Protein AF-A0A935AWA9-F1 (afdb_monomer_lite)

Secondary structure (DSSP, 8-state):
-PPP-PPPEEEES--HHHHHHHHHHHHHHHHHTT-SEEEEEEE-TTT-BEEEEEEEEE-TTS-EEE-SS-GGGS-B--GGGGHHHHHHHHHHTTS--TT-EEEE-SEEEETTEEEE-SS----EEEEHHHHHHTT-HHHHHHHHHHHHHHT-HHHHHHHHHHTTTTS------TT----B--SS--SSHHHHGGGT-S-BB-HHHHHHHHHHHHTTTEE---B-EEEEE-TT--EEPPP-PPPEESS-HHHHHHHHHHHHHHHHTSTTTT--BTTB--EEEEEEEEPPPTTSSS-BTTB--EEEEEEEEESSSS--EEEEEEEESPPTTTTSHHHHHHHHHHHHHHHHHHHHTPPPHHHHTT---------------PPPP-PPPP---------------------PPPPPP---------------------------------------------------------

Radius of gyration: 33.08 Å; chains: 1; bounding box: 77×75×137 Å

Foldseek 3Di:
DDPDFDFWDFDWLADPVLQVLLQVLQLVLCLVLVFQKKWKWKDFLQALGTHYTWIWGQDPVRHIDTDPDRQQQDKDQFFLLLLLLLLLLLVQVVNAFQQDKDFFAQWDDFDPDIDGFPDHDGTDIDGNLRCSLASGLRSSLVSLVSCCVVPRPVSSLVLCVLLQAQHDLQQPDPPGDRWDDDPDDDRCCSSAVSRRHPTMGGNSSSQQSQSCLLNLQKRDRHGTTPWIQTPVRDIDDDDGDDIDGSGGSVSSLRSLSSQLSNCVPGLQVLQDDPLARKRKHWGWDWGQDPVRDSADPVGTFTWTKMWTFINSVNTGMIMIMIGGRRDPPQRINNSSGRSSVNSSVVVVCVVVVDHGPCRVVPNCPDPPPDPPPDDDDDDDDDDDDDDDDDDDDDDDDDDDDDDDDDDDDDDDDDDDDDDDDDDDDDDDDDDDDDDDDDDDDDDDDDDDDDDDDDDDDDDDDDDDDDDDDD

Sequence (470 aa):
MSAARAGADVTLTLDRSLQFAAEEALIEQVGATQARGGTVILGRPRTGEILAMASASRTEEGEVVAGSLNQAVRQYEPGSIMKLATASMAFNEGLLTPASTLVVPGAITLYDKTIQDAHAHPTEVMTVKEIIANSSNVGTIKMAQMVEKERSRQTIIDYLHRFGFGSYTNLGLPFEQKGIVKEKWNGTDIASIPIGQSILTTPVQMWTAYNAIANGGLYVPPKLVLDMVDAEGRHHVPDAPRPHQVVKPSTAAQVTEALRSVVDEGTGKDVQIEGFNVAAKTGTAYKVLSNGTYKDANGRKYASSFVGFFPASAPEISIMVMIDEPKPPYHYGSAAAGPVFERLAKEAVRRFAIPSDHASSGETKPLRAEPATATPVTAPPVTVPTKVIKTDDGDGTPDDPAANPTDPPTPATTETTTPTTAKAASKGATGSGTKSTGTKSTGTKSTATTNTVSGATGGSTSVTGNRGDG

Structure (mmCIF, N/CA/C/O backbone):
data_AF-A0A935AWA9-F1
#
_entry.id   AF-A0A935AWA9-F1
#
loop_
_atom_site.group_PDB
_atom_site.id
_atom_site.type_symbol
_atom_site.label_atom_id
_atom_site.label_alt_id
_atom_site.label_comp_id
_atom_site.label_asym_id
_atom_site.label_entity_id
_atom_site.label_seq_id
_atom_site.pdbx_PDB_ins_code
_atom_site.Cartn_x
_atom_site.Cartn_y
_atom_site.Cartn_z
_atom_site.occupancy
_atom_site.B_iso_or_equiv
_atom_site.auth_seq_id
_atom_site.auth_comp_id
_atom_site.auth_asym_id
_atom_site.auth_atom_id
_atom_site.pdbx_PDB_model_num
ATOM 1 N N . MET A 1 1 ? 48.651 -14.419 -15.126 1.00 60.56 1 MET A N 1
ATOM 2 C CA . MET A 1 1 ? 47.425 -13.602 -15.244 1.00 60.56 1 MET A CA 1
ATOM 3 C C . MET A 1 1 ? 46.235 -14.544 -15.154 1.00 60.56 1 MET A C 1
ATOM 5 O O . MET A 1 1 ? 46.312 -15.605 -15.760 1.00 60.56 1 MET A O 1
ATOM 9 N N . SER A 1 2 ? 45.193 -14.226 -14.380 1.00 67.69 2 SER A N 1
ATOM 10 C CA . SER A 1 2 ? 43.940 -14.995 -14.460 1.00 67.69 2 SER A CA 1
ATOM 11 C C . SER A 1 2 ? 43.313 -14.752 -15.829 1.00 67.69 2 SER A C 1
ATOM 13 O O . SER A 1 2 ? 43.318 -13.613 -16.292 1.00 67.69 2 SER A O 1
ATOM 15 N N . ALA A 1 3 ? 42.773 -15.795 -16.461 1.00 81.69 3 ALA A N 1
ATOM 16 C CA . ALA A 1 3 ? 41.932 -15.621 -17.639 1.00 81.69 3 ALA A CA 1
ATOM 17 C C . ALA A 1 3 ? 40.750 -14.699 -17.296 1.00 81.69 3 ALA A C 1
ATOM 19 O O . ALA A 1 3 ? 40.242 -14.736 -16.166 1.00 81.69 3 ALA A O 1
ATOM 20 N N . ALA A 1 4 ? 40.343 -13.866 -18.257 1.00 83.62 4 ALA A N 1
ATOM 21 C CA . ALA A 1 4 ? 39.130 -13.073 -18.131 1.00 83.62 4 ALA A CA 1
ATOM 22 C C . ALA A 1 4 ? 37.939 -14.020 -17.932 1.00 83.62 4 ALA A C 1
ATOM 24 O O . ALA A 1 4 ? 37.808 -15.015 -18.644 1.00 83.62 4 ALA A O 1
ATOM 25 N N . ARG A 1 5 ? 37.098 -13.723 -16.942 1.00 83.81 5 ARG A N 1
ATOM 26 C CA . ARG A 1 5 ? 35.831 -14.423 -16.719 1.00 83.81 5 ARG A CA 1
ATOM 27 C C . ARG A 1 5 ? 34.717 -13.511 -17.202 1.00 83.81 5 ARG A C 1
ATOM 29 O O . ARG A 1 5 ? 34.659 -12.363 -16.763 1.00 83.81 5 ARG A O 1
ATOM 36 N N . ALA A 1 6 ? 33.886 -14.001 -18.117 1.00 89.00 6 ALA A N 1
ATOM 37 C CA . ALA A 1 6 ? 32.699 -13.269 -18.535 1.00 89.00 6 ALA A CA 1
ATOM 38 C C . ALA A 1 6 ? 31.745 -13.093 -17.341 1.00 89.00 6 ALA A C 1
ATOM 40 O O . ALA A 1 6 ? 31.727 -13.917 -16.422 1.00 89.00 6 ALA A O 1
ATOM 41 N N . GLY A 1 7 ? 30.992 -11.991 -17.338 1.00 91.19 7 GLY A N 1
ATOM 42 C CA . GLY A 1 7 ? 29.901 -11.797 -16.385 1.00 91.19 7 GLY A CA 1
ATOM 43 C C . GLY A 1 7 ? 28.754 -12.775 -16.647 1.00 91.19 7 GLY A C 1
ATOM 44 O O . GLY A 1 7 ? 28.703 -13.397 -17.705 1.00 91.19 7 GLY A O 1
ATOM 45 N N . ALA A 1 8 ? 27.849 -12.904 -15.679 1.00 93.25 8 ALA A N 1
ATOM 46 C CA . ALA A 1 8 ? 26.606 -13.644 -15.865 1.00 93.25 8 ALA A CA 1
ATOM 47 C C . ALA A 1 8 ? 25.540 -12.754 -16.522 1.00 93.25 8 ALA A C 1
ATOM 49 O O . ALA A 1 8 ? 25.450 -11.563 -16.208 1.00 93.25 8 ALA A O 1
ATOM 50 N N . ASP A 1 9 ? 24.709 -13.348 -17.373 1.00 95.31 9 ASP A N 1
ATOM 51 C CA . ASP A 1 9 ? 23.514 -12.708 -17.915 1.00 95.31 9 ASP A CA 1
ATOM 52 C C . ASP A 1 9 ? 22.393 -12.749 -16.876 1.00 95.31 9 ASP A C 1
ATOM 54 O O . ASP A 1 9 ? 22.170 -13.773 -16.233 1.00 95.31 9 ASP A O 1
ATOM 58 N N . VAL A 1 10 ? 21.665 -11.643 -16.711 1.00 95.69 10 VAL A N 1
ATOM 59 C CA . VAL A 1 10 ? 20.574 -11.530 -15.733 1.00 95.69 10 VAL A CA 1
ATOM 60 C C . VAL A 1 10 ? 19.252 -11.342 -16.463 1.00 95.69 10 VAL A C 1
ATOM 62 O O . VAL A 1 10 ? 19.039 -10.333 -17.135 1.00 95.69 10 VAL A O 1
ATOM 65 N N . THR A 1 11 ? 18.334 -12.289 -16.283 1.00 96.50 11 THR A N 1
ATOM 66 C CA . THR A 1 11 ? 16.961 -12.178 -16.783 1.00 96.50 11 THR A CA 1
ATOM 67 C C . THR A 1 11 ? 16.065 -11.636 -15.678 1.00 96.50 11 THR A C 1
ATOM 69 O O . THR A 1 11 ? 16.003 -12.194 -14.582 1.00 96.50 11 THR A O 1
ATOM 72 N N . LEU A 1 12 ? 15.349 -10.549 -15.959 1.00 97.44 12 LEU A N 1
ATOM 73 C CA . LEU A 1 12 ? 14.432 -9.916 -15.011 1.00 97.44 12 LEU A CA 1
ATOM 74 C C . LEU A 1 12 ? 12.997 -10.413 -15.197 1.00 97.44 12 LEU A C 1
ATOM 76 O O . LEU A 1 12 ? 12.616 -10.861 -16.273 1.00 97.44 12 LEU A O 1
ATOM 80 N N . THR A 1 13 ? 12.181 -10.263 -14.157 1.00 97.75 13 THR A N 1
ATOM 81 C CA . THR A 1 13 ? 10.724 -10.456 -14.214 1.00 97.75 13 THR A CA 1
ATOM 82 C C . THR A 1 13 ? 10.014 -9.340 -14.978 1.00 97.75 13 THR A C 1
ATOM 84 O O . THR A 1 13 ? 8.834 -9.480 -15.290 1.00 97.75 13 THR A O 1
ATOM 87 N N . LEU A 1 14 ? 10.711 -8.230 -15.253 1.00 98.38 14 LEU A N 1
ATOM 88 C CA . LEU A 1 14 ? 10.137 -7.054 -15.892 1.00 98.38 14 LEU A CA 1
ATOM 89 C C . LEU A 1 14 ? 9.607 -7.387 -17.285 1.00 98.38 14 LEU A C 1
ATOM 91 O O . LEU A 1 14 ? 10.323 -7.885 -18.155 1.00 98.38 14 LEU A O 1
ATOM 95 N N . ASP A 1 15 ? 8.355 -7.021 -17.513 1.00 98.31 15 ASP A N 1
ATOM 96 C CA . ASP A 1 15 ? 7.771 -6.998 -18.836 1.00 98.31 15 ASP A CA 1
ATOM 97 C C . ASP A 1 15 ? 8.070 -5.640 -19.473 1.00 98.31 15 ASP A C 1
ATOM 99 O O . ASP A 1 15 ? 7.601 -4.602 -19.009 1.00 98.31 15 ASP A O 1
ATOM 103 N N . ARG A 1 16 ? 8.855 -5.640 -20.553 1.00 97.25 16 ARG A N 1
ATOM 104 C CA . ARG A 1 16 ? 9.325 -4.403 -21.194 1.00 97.25 16 ARG A CA 1
ATOM 105 C C . ARG A 1 16 ? 8.185 -3.470 -21.619 1.00 97.25 16 ARG A C 1
ATOM 107 O O . ARG A 1 16 ? 8.340 -2.256 -21.525 1.00 97.25 16 ARG A O 1
ATOM 114 N N . SER A 1 17 ? 7.061 -4.011 -22.089 1.00 97.00 17 SER A N 1
ATOM 115 C CA . SER A 1 17 ? 5.920 -3.202 -22.531 1.00 97.00 17 SER A CA 1
ATOM 116 C C . SER A 1 17 ? 5.187 -2.576 -21.347 1.00 97.00 17 SER A C 1
ATOM 118 O O . SER A 1 17 ? 4.839 -1.400 -21.404 1.00 97.00 17 SER A O 1
ATOM 120 N N . LEU A 1 18 ? 4.992 -3.327 -20.259 1.00 98.25 18 LEU A N 1
ATOM 121 C CA . LEU A 1 18 ? 4.382 -2.786 -19.041 1.00 98.25 18 LEU A CA 1
ATOM 122 C C . LEU A 1 18 ? 5.301 -1.807 -18.316 1.00 98.25 18 LEU A C 1
ATOM 124 O O . LEU A 1 18 ? 4.809 -0.814 -17.791 1.00 98.25 18 LEU A O 1
ATOM 128 N N . GLN A 1 19 ? 6.612 -2.052 -18.311 1.00 98.25 19 GLN A N 1
ATOM 129 C CA . GLN A 1 19 ? 7.593 -1.119 -17.760 1.00 98.25 19 GLN A CA 1
ATOM 130 C C . GLN A 1 19 ? 7.518 0.232 -18.478 1.00 98.25 19 GLN A C 1
ATOM 132 O O . GLN A 1 19 ? 7.380 1.258 -17.819 1.00 98.25 19 GLN A O 1
ATOM 137 N N . PHE A 1 20 ? 7.526 0.224 -19.814 1.00 97.56 20 PHE A N 1
ATOM 138 C CA . PHE A 1 20 ? 7.397 1.442 -20.613 1.00 97.56 20 PHE A CA 1
ATOM 139 C C . PHE A 1 20 ? 6.074 2.171 -20.334 1.00 97.56 20 PHE A C 1
ATOM 141 O O . PHE A 1 20 ? 6.074 3.360 -20.024 1.00 97.56 20 PHE A O 1
ATOM 148 N N . ALA A 1 21 ? 4.949 1.446 -20.336 1.00 98.25 21 ALA A N 1
ATOM 149 C CA . ALA A 1 21 ? 3.648 2.033 -20.024 1.00 98.25 21 ALA A CA 1
ATOM 150 C C . ALA A 1 21 ? 3.587 2.620 -18.600 1.00 98.25 21 ALA A C 1
ATOM 152 O O . ALA A 1 21 ? 2.947 3.650 -18.387 1.00 98.25 21 ALA A O 1
ATOM 153 N N . ALA A 1 22 ? 4.244 1.981 -17.624 1.00 98.44 22 ALA A N 1
ATOM 154 C CA . ALA A 1 22 ? 4.327 2.460 -16.247 1.00 98.44 22 ALA A CA 1
ATOM 155 C C . ALA A 1 22 ? 5.149 3.746 -16.129 1.00 98.44 22 ALA A C 1
ATOM 157 O O . ALA A 1 22 ? 4.744 4.650 -15.401 1.00 98.44 22 ALA A O 1
ATOM 158 N N . GLU A 1 23 ? 6.268 3.843 -16.845 1.00 98.00 23 GLU A N 1
ATOM 159 C CA . GLU A 1 23 ? 7.092 5.051 -16.894 1.00 98.00 23 GLU A CA 1
ATOM 160 C C . GLU A 1 23 ? 6.334 6.219 -17.531 1.00 98.00 23 GLU A C 1
ATOM 162 O O . GLU A 1 23 ? 6.247 7.283 -16.917 1.00 98.00 23 GLU A O 1
ATOM 167 N N . GLU A 1 24 ? 5.714 6.010 -18.697 1.00 97.94 24 GLU A N 1
ATOM 168 C CA . GLU A 1 24 ? 4.923 7.042 -19.379 1.00 97.94 24 GLU A CA 1
ATOM 169 C C . GLU A 1 24 ? 3.759 7.536 -18.515 1.00 97.94 24 GLU A C 1
ATOM 171 O O . GLU A 1 24 ? 3.640 8.734 -18.248 1.00 97.94 24 GLU A O 1
ATOM 176 N N . ALA A 1 25 ? 2.928 6.613 -18.018 1.00 98.44 25 ALA A N 1
ATOM 177 C CA . ALA A 1 25 ? 1.764 6.956 -17.207 1.00 98.44 25 ALA A CA 1
ATOM 178 C C . ALA A 1 25 ? 2.157 7.731 -15.942 1.00 98.44 25 ALA A C 1
ATOM 180 O O . ALA A 1 25 ? 1.470 8.669 -15.535 1.00 98.44 25 ALA A O 1
ATOM 181 N N . LEU A 1 26 ? 3.268 7.345 -15.312 1.00 98.44 26 LEU A N 1
ATOM 182 C CA . LEU A 1 26 ? 3.741 7.986 -14.096 1.00 98.44 26 LEU A CA 1
ATOM 183 C C . LEU A 1 26 ? 4.324 9.379 -14.365 1.00 98.44 26 LEU A C 1
ATOM 185 O O . LEU A 1 26 ? 4.045 10.299 -13.596 1.00 98.44 26 LEU A O 1
ATOM 189 N N . ILE A 1 27 ? 5.104 9.554 -15.436 1.00 98.12 27 ILE A N 1
ATOM 190 C CA . ILE A 1 27 ? 5.653 10.859 -15.837 1.00 98.12 27 ILE A CA 1
ATOM 191 C C . ILE A 1 27 ? 4.518 11.836 -16.152 1.00 98.12 27 ILE A C 1
ATOM 193 O O . ILE A 1 27 ? 4.497 12.946 -15.612 1.00 98.12 27 ILE A O 1
ATOM 197 N N . GLU A 1 28 ? 3.542 11.412 -16.958 1.00 98.06 28 GLU A N 1
ATOM 198 C CA . GLU A 1 28 ? 2.364 12.219 -17.281 1.00 98.06 28 GLU A CA 1
ATOM 199 C C . GLU A 1 28 ? 1.615 12.643 -16.015 1.00 98.06 28 GLU A C 1
ATOM 201 O O . GLU A 1 28 ? 1.326 13.828 -15.832 1.00 98.06 28 GLU A O 1
ATOM 206 N N . GLN A 1 29 ? 1.360 11.700 -15.102 1.00 98.00 29 GLN A N 1
ATOM 207 C CA . GLN A 1 29 ? 0.604 11.993 -13.890 1.00 98.00 29 GLN A CA 1
ATOM 208 C C . GLN A 1 29 ? 1.367 12.914 -12.933 1.00 98.00 29 GLN A C 1
ATOM 210 O O . GLN A 1 29 ? 0.784 13.857 -12.402 1.00 98.00 29 GLN A O 1
ATOM 215 N N . VAL A 1 30 ? 2.676 12.712 -12.742 1.00 98.19 30 VAL A N 1
ATOM 216 C CA . VAL A 1 30 ? 3.509 13.622 -11.934 1.00 98.19 30 VAL A CA 1
ATOM 217 C C . VAL A 1 30 ? 3.523 15.033 -12.531 1.00 98.19 30 VAL A C 1
ATOM 219 O O . VAL A 1 30 ? 3.519 16.024 -11.787 1.00 98.19 30 VAL A O 1
ATOM 222 N N . GLY A 1 31 ? 3.498 15.132 -13.863 1.00 97.62 31 GLY A N 1
ATOM 223 C CA . GLY A 1 31 ? 3.268 16.365 -14.611 1.00 97.62 31 GLY A CA 1
ATOM 224 C C . GLY A 1 31 ? 1.932 17.014 -14.254 1.00 97.62 31 GLY A C 1
ATOM 225 O O . GLY A 1 31 ? 1.915 18.129 -13.725 1.00 97.62 31 GLY A O 1
ATOM 226 N N . ALA A 1 32 ? 0.837 16.290 -14.490 1.00 97.31 32 ALA A N 1
ATOM 227 C CA . ALA A 1 32 ? -0.541 16.753 -14.335 1.00 97.31 32 ALA A CA 1
ATOM 228 C C . ALA A 1 32 ? -0.887 17.179 -12.900 1.00 97.31 32 ALA A C 1
ATOM 230 O O . ALA A 1 32 ? -1.580 18.175 -12.695 1.00 97.31 32 ALA A O 1
ATOM 231 N N . THR A 1 33 ? -0.369 16.471 -11.894 1.00 97.62 33 THR A N 1
ATOM 232 C CA . THR A 1 33 ? -0.619 16.791 -10.480 1.00 97.62 33 THR A CA 1
ATOM 233 C C . THR A 1 33 ? 0.397 17.769 -9.891 1.00 97.62 33 THR A C 1
ATOM 235 O O . THR A 1 33 ? 0.368 18.028 -8.684 1.00 97.62 33 THR A O 1
ATOM 238 N N . GLN A 1 34 ? 1.347 18.257 -10.699 1.00 96.75 34 GLN A N 1
ATOM 239 C CA . GLN A 1 34 ? 2.477 19.083 -10.257 1.00 96.75 34 GLN A CA 1
ATOM 240 C C . GLN A 1 34 ? 3.233 18.481 -9.058 1.00 96.75 34 GLN A C 1
ATOM 242 O O . GLN A 1 34 ? 3.721 19.194 -8.177 1.00 96.75 34 GLN A O 1
ATOM 247 N N . ALA A 1 35 ? 3.293 17.149 -9.005 1.00 97.38 35 ALA A N 1
ATOM 248 C CA . ALA A 1 35 ? 3.890 16.419 -7.898 1.00 97.38 35 ALA A CA 1
ATOM 249 C C . ALA A 1 35 ? 5.415 16.548 -7.907 1.00 97.38 35 ALA A C 1
ATOM 251 O O . ALA A 1 35 ? 6.031 16.863 -8.931 1.00 97.38 35 ALA A O 1
ATOM 252 N N . ARG A 1 36 ? 6.027 16.272 -6.753 1.00 96.50 36 ARG A N 1
ATOM 253 C CA . ARG A 1 36 ? 7.483 16.157 -6.624 1.00 96.50 36 ARG A CA 1
ATOM 254 C C . ARG A 1 36 ? 8.006 14.900 -7.320 1.00 96.50 36 ARG A C 1
ATOM 256 O O . ARG A 1 36 ? 9.129 14.893 -7.814 1.00 96.50 36 ARG A O 1
ATOM 263 N N . GLY A 1 37 ? 7.208 13.842 -7.355 1.00 97.50 37 GLY A N 1
ATOM 264 C CA . GLY A 1 37 ? 7.563 12.586 -7.998 1.00 97.50 37 GLY A CA 1
ATOM 265 C C . GLY A 1 37 ? 6.501 11.523 -7.776 1.00 97.50 37 GLY A C 1
ATOM 266 O O . GLY A 1 37 ? 5.392 11.819 -7.331 1.00 97.50 37 GLY A O 1
ATOM 267 N N . GLY A 1 38 ? 6.850 10.277 -8.059 1.00 97.94 38 GLY A N 1
ATOM 268 C CA . GLY A 1 38 ? 5.986 9.138 -7.794 1.00 97.94 38 GLY A CA 1
ATOM 269 C C . GLY A 1 38 ? 6.664 7.808 -8.083 1.00 97.94 38 GLY A C 1
ATOM 270 O O . GLY A 1 38 ? 7.809 7.757 -8.536 1.00 97.94 38 GLY A O 1
ATOM 271 N N . THR A 1 39 ? 5.948 6.723 -7.810 1.00 98.69 39 THR A N 1
ATOM 272 C CA . THR A 1 39 ? 6.389 5.358 -8.090 1.00 98.69 39 THR A CA 1
ATOM 273 C C . THR A 1 39 ? 5.223 4.440 -8.417 1.00 98.69 39 THR A C 1
ATOM 275 O O . THR A 1 39 ? 4.106 4.636 -7.931 1.00 98.69 39 THR A O 1
ATOM 278 N N . VAL A 1 40 ? 5.518 3.425 -9.223 1.00 98.62 40 VAL A N 1
ATOM 279 C CA . VAL A 1 40 ? 4.617 2.334 -9.580 1.00 98.62 40 VAL A CA 1
ATOM 280 C C . VAL A 1 40 ? 5.320 1.014 -9.315 1.00 98.62 40 VAL A C 1
ATOM 282 O O . VAL A 1 40 ? 6.484 0.845 -9.679 1.00 98.62 40 VAL A O 1
ATOM 285 N N . ILE A 1 41 ? 4.584 0.066 -8.746 1.00 98.81 41 ILE A N 1
ATOM 286 C CA . ILE A 1 41 ? 4.920 -1.357 -8.754 1.00 98.81 41 ILE A CA 1
ATOM 287 C C . ILE A 1 41 ? 3.712 -2.095 -9.326 1.00 98.81 41 ILE A C 1
ATOM 289 O O . ILE A 1 41 ? 2.600 -1.930 -8.825 1.00 98.81 41 ILE A O 1
ATOM 293 N N . LEU A 1 42 ? 3.924 -2.901 -10.360 1.00 98.56 42 LEU A N 1
ATOM 294 C CA . LEU A 1 42 ? 2.912 -3.764 -10.964 1.00 98.56 42 LEU A CA 1
ATOM 295 C C . LEU A 1 42 ? 3.475 -5.176 -11.049 1.00 98.56 42 LEU A C 1
ATOM 297 O O . LEU A 1 42 ? 4.611 -5.360 -11.485 1.00 98.56 42 LEU A O 1
ATOM 301 N N . GLY A 1 43 ? 2.694 -6.181 -10.666 1.00 98.62 43 GLY A N 1
ATOM 302 C CA . GLY A 1 43 ? 3.166 -7.557 -10.739 1.00 98.62 43 GLY A CA 1
ATOM 303 C C . GLY A 1 43 ? 2.109 -8.611 -10.459 1.00 98.62 43 GLY A C 1
ATOM 304 O O . GLY A 1 43 ? 0.910 -8.338 -10.517 1.00 98.62 43 GLY A O 1
ATOM 305 N N . ARG A 1 44 ? 2.579 -9.824 -10.160 1.00 98.56 44 ARG A N 1
ATOM 306 C CA . ARG A 1 44 ? 1.745 -11.005 -9.922 1.00 98.56 44 ARG A CA 1
ATOM 307 C C . ARG A 1 44 ? 1.679 -11.349 -8.433 1.00 98.56 44 ARG A C 1
ATOM 309 O O . ARG A 1 44 ? 2.711 -11.684 -7.847 1.00 98.56 44 ARG A O 1
ATOM 316 N N . PRO A 1 45 ? 0.483 -11.374 -7.818 1.00 98.06 45 PRO A N 1
ATOM 317 C CA . PRO A 1 45 ? 0.349 -11.701 -6.401 1.00 98.06 45 PRO A CA 1
ATOM 318 C C . PRO A 1 45 ? 0.855 -13.092 -6.013 1.00 98.06 45 PRO A C 1
ATOM 320 O O . PRO A 1 45 ? 1.490 -13.248 -4.974 1.00 98.06 45 PRO A O 1
ATOM 323 N N . ARG A 1 46 ? 0.580 -14.108 -6.845 1.00 97.06 46 ARG A N 1
ATOM 324 C CA . ARG A 1 46 ? 0.863 -15.518 -6.522 1.00 97.06 46 ARG A CA 1
ATOM 325 C C . ARG A 1 46 ? 2.350 -15.858 -6.514 1.00 97.06 46 ARG A C 1
ATOM 327 O O . ARG A 1 46 ? 2.767 -16.734 -5.762 1.00 97.06 46 ARG A O 1
ATOM 334 N N . THR A 1 47 ? 3.130 -15.202 -7.368 1.00 96.81 47 THR A N 1
ATOM 335 C CA . THR A 1 47 ? 4.556 -15.499 -7.572 1.00 96.81 47 THR A CA 1
ATOM 336 C C . THR A 1 47 ? 5.474 -14.442 -6.966 1.00 96.81 47 THR A C 1
ATOM 338 O O . THR A 1 47 ? 6.668 -14.691 -6.829 1.00 96.81 47 THR A O 1
ATOM 341 N N . GLY A 1 48 ? 4.941 -13.265 -6.622 1.00 97.25 48 GLY A N 1
ATOM 342 C CA . GLY A 1 48 ? 5.733 -12.111 -6.200 1.00 97.25 48 GLY A CA 1
ATOM 343 C C . GLY A 1 48 ? 6.493 -11.439 -7.348 1.00 97.25 48 GLY A C 1
ATOM 344 O O . GLY A 1 48 ? 7.219 -10.479 -7.102 1.00 97.25 48 GLY A O 1
ATOM 345 N N . GLU A 1 49 ? 6.343 -11.905 -8.591 1.00 98.12 49 GLU A N 1
ATOM 346 C CA . GLU A 1 49 ? 7.046 -11.349 -9.750 1.00 98.12 49 GLU A CA 1
ATOM 347 C C . GLU A 1 49 ? 6.644 -9.901 -10.005 1.00 98.12 49 GLU A C 1
ATOM 349 O O . GLU A 1 49 ? 5.458 -9.576 -10.109 1.00 98.12 49 GLU A O 1
ATOM 354 N N . ILE A 1 50 ? 7.647 -9.043 -10.157 1.00 98.75 50 ILE A N 1
ATOM 355 C CA . ILE A 1 50 ? 7.468 -7.635 -10.484 1.00 98.75 50 ILE A CA 1
ATOM 356 C C . ILE A 1 50 ? 7.556 -7.478 -11.998 1.00 98.75 50 ILE A C 1
ATOM 358 O O . ILE A 1 50 ? 8.611 -7.684 -12.589 1.00 98.75 50 ILE A O 1
ATOM 362 N N . LEU A 1 51 ? 6.452 -7.103 -12.631 1.00 98.81 51 LEU A N 1
ATOM 363 C CA . LEU A 1 51 ? 6.373 -6.911 -14.079 1.00 98.81 51 LEU A CA 1
ATOM 364 C C . LEU A 1 51 ? 6.723 -5.477 -14.486 1.00 98.81 51 LEU A C 1
ATOM 366 O O . LEU A 1 51 ? 7.219 -5.269 -15.587 1.00 98.81 51 LEU A O 1
ATOM 370 N N . ALA A 1 52 ? 6.493 -4.501 -13.607 1.00 98.69 52 ALA A N 1
ATOM 371 C CA . ALA A 1 52 ? 6.998 -3.143 -13.761 1.00 98.69 52 ALA A CA 1
ATOM 372 C C . ALA A 1 52 ? 7.350 -2.529 -12.400 1.00 98.69 52 ALA A C 1
ATOM 374 O O . ALA A 1 52 ? 6.630 -2.709 -11.415 1.00 98.69 52 ALA A O 1
ATOM 375 N N . MET A 1 53 ? 8.445 -1.775 -12.360 1.00 98.50 53 MET A N 1
ATOM 376 C CA . MET A 1 53 ? 8.864 -0.963 -11.221 1.00 98.50 53 MET A CA 1
ATOM 377 C C . MET A 1 53 ? 9.411 0.361 -11.745 1.00 98.50 53 MET A C 1
ATOM 379 O O . MET A 1 53 ? 10.536 0.429 -12.236 1.00 98.50 53 MET A O 1
ATOM 383 N N . ALA A 1 54 ? 8.606 1.415 -11.653 1.00 98.06 54 ALA A N 1
ATOM 384 C CA . ALA A 1 54 ? 8.934 2.722 -12.207 1.00 98.06 54 ALA A CA 1
ATOM 385 C C . ALA A 1 54 ? 9.005 3.786 -11.109 1.00 98.06 54 ALA A C 1
ATOM 387 O O . ALA A 1 54 ? 8.343 3.704 -10.069 1.00 98.06 54 ALA A O 1
ATOM 388 N N . SER A 1 55 ? 9.830 4.801 -11.341 1.00 97.88 55 SER A N 1
ATOM 389 C CA . SER A 1 55 ? 9.920 6.003 -10.515 1.00 97.88 55 SER A CA 1
ATOM 390 C C . SER A 1 55 ? 9.985 7.218 -11.427 1.00 97.88 55 SER A C 1
ATOM 392 O O . SER A 1 55 ? 10.648 7.176 -12.459 1.00 97.88 55 SER A O 1
ATOM 394 N N . ALA A 1 56 ? 9.332 8.304 -11.032 1.00 97.69 56 ALA A N 1
ATOM 395 C CA . ALA A 1 56 ? 9.437 9.593 -11.702 1.00 97.69 56 ALA A CA 1
ATOM 396 C C . ALA A 1 56 ? 9.755 10.678 -10.676 1.00 97.69 56 ALA A C 1
ATOM 398 O O . ALA A 1 56 ? 9.329 10.601 -9.519 1.00 97.69 56 ALA A O 1
ATOM 399 N N . SER A 1 57 ? 10.496 11.694 -11.096 1.00 96.62 57 SER A N 1
ATOM 400 C CA . SER A 1 57 ? 10.857 12.832 -10.256 1.00 96.62 57 SER A CA 1
ATOM 401 C C . SER A 1 57 ? 10.789 14.127 -11.040 1.00 96.62 57 SER A C 1
ATOM 403 O O . SER A 1 57 ? 11.146 14.164 -12.216 1.00 96.62 57 SER A O 1
ATOM 405 N N . ARG A 1 58 ? 10.374 15.192 -10.357 1.00 95.81 58 ARG A N 1
ATOM 406 C CA . ARG A 1 58 ? 10.476 16.557 -10.853 1.00 95.81 58 ARG A CA 1
ATOM 407 C C . ARG A 1 58 ? 11.849 17.132 -10.506 1.00 95.81 58 ARG A C 1
ATOM 409 O O . ARG A 1 58 ? 12.231 17.094 -9.334 1.00 95.81 58 ARG A O 1
ATOM 416 N N . THR A 1 59 ? 12.574 17.634 -11.501 1.00 93.75 59 THR A N 1
ATOM 417 C CA . THR A 1 59 ? 13.869 18.305 -11.316 1.00 93.75 59 THR A CA 1
ATOM 418 C C . THR A 1 59 ? 13.687 19.703 -10.723 1.00 93.75 59 THR A C 1
ATOM 420 O O . THR A 1 59 ? 12.561 20.192 -10.580 1.00 93.75 59 THR A O 1
ATOM 423 N N . GLU A 1 60 ? 14.788 20.362 -10.362 1.00 90.00 60 GLU A N 1
ATOM 424 C CA . GLU A 1 60 ? 14.754 21.740 -9.854 1.00 90.00 60 GLU A CA 1
ATOM 425 C C . GLU A 1 60 ? 14.288 22.733 -10.931 1.00 90.00 60 GLU A C 1
ATOM 427 O O . GLU A 1 60 ? 13.574 23.687 -10.626 1.00 90.00 60 GLU A O 1
ATOM 432 N N . GLU A 1 61 ? 14.588 22.445 -12.199 1.00 92.06 61 GLU A N 1
ATOM 433 C CA . GLU A 1 61 ? 14.127 23.174 -13.388 1.00 92.06 61 GLU A CA 1
ATOM 434 C C . GLU A 1 61 ? 12.641 22.923 -13.695 1.00 92.06 61 GLU A C 1
ATOM 436 O O . GLU A 1 61 ? 12.048 23.583 -14.547 1.00 92.06 61 GLU A O 1
ATOM 441 N N . GLY A 1 62 ? 12.012 21.985 -12.981 1.00 92.19 62 GLY A N 1
ATOM 442 C CA . GLY A 1 62 ? 10.597 21.662 -13.103 1.00 92.19 62 GLY A CA 1
ATOM 443 C C . GLY A 1 62 ? 10.274 20.588 -14.142 1.00 92.19 62 GLY A C 1
ATOM 444 O O . GLY A 1 62 ? 9.094 20.253 -14.280 1.00 92.19 62 GLY A O 1
ATOM 445 N N . GLU A 1 63 ? 11.270 20.015 -14.819 1.00 94.38 63 GLU A N 1
ATOM 446 C CA . GLU A 1 63 ? 11.088 18.907 -15.763 1.00 94.38 63 GLU A CA 1
ATOM 447 C C . GLU A 1 63 ? 10.696 17.622 -15.031 1.00 94.38 63 GLU A C 1
ATOM 449 O O . GLU A 1 63 ? 11.131 17.382 -13.907 1.00 94.38 63 GLU A O 1
ATOM 454 N N . VAL A 1 64 ? 9.863 16.782 -15.650 1.00 95.50 64 VAL A N 1
ATOM 455 C CA . VAL A 1 64 ? 9.498 15.474 -15.090 1.00 95.50 64 VAL A CA 1
ATOM 456 C C . VAL A 1 64 ? 10.231 14.395 -15.863 1.00 95.50 64 VAL A C 1
ATOM 458 O O . VAL A 1 64 ? 10.029 14.241 -17.063 1.00 95.50 64 VAL A O 1
ATOM 461 N N . VAL A 1 65 ? 11.069 13.643 -15.158 1.00 93.56 65 VAL A N 1
ATOM 462 C CA . VAL A 1 65 ? 11.944 12.626 -15.743 1.00 93.56 65 VAL A CA 1
ATOM 463 C C . VAL A 1 65 ? 11.747 11.282 -15.056 1.00 93.56 65 VAL A C 1
ATOM 465 O O . VAL A 1 65 ? 11.278 11.215 -13.912 1.00 93.56 65 VAL A O 1
ATOM 468 N N . ALA A 1 66 ? 12.159 10.209 -15.731 1.00 90.31 66 ALA A N 1
ATOM 469 C CA . ALA A 1 66 ? 12.373 8.927 -15.074 1.00 90.31 66 ALA A CA 1
ATOM 470 C C . ALA A 1 66 ? 13.388 9.118 -13.933 1.00 90.31 66 ALA A C 1
ATOM 472 O O . ALA A 1 66 ? 14.492 9.631 -14.129 1.00 90.31 66 ALA A O 1
ATOM 473 N N . GLY A 1 67 ? 12.983 8.768 -12.716 1.00 80.56 67 GLY A N 1
ATOM 474 C CA . GLY A 1 67 ? 13.769 9.021 -11.516 1.00 80.56 67 GLY A CA 1
ATOM 475 C C . GLY A 1 67 ? 14.977 8.094 -11.441 1.00 80.56 67 GLY A C 1
ATOM 476 O O . GLY A 1 67 ? 14.831 6.876 -11.490 1.00 80.56 67 GLY A O 1
ATOM 477 N N . SER A 1 68 ? 16.167 8.660 -11.234 1.00 77.69 68 SER A N 1
ATOM 478 C CA . SER A 1 68 ? 17.408 7.892 -11.041 1.00 77.69 68 SER A CA 1
ATOM 479 C C . SER A 1 68 ? 17.434 7.102 -9.725 1.00 77.69 68 SER A C 1
ATOM 481 O O . SER A 1 68 ? 18.173 6.128 -9.587 1.00 77.69 68 SER A O 1
ATOM 483 N N . LEU A 1 69 ? 16.616 7.508 -8.749 1.00 86.19 69 LEU A N 1
ATOM 484 C CA . LEU A 1 69 ? 16.434 6.813 -7.480 1.00 86.19 69 LEU A CA 1
ATOM 485 C C . LEU A 1 69 ? 15.143 6.003 -7.496 1.00 86.19 69 LEU A C 1
ATOM 487 O O . LEU A 1 69 ? 14.056 6.552 -7.677 1.00 86.19 69 LEU A O 1
ATOM 491 N N . ASN A 1 70 ? 15.267 4.714 -7.193 1.00 92.62 70 ASN A N 1
ATOM 492 C CA . ASN A 1 70 ? 14.123 3.829 -7.067 1.00 92.62 70 ASN A CA 1
ATOM 493 C C . ASN A 1 70 ? 13.312 4.160 -5.799 1.00 92.62 70 ASN A C 1
ATOM 495 O O . ASN A 1 70 ? 13.693 3.819 -4.672 1.00 92.62 70 ASN A O 1
ATOM 499 N N . GLN A 1 71 ? 12.187 4.846 -5.995 1.00 95.56 71 GLN A N 1
ATOM 500 C CA . GLN A 1 71 ? 11.274 5.267 -4.934 1.00 95.56 71 GLN A CA 1
ATOM 501 C C . GLN A 1 71 ? 10.476 4.093 -4.349 1.00 95.56 71 GLN A C 1
ATOM 503 O O . GLN A 1 71 ? 10.038 4.176 -3.202 1.00 95.56 71 GLN A O 1
ATOM 508 N N . ALA A 1 72 ? 10.367 2.965 -5.063 1.00 97.50 72 ALA A N 1
ATOM 509 C CA . ALA A 1 72 ? 9.648 1.779 -4.593 1.00 97.50 72 ALA A CA 1
ATOM 510 C C . ALA A 1 72 ? 10.248 1.179 -3.309 1.00 97.50 72 ALA A C 1
ATOM 512 O O . ALA A 1 72 ? 9.547 0.507 -2.552 1.00 97.50 72 ALA A O 1
ATOM 513 N N . VAL A 1 73 ? 11.534 1.448 -3.051 1.00 97.19 73 VAL A N 1
ATOM 514 C CA . VAL A 1 73 ? 12.292 0.957 -1.889 1.00 97.19 73 VAL A CA 1
ATOM 515 C C . VAL A 1 73 ? 12.635 2.055 -0.871 1.00 97.19 73 VAL A C 1
ATOM 517 O O . VAL A 1 73 ? 13.412 1.813 0.055 1.00 97.19 73 VAL A O 1
ATOM 520 N N . ARG A 1 74 ? 12.091 3.272 -1.037 1.00 96.19 74 ARG A N 1
ATOM 521 C CA . ARG A 1 74 ? 12.226 4.363 -0.058 1.00 96.19 74 ARG A CA 1
ATOM 522 C C . ARG A 1 74 ? 11.154 4.260 1.017 1.00 96.19 74 ARG A C 1
ATOM 524 O O . ARG A 1 74 ? 10.011 3.908 0.737 1.00 96.19 74 ARG A O 1
ATOM 531 N N . GLN A 1 75 ? 11.523 4.596 2.246 1.00 96.06 75 GLN A N 1
ATOM 532 C CA . GLN A 1 75 ? 10.610 4.547 3.378 1.00 96.06 75 GLN A CA 1
ATOM 533 C C . GLN A 1 75 ? 9.704 5.784 3.448 1.00 96.06 75 GLN A C 1
ATOM 535 O O . GLN A 1 75 ? 10.148 6.911 3.225 1.00 96.06 75 GLN A O 1
ATOM 540 N N . TYR A 1 76 ? 8.447 5.572 3.819 1.00 97.25 76 TYR A N 1
ATOM 541 C CA . TYR A 1 76 ? 7.442 6.604 4.045 1.00 97.25 76 TYR A CA 1
ATOM 542 C C . TYR A 1 76 ? 6.388 6.102 5.041 1.00 97.25 76 TYR A C 1
ATOM 544 O O . TYR A 1 76 ? 6.315 4.905 5.338 1.00 97.25 76 TYR A O 1
ATOM 552 N N . GLU A 1 77 ? 5.567 7.014 5.559 1.00 98.06 77 GLU A N 1
ATOM 553 C CA . GLU A 1 77 ? 4.362 6.629 6.294 1.00 98.06 77 GLU A CA 1
ATOM 554 C C . GLU A 1 77 ? 3.251 6.245 5.304 1.00 98.06 77 GLU A C 1
ATOM 556 O O . GLU A 1 77 ? 2.885 7.072 4.467 1.00 98.06 77 GLU A O 1
ATOM 561 N N . PRO A 1 78 ? 2.696 5.022 5.368 1.00 97.88 78 PRO A N 1
ATOM 562 C CA . PRO A 1 78 ? 1.736 4.537 4.375 1.00 97.88 78 PRO A CA 1
ATOM 563 C C . PRO A 1 78 ? 0.335 5.147 4.508 1.00 97.88 78 PRO A C 1
ATOM 565 O O . PRO A 1 78 ? -0.440 5.141 3.551 1.00 97.88 78 PRO A O 1
ATOM 568 N N . GLY A 1 79 ? -0.031 5.664 5.682 1.00 97.88 79 GLY A N 1
ATOM 569 C CA . GLY A 1 79 ? -1.389 6.131 5.944 1.00 97.88 79 GLY A CA 1
ATOM 570 C C . GLY A 1 79 ? -2.439 5.036 5.710 1.00 97.88 79 GLY A C 1
ATOM 571 O O . GLY A 1 79 ? -2.228 3.858 6.003 1.00 97.88 79 GLY A O 1
ATOM 572 N N . SER A 1 80 ? -3.590 5.418 5.150 1.00 98.06 80 SER A N 1
ATOM 573 C CA . SER A 1 80 ? -4.794 4.569 5.111 1.00 98.06 80 SER A CA 1
ATOM 574 C C . SER A 1 80 ? -4.663 3.229 4.374 1.00 98.06 80 SER A C 1
ATOM 576 O O . SER A 1 80 ? -5.48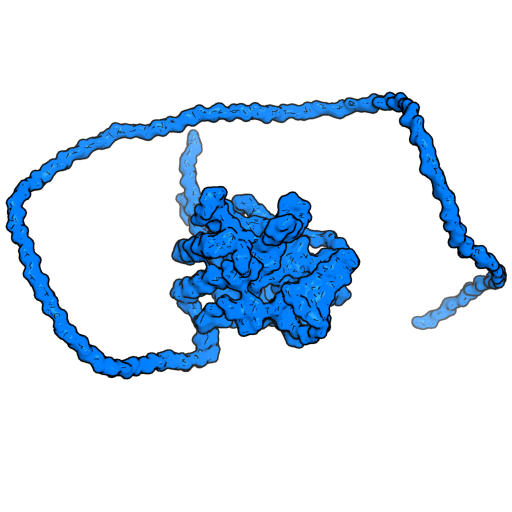7 2.348 4.613 1.00 98.06 80 SER A O 1
ATOM 578 N N . ILE A 1 81 ? -3.647 3.017 3.533 1.00 98.56 81 ILE A N 1
ATOM 579 C CA . ILE A 1 81 ? -3.435 1.693 2.924 1.00 98.56 81 ILE A CA 1
ATOM 580 C C . ILE A 1 81 ? -2.947 0.646 3.943 1.00 98.56 81 ILE A C 1
ATOM 582 O O . ILE A 1 81 ? -3.109 -0.547 3.697 1.00 98.56 81 ILE A O 1
ATOM 586 N N . MET A 1 82 ? -2.448 1.067 5.116 1.00 98.56 82 MET A N 1
ATOM 587 C CA . MET A 1 82 ? -2.123 0.196 6.260 1.00 98.56 82 MET A CA 1
ATOM 588 C C . MET A 1 82 ? -3.364 -0.446 6.898 1.00 98.56 82 MET A C 1
ATOM 590 O O . MET A 1 82 ? -3.267 -1.502 7.518 1.00 98.56 82 MET A O 1
ATOM 594 N N . LYS A 1 83 ? -4.553 0.146 6.723 1.00 98.62 83 LYS A N 1
ATOM 595 C CA . LYS A 1 83 ? -5.801 -0.338 7.344 1.00 98.62 83 LYS A CA 1
ATOM 596 C C . LYS A 1 83 ? -6.163 -1.762 6.925 1.00 98.62 83 LYS A C 1
ATOM 598 O O . LYS A 1 83 ? -6.813 -2.463 7.695 1.00 98.62 83 LYS A O 1
ATOM 603 N N . LEU A 1 84 ? -5.688 -2.200 5.754 1.00 98.25 84 LEU A N 1
ATOM 604 C CA . LEU A 1 84 ? -5.731 -3.596 5.321 1.00 98.25 84 LEU A CA 1
ATOM 605 C C . LEU A 1 84 ? -5.146 -4.526 6.384 1.00 98.25 84 LEU A C 1
ATOM 607 O O . LEU A 1 84 ? -5.805 -5.490 6.769 1.00 98.25 84 LEU A O 1
ATOM 611 N N . ALA A 1 85 ? -3.940 -4.234 6.877 1.00 98.62 85 ALA A N 1
ATOM 612 C CA . ALA A 1 85 ? -3.296 -5.051 7.893 1.00 98.62 85 ALA A CA 1
ATOM 613 C C . ALA A 1 85 ? -4.152 -5.069 9.165 1.00 98.62 85 ALA A C 1
ATOM 615 O O . ALA A 1 85 ? -4.475 -6.142 9.660 1.00 98.62 85 ALA A O 1
ATOM 616 N N . THR A 1 86 ? -4.608 -3.906 9.641 1.00 98.62 86 THR A N 1
ATOM 617 C CA . THR A 1 86 ? -5.443 -3.796 10.852 1.00 98.62 86 THR A CA 1
ATOM 618 C C . THR A 1 86 ? -6.739 -4.606 10.758 1.00 98.62 86 THR A C 1
ATOM 620 O O . THR A 1 86 ? -7.059 -5.358 11.679 1.00 98.62 86 THR A O 1
ATOM 623 N N . ALA A 1 87 ? -7.467 -4.509 9.642 1.00 98.56 87 ALA A N 1
ATOM 624 C CA . ALA A 1 87 ? -8.675 -5.305 9.420 1.00 98.56 87 ALA A CA 1
ATOM 625 C C . ALA A 1 87 ? -8.359 -6.805 9.358 1.00 98.56 87 ALA A C 1
ATOM 627 O O . ALA A 1 87 ? -9.026 -7.609 10.008 1.00 98.56 87 ALA A O 1
ATOM 628 N N . SER A 1 88 ? -7.290 -7.172 8.644 1.00 98.75 88 SER A N 1
ATOM 629 C CA . SER A 1 88 ? -6.831 -8.559 8.521 1.00 98.75 88 SER A CA 1
ATOM 630 C C . SER A 1 88 ? -6.552 -9.190 9.886 1.00 98.75 88 SER A C 1
ATOM 632 O O . SER A 1 88 ? -6.942 -10.330 10.119 1.00 98.75 88 SER A O 1
ATOM 634 N N . MET A 1 89 ? -5.927 -8.447 10.805 1.00 98.50 89 MET A N 1
ATOM 635 C CA . MET A 1 89 ? -5.677 -8.900 12.178 1.00 98.50 89 MET A CA 1
ATOM 636 C C . MET A 1 89 ? -6.985 -9.189 12.915 1.00 98.50 89 MET A C 1
ATOM 638 O O . MET A 1 89 ? -7.181 -10.293 13.418 1.00 98.50 89 MET A O 1
ATOM 642 N N . ALA A 1 90 ? -7.900 -8.216 12.948 1.00 98.69 90 ALA A N 1
ATOM 643 C CA . ALA A 1 90 ? -9.163 -8.345 13.673 1.00 98.69 90 ALA A CA 1
ATOM 644 C C . ALA A 1 90 ? -10.020 -9.509 13.148 1.00 98.69 90 ALA A C 1
ATOM 646 O O . ALA A 1 90 ? -10.626 -10.242 13.933 1.00 98.69 90 ALA A O 1
ATOM 647 N N . PHE A 1 91 ? -10.027 -9.712 11.830 1.00 98.75 91 PHE A N 1
ATOM 648 C CA . PHE A 1 91 ? -10.731 -10.818 11.187 1.00 98.75 91 PHE A CA 1
ATOM 649 C C . PHE A 1 91 ? -10.056 -12.166 11.452 1.00 98.75 91 PHE A C 1
ATOM 651 O O . PHE A 1 91 ? -10.733 -13.143 11.768 1.00 98.75 91 PHE A O 1
ATOM 658 N N . ASN A 1 92 ? -8.723 -12.245 11.369 1.00 98.81 92 ASN A N 1
ATOM 659 C CA . ASN A 1 92 ? -8.009 -13.513 11.549 1.00 98.81 92 ASN A CA 1
ATOM 660 C C . ASN A 1 92 ? -8.101 -14.043 12.984 1.00 98.81 92 ASN A C 1
ATOM 662 O O . ASN A 1 92 ? -8.183 -15.261 13.198 1.00 98.81 92 ASN A O 1
ATOM 666 N N . GLU A 1 93 ? -8.139 -13.115 13.942 1.00 98.62 93 GLU A N 1
ATOM 667 C CA . GLU A 1 93 ? -8.380 -13.380 15.359 1.00 98.62 93 GLU A CA 1
ATOM 668 C C . GLU A 1 93 ? -9.850 -13.698 15.673 1.00 98.62 93 GLU A C 1
ATOM 670 O O . GLU A 1 93 ? -10.156 -14.070 16.805 1.00 98.62 93 GLU A O 1
ATOM 675 N N . GLY A 1 94 ? -10.759 -13.594 14.696 1.00 98.25 94 GLY A N 1
ATOM 676 C CA . GLY A 1 94 ? -12.182 -13.896 14.859 1.00 98.25 94 GLY A CA 1
ATOM 677 C C . GLY A 1 94 ? -12.943 -12.871 15.701 1.00 98.25 94 GLY A C 1
ATOM 678 O O . GLY A 1 94 ? -13.995 -13.195 16.242 1.00 98.25 94 GLY A O 1
ATOM 679 N N . LEU A 1 95 ? -12.409 -11.655 15.846 1.00 98.56 95 LEU A N 1
ATOM 680 C CA . LEU A 1 95 ? -13.021 -10.597 16.654 1.00 98.56 95 LEU A CA 1
ATOM 681 C C . LEU A 1 95 ? -14.083 -9.820 15.878 1.00 98.56 95 LEU A C 1
ATOM 683 O O . LEU A 1 95 ? -15.020 -9.293 16.471 1.00 98.56 95 LEU A O 1
ATOM 687 N N . LEU A 1 96 ? -13.922 -9.727 14.557 1.00 98.25 96 LEU A N 1
ATOM 688 C CA . LEU A 1 96 ? -14.815 -8.996 13.668 1.00 98.25 96 LEU A CA 1
ATOM 689 C C . LEU A 1 96 ? -14.988 -9.732 12.344 1.00 98.25 96 LEU A C 1
ATOM 691 O O . LEU A 1 96 ? -14.174 -10.564 11.950 1.00 98.25 96 LEU A O 1
ATOM 695 N N . THR A 1 97 ? -16.035 -9.346 11.634 1.00 98.00 97 THR A N 1
ATOM 696 C CA . THR A 1 97 ? -16.295 -9.673 10.232 1.00 98.00 97 THR A CA 1
ATOM 697 C C . THR A 1 97 ? -16.590 -8.374 9.475 1.00 98.00 97 THR A C 1
ATOM 699 O O . THR A 1 97 ? -16.861 -7.360 10.126 1.00 98.00 97 THR A O 1
ATOM 702 N N . PRO A 1 98 ? -16.610 -8.369 8.130 1.00 97.62 98 PRO A N 1
ATOM 703 C CA . PRO A 1 98 ? -17.025 -7.191 7.366 1.00 97.62 98 PRO A CA 1
ATOM 704 C C . PRO A 1 98 ? -18.403 -6.640 7.776 1.00 97.62 98 PRO A C 1
ATOM 706 O O . PRO A 1 98 ? -18.597 -5.427 7.787 1.00 97.62 98 PRO A O 1
ATOM 709 N N . ALA A 1 99 ? -19.332 -7.515 8.181 1.00 97.81 99 ALA A N 1
ATOM 710 C CA . ALA A 1 99 ? -20.684 -7.151 8.607 1.00 97.81 99 ALA A CA 1
ATOM 711 C C . ALA A 1 99 ? -20.794 -6.730 10.087 1.00 97.81 99 ALA A C 1
ATOM 713 O O . ALA A 1 99 ? -21.828 -6.210 10.500 1.00 97.81 99 ALA A O 1
ATOM 714 N N . SER A 1 100 ? -19.758 -6.950 10.904 1.00 98.25 100 SER A N 1
ATOM 715 C CA . SER A 1 100 ? -19.762 -6.526 12.308 1.00 98.25 100 SER A CA 1
ATOM 716 C C . SER A 1 100 ? -19.893 -5.006 12.404 1.00 98.25 100 SER A C 1
ATOM 718 O O . SER A 1 100 ? -19.253 -4.287 11.645 1.00 98.25 100 SER A O 1
ATOM 720 N N . THR A 1 101 ? -20.683 -4.510 13.355 1.00 98.31 101 THR A N 1
ATOM 721 C CA . THR A 1 101 ? -20.921 -3.071 13.540 1.00 98.31 101 THR A CA 1
ATOM 722 C C . THR A 1 101 ? -20.146 -2.506 14.721 1.00 98.31 101 THR A C 1
ATOM 724 O O . THR A 1 101 ? -20.092 -3.128 15.782 1.00 98.31 101 THR A O 1
ATOM 727 N N . LEU A 1 102 ? -19.627 -1.290 14.574 1.00 98.44 102 LEU A N 1
ATOM 728 C CA . LEU A 1 102 ? -18.990 -0.512 15.630 1.00 98.44 102 LEU A CA 1
ATOM 729 C C . LEU A 1 102 ? -19.661 0.856 15.748 1.00 98.44 102 LEU A C 1
ATOM 731 O O . LEU A 1 102 ? -20.045 1.467 14.757 1.00 98.44 102 LEU A O 1
ATOM 735 N N . VAL A 1 103 ? -19.751 1.366 16.974 1.00 98.31 103 VAL A N 1
ATOM 736 C CA . VAL A 1 103 ? -20.130 2.761 17.224 1.00 98.31 103 VAL A CA 1
ATOM 737 C C . VAL A 1 103 ? -18.901 3.635 16.968 1.00 98.31 103 VAL A C 1
ATOM 739 O O . VAL A 1 103 ? -17.919 3.522 17.703 1.00 98.31 103 VAL A O 1
ATOM 742 N N . VAL A 1 104 ? -18.919 4.491 15.953 1.00 98.44 104 VAL A N 1
ATOM 743 C CA . VAL A 1 104 ? -17.775 5.285 15.486 1.00 98.44 104 VAL A CA 1
ATOM 744 C C . VAL A 1 104 ? -18.070 6.781 15.659 1.00 98.44 104 VAL A C 1
ATOM 746 O O . VAL A 1 104 ? -18.842 7.346 14.886 1.00 98.44 104 VAL A O 1
ATOM 749 N N . PRO A 1 105 ? -17.492 7.451 16.675 1.00 97.75 105 PRO A N 1
ATOM 750 C CA . PRO A 1 105 ? -17.521 8.910 16.743 1.00 97.75 105 PRO A CA 1
ATOM 751 C C . PRO A 1 105 ? -16.612 9.520 15.666 1.00 97.75 105 PRO A C 1
ATOM 753 O O . PRO A 1 105 ? -15.607 8.914 15.308 1.00 97.75 105 PRO A O 1
ATOM 756 N N . GLY A 1 106 ? -16.899 10.744 15.207 1.00 96.12 106 GLY A N 1
ATOM 757 C CA . GLY A 1 106 ? -16.045 11.448 14.231 1.00 96.12 106 GLY A CA 1
ATOM 758 C C . GLY A 1 106 ? -14.657 11.850 14.743 1.00 96.12 106 GLY A C 1
ATOM 759 O O . GLY A 1 106 ? -13.791 12.259 13.967 1.00 96.12 106 GLY A O 1
ATOM 760 N N . ALA A 1 107 ? -14.423 11.726 16.052 1.00 97.25 107 ALA A N 1
ATOM 761 C CA . ALA A 1 107 ? -13.129 11.939 16.680 1.00 97.25 107 ALA A CA 1
ATOM 762 C C . ALA A 1 107 ? -12.941 11.019 17.892 1.00 97.25 107 ALA A C 1
ATOM 764 O O . ALA A 1 107 ? -13.897 10.690 18.595 1.00 97.25 107 ALA A O 1
ATOM 765 N N . ILE A 1 108 ? -11.690 10.662 18.175 1.00 95.19 108 ILE A N 1
ATOM 766 C CA . ILE A 1 108 ? -11.283 9.964 19.394 1.00 95.19 108 ILE A CA 1
ATOM 767 C C . ILE A 1 108 ? -10.083 10.678 20.018 1.00 95.19 108 ILE A C 1
ATOM 769 O O . ILE A 1 108 ? -9.123 11.024 19.327 1.00 95.19 108 ILE A O 1
ATOM 773 N N . THR A 1 109 ? -10.135 10.902 21.330 1.00 93.88 109 THR A N 1
ATOM 774 C CA . THR A 1 109 ? -9.030 11.490 22.092 1.00 93.88 109 THR A CA 1
ATOM 775 C C . THR A 1 109 ? -8.377 10.413 22.945 1.00 93.88 109 THR A C 1
ATOM 777 O O . THR A 1 109 ? -9.033 9.792 23.778 1.00 93.88 109 THR A O 1
ATOM 780 N N . LEU A 1 110 ? -7.080 10.192 22.735 1.00 89.81 110 LEU A N 1
ATOM 781 C CA . LEU A 1 110 ? -6.243 9.342 23.573 1.00 89.81 110 LEU A CA 1
ATOM 782 C C . LEU A 1 110 ? -5.161 10.217 24.192 1.00 89.81 110 LEU A C 1
ATOM 784 O O . LEU A 1 110 ? -4.353 10.812 23.477 1.00 89.81 110 LEU A O 1
ATOM 788 N N . TYR A 1 111 ? -5.142 10.276 25.523 1.00 88.38 111 TYR A N 1
ATOM 789 C CA . TYR A 1 111 ? -4.253 11.160 26.276 1.00 88.38 111 TYR A CA 1
ATOM 790 C C . TYR A 1 111 ? -4.366 12.616 25.785 1.00 88.38 111 TYR A C 1
ATOM 792 O O . TYR A 1 111 ? -5.439 13.208 25.864 1.00 88.38 111 TYR A O 1
ATOM 800 N N . ASP A 1 112 ? -3.281 13.190 25.267 1.00 84.50 112 ASP A N 1
ATOM 801 C CA . ASP A 1 112 ? -3.187 14.565 24.773 1.00 84.50 112 ASP A CA 1
ATOM 802 C C . ASP A 1 112 ? -3.401 14.685 23.249 1.00 84.50 112 ASP A C 1
ATOM 804 O O . ASP A 1 112 ? -3.180 15.753 22.672 1.00 84.50 112 ASP A O 1
ATOM 808 N N . LYS A 1 113 ? -3.798 13.600 22.566 1.00 89.81 113 LYS A N 1
ATOM 809 C CA . LYS A 1 113 ? -3.944 13.558 21.105 1.00 89.81 113 LYS A CA 1
ATOM 810 C C . LYS A 1 113 ? -5.369 13.242 20.685 1.00 89.81 113 LYS A C 1
ATOM 812 O O . LYS A 1 113 ? -5.943 12.235 21.083 1.00 89.81 113 LYS A O 1
ATOM 817 N N . THR A 1 114 ? -5.912 14.097 19.824 1.00 94.19 114 THR A N 1
ATOM 818 C CA . THR A 1 114 ? -7.202 13.876 19.165 1.00 94.19 114 THR A CA 1
ATOM 819 C C . THR A 1 114 ? -6.965 13.478 17.720 1.00 94.19 114 THR A C 1
ATOM 821 O O . THR A 1 114 ? -6.272 14.184 16.987 1.00 94.19 114 THR A O 1
ATOM 824 N N . ILE A 1 115 ? -7.549 12.355 17.319 1.00 94.56 115 ILE A N 1
ATOM 825 C CA . ILE A 1 115 ? -7.552 11.870 15.941 1.00 94.56 115 ILE A CA 1
ATOM 826 C C . ILE A 1 115 ? -8.977 11.935 15.422 1.00 94.56 115 ILE A C 1
ATOM 828 O O . ILE A 1 115 ? -9.924 11.616 16.137 1.00 94.56 115 ILE A O 1
ATOM 832 N N . GLN A 1 116 ? -9.110 12.387 14.182 1.00 96.00 116 GLN A N 1
ATOM 833 C CA . GLN A 1 116 ? -10.384 12.630 13.526 1.00 96.00 116 GLN A CA 1
ATOM 834 C C . GLN A 1 116 ? -10.455 11.831 12.232 1.00 96.00 116 GLN A C 1
ATOM 836 O O . GLN A 1 116 ? -9.426 11.512 11.616 1.00 96.00 116 GLN A O 1
ATOM 841 N N . ASP A 1 117 ? -11.677 11.538 11.816 1.00 96.44 117 ASP A N 1
ATOM 842 C CA . ASP A 1 117 ? -11.931 11.084 10.458 1.00 96.44 117 ASP A CA 1
ATOM 843 C C . ASP A 1 117 ? -11.737 12.229 9.461 1.00 96.44 117 ASP A C 1
ATOM 845 O O . ASP A 1 117 ? -11.724 13.408 9.817 1.00 96.44 117 ASP A O 1
ATOM 849 N N . ALA A 1 118 ? -11.503 11.876 8.194 1.00 89.81 118 ALA A N 1
ATOM 850 C CA . ALA A 1 118 ? -11.197 12.859 7.152 1.00 89.81 118 ALA A CA 1
ATOM 851 C C . ALA A 1 118 ? -12.362 13.830 6.889 1.00 89.81 118 ALA A C 1
ATOM 853 O O . ALA A 1 118 ? -12.136 14.953 6.441 1.00 89.81 118 ALA A O 1
ATOM 854 N N . HIS A 1 119 ? -13.588 13.400 7.192 1.00 89.56 119 HIS A N 1
ATOM 855 C CA . HIS A 1 119 ? -14.796 14.211 7.145 1.00 89.56 119 HIS A CA 1
ATOM 856 C C . HIS A 1 119 ? -15.403 14.270 8.545 1.00 89.56 119 HIS A C 1
ATOM 858 O O . HIS A 1 119 ? -15.423 13.269 9.256 1.00 89.56 119 HIS A O 1
ATOM 864 N N . ALA A 1 120 ? -15.897 15.441 8.942 1.00 93.81 120 ALA A N 1
ATOM 865 C CA . ALA A 1 120 ? -16.590 15.585 10.213 1.00 93.81 120 ALA A CA 1
ATOM 866 C C . ALA A 1 120 ? -17.956 14.891 10.146 1.00 93.81 120 ALA A C 1
ATOM 868 O O . ALA A 1 120 ? -18.722 15.121 9.212 1.00 93.81 120 ALA A O 1
ATOM 869 N N . HIS A 1 121 ? -18.265 14.083 11.155 1.00 96.44 121 HIS A N 1
ATOM 870 C CA . HIS A 1 121 ? -19.543 13.389 11.277 1.00 96.44 121 HIS A CA 1
ATOM 871 C C . HIS A 1 121 ? -19.900 13.170 12.761 1.00 96.44 121 HIS A C 1
ATOM 873 O O . HIS A 1 121 ? -19.009 13.215 13.624 1.00 96.44 121 HIS A O 1
ATOM 879 N N . PRO A 1 122 ? -21.192 12.983 13.099 1.00 96.69 122 PRO A N 1
ATOM 880 C CA . PRO A 1 122 ? -21.611 12.638 14.455 1.00 96.69 122 PRO A CA 1
ATOM 881 C C . PRO A 1 122 ? -21.178 11.210 14.819 1.00 96.69 122 PRO A C 1
ATOM 883 O O . PRO A 1 122 ? -20.464 10.539 14.083 1.00 96.69 122 PRO A O 1
ATOM 886 N N . THR A 1 123 ? -21.593 10.719 15.984 1.00 98.12 123 THR A N 1
ATOM 887 C CA . THR A 1 123 ? -21.420 9.290 16.274 1.00 98.12 123 THR A CA 1
ATOM 888 C C . THR A 1 123 ? -22.368 8.467 15.415 1.00 98.12 123 THR A C 1
ATOM 890 O O . THR A 1 123 ? -23.576 8.679 15.464 1.00 98.12 123 THR A O 1
ATOM 893 N N . GLU A 1 124 ? -21.815 7.518 14.669 1.00 97.81 124 GLU A N 1
ATOM 894 C CA . GLU A 1 124 ? -22.555 6.643 13.762 1.00 97.81 124 GLU A CA 1
ATOM 895 C C . GLU A 1 124 ? -22.352 5.177 14.145 1.00 97.81 124 GLU A C 1
ATOM 897 O O . GLU A 1 124 ? -21.394 4.824 14.833 1.00 97.81 124 GLU A O 1
ATOM 902 N N . VAL A 1 125 ? -23.257 4.304 13.710 1.00 98.25 125 VAL A N 1
ATOM 903 C CA . VAL A 1 125 ? -23.048 2.855 13.761 1.00 98.25 125 VAL A CA 1
ATOM 904 C C . VAL A 1 125 ? -22.618 2.432 12.367 1.00 98.25 125 VAL A C 1
ATOM 906 O O . VAL A 1 125 ? -23.420 2.492 11.445 1.00 98.25 125 VAL A O 1
ATOM 909 N N . MET A 1 126 ? -21.359 2.030 12.225 1.00 98.19 126 MET A N 1
ATOM 910 C CA . MET A 1 126 ? -20.779 1.629 10.945 1.00 98.19 126 MET A CA 1
ATOM 911 C C . MET A 1 126 ? -20.437 0.145 10.979 1.00 98.19 126 MET A C 1
ATOM 913 O O . MET A 1 126 ? -19.853 -0.348 11.948 1.00 98.19 126 MET A O 1
ATOM 917 N N . THR A 1 127 ? -20.748 -0.570 9.909 1.00 98.19 127 THR A N 1
ATOM 918 C CA . THR A 1 127 ? -20.157 -1.879 9.628 1.00 98.19 127 THR A CA 1
ATOM 919 C C . THR A 1 127 ? -18.650 -1.743 9.405 1.00 98.19 127 THR A C 1
ATOM 921 O O . THR A 1 127 ? -18.156 -0.701 8.968 1.00 98.19 127 THR A O 1
ATOM 924 N N . VAL A 1 128 ? -17.877 -2.799 9.667 1.00 97.56 128 VAL A N 1
ATOM 925 C CA . VAL A 1 128 ? -16.435 -2.784 9.375 1.00 97.56 128 VAL A CA 1
ATOM 926 C C . VAL A 1 128 ? -16.173 -2.572 7.882 1.00 97.56 128 VAL A C 1
ATOM 928 O O . VAL A 1 128 ? -15.223 -1.876 7.525 1.00 97.56 128 VAL A O 1
ATOM 931 N N . LYS A 1 129 ? -17.035 -3.104 7.010 1.00 96.81 129 LYS A N 1
ATOM 932 C CA . LYS A 1 129 ? -17.004 -2.826 5.571 1.00 96.81 129 LYS A CA 1
ATOM 933 C C . LYS A 1 129 ? -17.064 -1.319 5.292 1.00 96.81 129 LYS A C 1
ATOM 935 O O . LYS A 1 129 ? -16.160 -0.797 4.648 1.00 96.81 129 LYS A O 1
ATOM 940 N N . GLU A 1 130 ? -18.041 -0.603 5.853 1.00 97.44 130 GLU A N 1
ATOM 941 C CA . GLU A 1 130 ? -18.165 0.858 5.699 1.00 97.44 130 GLU A CA 1
ATOM 942 C C . GLU A 1 130 ? -16.962 1.610 6.279 1.00 97.44 130 GLU A C 1
ATOM 944 O O . GLU A 1 130 ? -16.474 2.561 5.668 1.00 97.44 130 GLU A O 1
ATOM 949 N N . ILE A 1 131 ? -16.432 1.163 7.424 1.00 98.12 131 ILE A N 1
ATOM 950 C CA . ILE A 1 131 ? -15.223 1.741 8.034 1.00 98.12 131 ILE A CA 1
ATOM 951 C C . ILE A 1 131 ? -14.041 1.677 7.059 1.00 98.12 131 ILE A C 1
ATOM 953 O O . ILE A 1 131 ? -13.290 2.649 6.934 1.00 98.12 131 ILE A O 1
ATOM 957 N N . ILE A 1 132 ? -13.869 0.557 6.352 1.00 97.75 132 ILE A N 1
ATOM 958 C CA . ILE A 1 132 ? -12.805 0.386 5.357 1.00 97.75 132 ILE A CA 1
ATOM 959 C C . ILE A 1 132 ? -13.105 1.168 4.070 1.00 97.75 132 ILE A C 1
ATOM 961 O O . ILE A 1 132 ? -12.215 1.884 3.596 1.00 97.75 132 ILE A O 1
ATOM 965 N N . ALA A 1 133 ? -14.340 1.109 3.558 1.00 96.81 133 ALA A N 1
ATOM 966 C CA . ALA A 1 133 ? -14.788 1.800 2.344 1.00 96.81 133 ALA A CA 1
ATOM 967 C C . ALA A 1 133 ? -14.600 3.324 2.432 1.00 96.81 133 ALA A C 1
ATOM 969 O O . ALA A 1 133 ? -13.959 3.944 1.571 1.00 96.81 133 ALA A O 1
ATOM 970 N N . ASN A 1 134 ? -15.086 3.908 3.532 1.00 96.31 134 ASN A N 1
ATOM 971 C CA . ASN A 1 134 ? -15.005 5.338 3.839 1.00 96.31 134 ASN A CA 1
ATOM 972 C C . ASN A 1 134 ? -13.668 5.734 4.469 1.00 96.31 134 ASN A C 1
ATOM 974 O O . ASN A 1 134 ? -13.394 6.913 4.686 1.00 96.31 134 ASN A O 1
ATOM 978 N N . SER A 1 135 ? -12.801 4.753 4.735 1.00 96.88 135 SER A N 1
ATOM 979 C CA . SER A 1 135 ? -11.486 4.962 5.324 1.00 96.88 135 SER A CA 1
ATOM 980 C C . SER A 1 135 ? -11.550 5.709 6.662 1.00 96.88 135 SER A C 1
ATOM 982 O O . SER A 1 135 ? -10.724 6.589 6.916 1.00 96.88 135 SER A O 1
ATOM 984 N N . SER A 1 136 ? -12.474 5.331 7.548 1.00 98.25 136 SER A N 1
ATOM 985 C CA . SER A 1 136 ? -12.583 5.892 8.901 1.00 98.25 136 SER A CA 1
ATOM 986 C C . SER A 1 136 ? -11.323 5.571 9.718 1.00 98.25 136 SER A C 1
ATOM 988 O O . SER A 1 136 ? -10.875 4.422 9.814 1.00 98.25 136 SER A O 1
ATOM 990 N N . ASN A 1 137 ? -10.663 6.601 10.245 1.00 98.19 137 ASN A N 1
ATOM 991 C CA . ASN A 1 137 ? -9.528 6.480 11.157 1.00 98.19 137 ASN A CA 1
ATOM 992 C C . ASN A 1 137 ? -10.005 5.976 12.514 1.00 98.19 137 ASN A C 1
ATOM 994 O O . ASN A 1 137 ? -9.452 5.007 13.028 1.00 98.19 137 ASN A O 1
ATOM 998 N N . VAL A 1 138 ? -11.058 6.579 13.064 1.00 98.44 138 VAL A N 1
ATOM 999 C CA . VAL A 1 138 ? -11.590 6.237 14.383 1.00 98.44 138 VAL A CA 1
ATOM 1000 C C . VAL A 1 138 ? -12.095 4.797 14.413 1.00 98.44 138 VAL A C 1
ATOM 1002 O O . VAL A 1 138 ? -11.751 4.051 15.331 1.00 98.44 138 VAL A O 1
ATOM 1005 N N . GLY A 1 139 ? -12.833 4.364 13.387 1.00 98.50 139 GLY A N 1
ATOM 1006 C CA . GLY A 1 139 ? -13.274 2.976 13.262 1.00 98.50 139 GLY A CA 1
ATOM 1007 C C . GLY A 1 139 ? -12.096 1.999 13.219 1.00 98.50 139 GLY A C 1
ATOM 1008 O O . GLY A 1 139 ? -12.105 0.983 13.910 1.00 98.50 139 GLY A O 1
ATOM 1009 N N . THR A 1 140 ? -11.025 2.348 12.499 1.00 98.69 140 THR A N 1
ATOM 1010 C CA . THR A 1 140 ? -9.794 1.539 12.449 1.00 98.69 140 THR A CA 1
ATOM 1011 C C . THR A 1 140 ? -9.082 1.458 13.794 1.00 98.69 140 THR A C 1
ATOM 1013 O O . THR A 1 140 ? -8.658 0.378 14.205 1.00 98.69 140 THR A O 1
ATOM 1016 N N . ILE A 1 141 ? -8.971 2.577 14.506 1.00 98.50 141 ILE A N 1
ATOM 1017 C CA . ILE A 1 141 ? -8.368 2.614 15.842 1.00 98.50 141 ILE A CA 1
ATOM 1018 C C . ILE A 1 141 ? -9.165 1.724 16.794 1.00 98.50 141 ILE A C 1
ATOM 1020 O O . ILE A 1 141 ? -8.574 0.946 17.536 1.00 98.50 141 ILE A O 1
ATOM 1024 N N . LYS A 1 142 ? -10.500 1.757 16.720 1.00 98.56 142 LYS A N 1
ATOM 1025 C CA . LYS A 1 142 ? -11.358 0.862 17.504 1.00 98.56 142 LYS A CA 1
ATOM 1026 C C . LYS A 1 142 ? -11.124 -0.613 17.181 1.00 98.56 142 LYS A C 1
ATOM 1028 O O . LYS A 1 142 ? -11.066 -1.418 18.107 1.00 98.56 142 LYS A O 1
ATOM 1033 N N . MET A 1 143 ? -10.939 -0.971 15.906 1.00 98.62 143 MET A N 1
ATOM 1034 C CA . MET A 1 143 ? -10.556 -2.338 15.522 1.00 98.62 143 MET A CA 1
ATOM 1035 C C . MET A 1 143 ? -9.255 -2.770 16.199 1.00 98.62 143 MET A C 1
ATOM 1037 O O . MET A 1 143 ? -9.203 -3.831 16.819 1.00 98.62 143 MET A O 1
ATOM 1041 N N . ALA A 1 144 ? -8.228 -1.923 16.144 1.00 98.50 144 ALA A N 1
ATOM 1042 C CA . ALA A 1 144 ? -6.945 -2.209 16.772 1.00 98.50 144 ALA A CA 1
ATOM 1043 C C . ALA A 1 144 ? -7.036 -2.284 18.303 1.00 98.50 144 ALA A C 1
ATOM 1045 O O . ALA A 1 144 ? -6.449 -3.180 18.899 1.00 98.50 144 ALA A O 1
ATOM 1046 N N . GLN A 1 145 ? -7.809 -1.402 18.943 1.00 98.06 145 GLN A N 1
ATOM 1047 C CA . GLN A 1 145 ? -8.053 -1.441 20.389 1.00 98.06 145 GLN A CA 1
ATOM 1048 C C . GLN A 1 145 ? -8.742 -2.739 20.823 1.00 98.06 145 GLN A C 1
ATOM 1050 O O . GLN A 1 145 ? -8.423 -3.269 21.883 1.00 98.06 145 GLN A O 1
ATOM 1055 N N . MET A 1 146 ? -9.657 -3.283 20.013 1.00 98.44 146 MET A N 1
ATOM 1056 C CA . MET A 1 146 ? -10.254 -4.593 20.294 1.00 98.44 146 MET A CA 1
ATOM 1057 C C . MET A 1 146 ? -9.229 -5.721 20.174 1.00 98.44 146 MET A C 1
ATOM 1059 O O . MET A 1 146 ? -9.190 -6.579 21.050 1.00 98.44 146 MET A O 1
ATOM 1063 N N . VAL A 1 147 ? -8.361 -5.706 19.154 1.00 98.69 147 VAL A N 1
ATOM 1064 C CA . VAL A 1 147 ? -7.257 -6.681 19.053 1.00 98.69 147 VAL A CA 1
ATOM 1065 C C . VAL A 1 147 ? -6.325 -6.568 20.260 1.00 98.69 147 VAL A C 1
ATOM 1067 O O . VAL A 1 147 ? -5.994 -7.579 20.871 1.00 98.69 147 VAL A O 1
ATOM 1070 N N . GLU A 1 148 ? -5.934 -5.353 20.646 1.00 98.00 148 GLU A N 1
ATOM 1071 C CA . GLU A 1 148 ? -5.062 -5.123 21.800 1.00 98.00 148 GLU A CA 1
ATOM 1072 C C . GLU A 1 148 ? -5.690 -5.628 23.104 1.00 98.00 148 GLU A C 1
ATOM 1074 O O . GLU A 1 148 ? -5.006 -6.272 23.898 1.00 98.00 148 GLU A O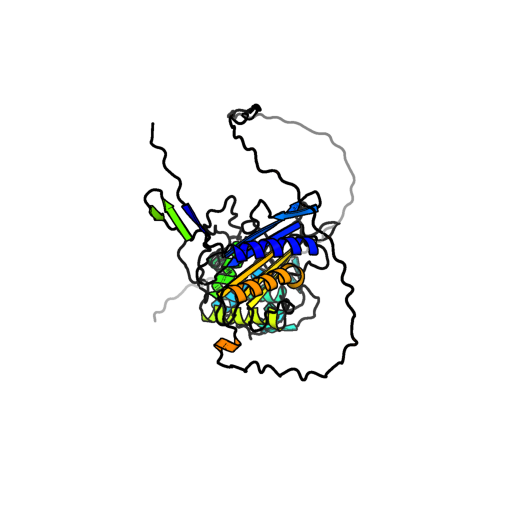 1
ATOM 1079 N N . LYS A 1 149 ? -6.984 -5.358 23.310 1.00 98.06 149 LYS A N 1
ATOM 1080 C CA . LYS A 1 149 ? -7.726 -5.740 24.515 1.00 98.06 149 LYS A CA 1
ATOM 1081 C C . LYS A 1 149 ? -7.968 -7.248 24.609 1.00 98.06 149 LYS A C 1
ATOM 1083 O O . LYS A 1 149 ? -7.787 -7.818 25.677 1.00 98.06 149 LYS A O 1
ATOM 1088 N N . GLU A 1 150 ? -8.426 -7.873 23.524 1.00 98.62 150 GLU A N 1
ATOM 1089 C CA . GLU A 1 150 ? -8.863 -9.280 23.516 1.00 98.62 150 GLU A CA 1
ATOM 1090 C C . GLU A 1 150 ? -7.723 -10.259 23.195 1.00 98.62 150 GLU A C 1
ATOM 1092 O O . GLU A 1 150 ? -7.861 -11.472 23.375 1.00 98.62 150 GLU A O 1
ATOM 1097 N N . ARG A 1 151 ? -6.602 -9.754 22.673 1.00 98.38 151 ARG A N 1
ATOM 1098 C CA . ARG A 1 151 ? -5.364 -10.508 22.460 1.00 98.38 151 ARG A CA 1
ATOM 1099 C C . ARG A 1 151 ? -4.240 -9.806 23.201 1.00 98.38 151 ARG A C 1
ATOM 1101 O O . ARG A 1 151 ? -4.079 -9.984 24.402 1.00 98.38 151 ARG A O 1
ATOM 1108 N N . SER A 1 152 ? -3.447 -9.022 22.487 1.00 98.00 152 SER A N 1
ATOM 1109 C CA . SER A 1 152 ? -2.380 -8.224 23.063 1.00 98.00 152 SER A CA 1
ATOM 1110 C C . SER A 1 152 ? -1.890 -7.205 22.046 1.00 98.00 152 SER A C 1
ATOM 1112 O O . SER A 1 152 ? -2.073 -7.354 20.836 1.00 98.00 152 SER A O 1
ATOM 1114 N N . ARG A 1 153 ? -1.167 -6.199 22.529 1.00 97.44 153 ARG A N 1
ATOM 1115 C CA . ARG A 1 153 ? -0.388 -5.315 21.660 1.00 97.44 153 ARG A CA 1
ATOM 1116 C C . ARG A 1 153 ? 0.654 -6.074 20.837 1.00 97.44 153 ARG A C 1
ATOM 1118 O O . ARG A 1 153 ? 0.851 -5.753 19.669 1.00 97.44 153 ARG A O 1
ATOM 1125 N N . GLN A 1 154 ? 1.300 -7.078 21.434 1.00 98.19 154 GLN A N 1
ATOM 1126 C CA . GLN A 1 154 ? 2.316 -7.877 20.749 1.00 98.19 154 GLN A CA 1
ATOM 1127 C C . GLN A 1 154 ? 1.730 -8.582 19.525 1.00 98.19 154 GLN A C 1
ATOM 1129 O O . GLN A 1 154 ? 2.361 -8.598 18.481 1.00 98.19 154 GLN A O 1
ATOM 1134 N N . THR A 1 155 ? 0.479 -9.043 19.605 1.00 98.56 155 THR A N 1
ATOM 1135 C CA . THR A 1 155 ? -0.237 -9.625 18.465 1.00 98.56 155 THR A CA 1
ATOM 1136 C C . THR A 1 155 ? -0.260 -8.673 17.268 1.00 98.56 155 THR A C 1
ATOM 1138 O O . THR A 1 155 ? 0.019 -9.097 16.152 1.00 98.56 155 THR A O 1
ATOM 1141 N N . ILE A 1 156 ? -0.530 -7.380 17.483 1.00 98.62 156 ILE A N 1
ATOM 1142 C CA . ILE A 1 156 ? -0.534 -6.377 16.406 1.00 98.62 156 ILE A CA 1
ATOM 1143 C C . ILE A 1 156 ? 0.860 -6.260 15.777 1.00 98.62 156 ILE A C 1
ATOM 1145 O O . ILE A 1 156 ? 0.988 -6.300 14.554 1.00 98.62 156 ILE A O 1
ATOM 1149 N N . ILE A 1 157 ? 1.902 -6.159 16.606 1.00 98.62 157 ILE A N 1
ATOM 1150 C CA . ILE A 1 157 ? 3.302 -6.067 16.163 1.00 98.62 157 ILE A CA 1
ATOM 1151 C C . ILE A 1 157 ? 3.701 -7.313 15.357 1.00 98.62 157 ILE A C 1
ATOM 1153 O O . ILE A 1 157 ? 4.237 -7.191 14.256 1.00 98.62 157 ILE A O 1
ATOM 1157 N N . ASP A 1 158 ? 3.353 -8.505 15.842 1.00 98.69 158 ASP A N 1
ATOM 1158 C CA . ASP A 1 158 ? 3.642 -9.772 15.171 1.00 98.69 158 ASP A CA 1
ATOM 1159 C C . ASP A 1 158 ? 2.992 -9.833 13.785 1.00 98.69 158 ASP A C 1
ATOM 1161 O O . ASP A 1 158 ? 3.631 -10.244 12.816 1.00 98.69 158 ASP A O 1
ATOM 1165 N N . TYR A 1 159 ? 1.739 -9.385 13.642 1.00 98.81 159 TYR A N 1
ATOM 1166 C CA . TYR A 1 159 ? 1.106 -9.304 12.325 1.00 98.81 159 TYR A CA 1
ATOM 1167 C C . TYR A 1 159 ? 1.805 -8.314 11.398 1.00 98.81 159 TYR A C 1
ATOM 1169 O O . TYR A 1 159 ? 1.987 -8.641 10.227 1.00 98.81 159 TYR A O 1
ATOM 1177 N N . LEU A 1 160 ? 2.230 -7.143 11.887 1.00 98.75 160 LEU A N 1
ATOM 1178 C CA . LEU A 1 160 ? 2.981 -6.188 11.065 1.00 98.75 160 LEU A CA 1
ATOM 1179 C C . LEU A 1 160 ? 4.254 -6.834 10.491 1.00 98.75 160 LEU A C 1
ATOM 1181 O O . LEU A 1 160 ? 4.514 -6.711 9.294 1.00 98.75 160 LEU A O 1
ATOM 1185 N N . HIS A 1 161 ? 4.990 -7.601 11.298 1.00 98.56 161 HIS A N 1
ATOM 1186 C CA . HIS A 1 161 ? 6.144 -8.363 10.812 1.00 98.56 161 HIS A CA 1
ATOM 1187 C C . HIS A 1 161 ? 5.765 -9.504 9.871 1.00 98.56 161 HIS A C 1
ATOM 1189 O O . HIS A 1 161 ? 6.451 -9.721 8.874 1.00 98.56 161 HIS A O 1
ATOM 1195 N N . ARG A 1 162 ? 4.659 -10.214 10.127 1.00 98.31 162 ARG A N 1
ATOM 1196 C CA . ARG A 1 162 ? 4.164 -11.262 9.218 1.00 98.31 162 ARG A CA 1
ATOM 1197 C C . ARG A 1 162 ? 3.768 -10.696 7.854 1.00 98.31 162 ARG A C 1
ATOM 1199 O O . ARG A 1 162 ? 3.954 -11.385 6.861 1.00 98.31 162 ARG A O 1
ATOM 1206 N N . PHE A 1 163 ? 3.300 -9.453 7.773 1.00 98.62 163 PHE A N 1
ATOM 1207 C CA . PHE A 1 163 ? 3.098 -8.752 6.498 1.00 98.62 163 PHE A CA 1
ATOM 1208 C C . PHE A 1 163 ? 4.407 -8.307 5.814 1.00 98.62 163 PHE A C 1
ATOM 1210 O O . PHE A 1 163 ? 4.361 -7.800 4.697 1.00 98.62 163 PHE A O 1
ATOM 1217 N N . GLY A 1 164 ? 5.567 -8.509 6.446 1.00 97.25 164 GLY A N 1
ATOM 1218 C CA . GLY A 1 164 ? 6.886 -8.165 5.910 1.00 97.25 164 GLY A CA 1
ATOM 1219 C C . GLY A 1 164 ? 7.382 -6.768 6.296 1.00 97.25 164 GLY A C 1
ATOM 1220 O O . GLY A 1 164 ? 8.469 -6.368 5.875 1.00 97.25 164 GLY A O 1
ATOM 1221 N N . PHE A 1 165 ? 6.634 -6.012 7.108 1.00 98.56 165 PHE A N 1
ATOM 1222 C CA . PHE A 1 165 ? 7.060 -4.677 7.529 1.00 98.56 165 PHE A CA 1
ATOM 1223 C C . PHE A 1 165 ? 8.268 -4.739 8.477 1.00 98.56 165 PHE A C 1
ATOM 1225 O O . PHE A 1 165 ? 8.405 -5.643 9.306 1.00 98.56 165 PHE A O 1
ATOM 1232 N N . GLY A 1 166 ? 9.165 -3.758 8.355 1.00 97.19 166 GLY A N 1
ATOM 1233 C CA . GLY A 1 166 ? 10.384 -3.679 9.167 1.00 97.19 166 GLY A CA 1
ATOM 1234 C C . GLY A 1 166 ? 11.528 -4.594 8.698 1.00 97.19 166 GLY A C 1
ATOM 1235 O O . GLY A 1 166 ? 12.584 -4.606 9.336 1.00 97.19 166 GLY A O 1
ATOM 1236 N N . SER A 1 167 ? 11.344 -5.334 7.596 1.00 95.69 167 SER A N 1
ATOM 1237 C CA . SER A 1 167 ? 12.316 -6.286 7.036 1.00 95.69 167 SER A CA 1
ATOM 1238 C C . SER A 1 167 ? 12.684 -5.956 5.590 1.00 95.69 167 SER A C 1
ATOM 1240 O O . SER A 1 167 ? 11.878 -5.407 4.843 1.00 95.69 167 SER A O 1
ATOM 1242 N N . TYR A 1 168 ? 13.908 -6.296 5.181 1.00 95.00 168 TYR A N 1
ATOM 1243 C CA . TYR A 1 168 ? 14.294 -6.230 3.771 1.00 95.00 168 TYR A CA 1
ATOM 1244 C C . TYR A 1 168 ? 13.471 -7.221 2.946 1.00 95.00 168 TYR A C 1
ATOM 1246 O O . TYR A 1 168 ? 13.172 -8.324 3.403 1.00 95.00 168 TYR A O 1
ATOM 1254 N N . THR A 1 169 ? 13.121 -6.830 1.726 1.00 92.12 169 THR A N 1
ATOM 1255 C CA . THR A 1 169 ? 12.400 -7.683 0.775 1.00 92.12 169 THR A CA 1
ATOM 1256 C C . THR A 1 169 ? 13.306 -8.695 0.076 1.00 92.12 169 THR A C 1
ATOM 1258 O O . THR A 1 169 ? 12.800 -9.644 -0.517 1.00 92.12 169 THR A O 1
ATOM 1261 N N . ASN A 1 170 ? 14.629 -8.516 0.185 1.00 86.81 170 ASN A N 1
ATOM 1262 C CA . ASN A 1 170 ? 15.677 -9.296 -0.482 1.00 86.81 170 ASN A CA 1
ATOM 1263 C C . ASN A 1 170 ? 15.676 -9.176 -2.014 1.00 86.81 170 ASN A C 1
ATOM 1265 O O . ASN A 1 170 ? 16.211 -10.036 -2.704 1.00 86.81 170 ASN A O 1
ATOM 1269 N N . LEU A 1 171 ? 15.161 -8.069 -2.557 1.00 92.94 171 LEU A N 1
ATOM 1270 C CA . LEU A 1 171 ? 15.260 -7.772 -3.991 1.00 92.94 171 LEU A CA 1
ATOM 1271 C C . LEU A 1 171 ? 16.692 -7.471 -4.463 1.00 92.94 171 LEU A C 1
ATOM 1273 O O . LEU A 1 171 ? 16.923 -7.353 -5.664 1.00 92.94 171 LEU A O 1
ATOM 1277 N N . GLY A 1 172 ? 17.644 -7.297 -3.539 1.00 88.19 172 GLY A N 1
ATOM 1278 C CA . GLY A 1 172 ? 19.036 -6.972 -3.866 1.00 88.19 172 GLY A CA 1
ATOM 1279 C C . GLY A 1 172 ? 19.212 -5.571 -4.460 1.00 88.19 172 GLY A C 1
ATOM 1280 O O . GLY A 1 172 ? 20.259 -5.266 -5.027 1.00 88.19 172 GLY A O 1
ATOM 1281 N N . LEU A 1 173 ? 18.193 -4.714 -4.344 1.00 92.50 173 LEU A N 1
ATOM 1282 C CA . LEU A 1 173 ? 18.224 -3.364 -4.888 1.00 92.50 173 LEU A CA 1
ATOM 1283 C C . LEU A 1 173 ? 19.120 -2.453 -4.040 1.00 92.50 173 LEU A C 1
ATOM 1285 O O . LEU A 1 173 ? 19.058 -2.482 -2.804 1.00 92.50 173 LEU A O 1
ATOM 1289 N N . PRO A 1 174 ? 19.927 -1.588 -4.678 1.00 92.50 174 PRO A N 1
ATOM 1290 C CA . PRO A 1 174 ? 20.790 -0.679 -3.952 1.00 92.50 174 PRO A CA 1
ATOM 1291 C C . PRO A 1 174 ? 19.965 0.264 -3.074 1.00 92.50 174 PRO A C 1
ATOM 1293 O O . PRO A 1 174 ? 18.890 0.745 -3.442 1.00 92.50 174 PRO A O 1
ATOM 1296 N N . PHE A 1 175 ? 20.515 0.545 -1.894 1.00 93.25 175 PHE A N 1
ATOM 1297 C CA . PHE A 1 175 ? 19.958 1.463 -0.905 1.00 93.25 175 PHE A CA 1
ATOM 1298 C C . PHE A 1 175 ? 18.587 1.072 -0.333 1.00 93.25 175 PHE A C 1
ATOM 1300 O O . PHE A 1 175 ? 17.981 1.936 0.302 1.00 93.25 175 PHE A O 1
ATOM 1307 N N . GLU A 1 176 ? 18.073 -0.143 -0.553 1.00 95.62 176 GLU A N 1
ATOM 1308 C CA . GLU A 1 176 ? 16.782 -0.579 -0.007 1.00 95.62 176 GLU A CA 1
ATOM 1309 C C . GLU A 1 176 ? 16.639 -0.201 1.479 1.00 95.62 176 GLU A C 1
ATOM 1311 O O . GLU A 1 176 ? 17.587 -0.299 2.261 1.00 95.62 176 GLU A O 1
ATOM 1316 N N . GLN A 1 177 ? 15.460 0.276 1.879 1.00 97.12 177 GLN A N 1
ATOM 1317 C CA . GLN A 1 177 ? 15.166 0.587 3.274 1.00 97.12 177 GLN A CA 1
ATOM 1318 C C . GLN A 1 177 ? 14.197 -0.451 3.831 1.00 97.12 177 GLN A C 1
ATOM 1320 O O . GLN A 1 177 ? 13.146 -0.700 3.255 1.00 97.12 177 GLN A O 1
ATOM 1325 N N . LYS A 1 178 ? 14.516 -1.028 4.992 1.00 95.44 178 LYS A N 1
ATOM 1326 C CA . LYS A 1 178 ? 13.673 -2.050 5.634 1.00 95.44 178 LYS A CA 1
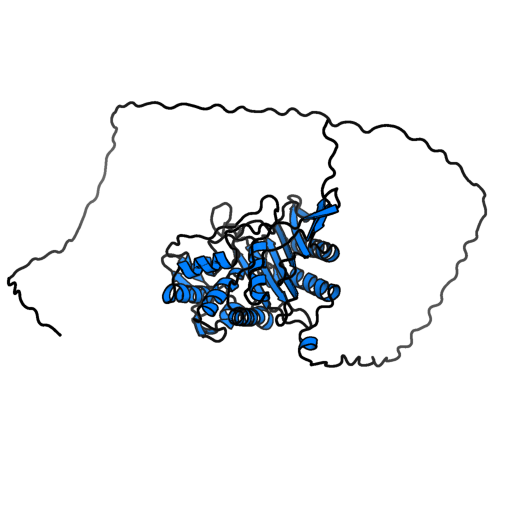ATOM 1327 C C . LYS A 1 178 ? 12.389 -1.503 6.280 1.00 95.44 178 LYS A C 1
ATOM 1329 O O . LYS A 1 178 ? 11.580 -2.279 6.775 1.00 95.44 178 LYS A O 1
ATOM 1334 N N . GLY A 1 179 ? 12.194 -0.183 6.314 1.00 97.25 179 GLY A N 1
ATOM 1335 C CA . GLY A 1 179 ? 11.135 0.450 7.105 1.00 97.25 179 GLY A CA 1
ATOM 1336 C C . GLY A 1 179 ? 11.405 0.391 8.616 1.00 97.25 179 GLY A C 1
ATOM 1337 O O . GLY A 1 179 ? 12.481 -0.010 9.062 1.00 97.25 179 GLY A O 1
ATOM 1338 N N . ILE A 1 180 ? 10.436 0.825 9.421 1.00 98.06 180 ILE A N 1
ATOM 1339 C CA . ILE A 1 180 ? 10.524 0.874 10.885 1.00 98.06 180 ILE A CA 1
ATOM 1340 C C . ILE A 1 180 ? 9.175 0.472 11.478 1.00 98.06 180 ILE A C 1
ATOM 1342 O O . ILE A 1 180 ? 8.208 1.227 11.385 1.00 98.06 180 ILE A O 1
ATOM 1346 N N . VAL A 1 181 ? 9.150 -0.683 12.143 1.00 98.06 181 VAL A N 1
ATOM 1347 C CA . VAL A 1 181 ? 8.072 -1.109 13.045 1.00 98.06 181 VAL A CA 1
ATOM 1348 C C . VAL A 1 181 ? 8.554 -0.881 14.476 1.00 98.06 181 VAL A C 1
ATOM 1350 O O . VAL A 1 181 ? 9.692 -1.205 14.815 1.00 98.06 181 VAL A O 1
ATOM 1353 N N . LYS A 1 182 ? 7.726 -0.253 15.314 1.00 96.69 182 LYS A N 1
ATOM 1354 C CA . LYS A 1 182 ? 8.068 -0.011 16.719 1.00 96.69 182 LYS A CA 1
ATOM 1355 C C . LYS A 1 182 ? 7.748 -1.255 17.545 1.00 96.69 182 LYS A C 1
ATOM 1357 O O . LYS A 1 182 ? 6.595 -1.662 17.598 1.00 96.69 182 LYS A O 1
ATOM 1362 N N . GLU A 1 183 ? 8.740 -1.761 18.272 1.00 96.19 183 GLU A N 1
ATOM 1363 C CA . GLU A 1 183 ? 8.562 -2.883 19.214 1.00 96.19 183 GLU A CA 1
ATOM 1364 C C . GLU A 1 183 ? 7.969 -2.443 20.559 1.00 96.19 183 GLU A C 1
ATOM 1366 O O . GLU A 1 183 ? 7.277 -3.186 21.247 1.00 96.19 183 GLU A O 1
ATOM 1371 N N . LYS A 1 184 ? 8.261 -1.204 20.971 1.00 95.94 184 LYS A N 1
ATOM 1372 C CA . LYS A 1 184 ? 7.808 -0.635 22.245 1.00 95.94 184 LYS A CA 1
ATOM 1373 C C . LYS A 1 184 ? 6.935 0.572 21.975 1.00 95.94 184 LYS A C 1
ATOM 1375 O O . LYS A 1 184 ? 7.410 1.581 21.453 1.00 95.94 184 LYS A O 1
ATOM 1380 N N . TRP A 1 185 ? 5.663 0.446 22.328 1.00 95.12 185 TRP A N 1
ATOM 1381 C CA . TRP A 1 185 ? 4.668 1.477 22.067 1.00 95.12 185 TRP A CA 1
ATOM 1382 C C . TRP A 1 185 ? 4.432 2.337 23.304 1.00 95.12 185 TRP A C 1
ATOM 1384 O O . TRP A 1 185 ? 4.331 1.825 24.422 1.00 95.12 185 TRP A O 1
ATOM 1394 N N . ASN A 1 186 ? 4.294 3.637 23.086 1.00 91.25 186 ASN A N 1
ATOM 1395 C CA . ASN A 1 186 ? 3.728 4.564 24.055 1.00 91.25 186 ASN A CA 1
ATOM 1396 C C . ASN A 1 186 ? 2.183 4.514 24.009 1.00 91.25 186 ASN A C 1
ATOM 1398 O O . ASN A 1 186 ? 1.587 3.739 23.261 1.00 91.25 186 ASN A O 1
ATOM 1402 N N . GLY A 1 187 ? 1.522 5.327 24.836 1.00 86.62 187 GLY A N 1
ATOM 1403 C CA . GLY A 1 187 ? 0.060 5.318 24.956 1.00 86.62 187 GLY A CA 1
ATOM 1404 C C . GLY A 1 187 ? -0.709 5.774 23.707 1.00 86.62 187 GLY A C 1
ATOM 1405 O O . GLY A 1 187 ? -1.874 5.418 23.563 1.00 86.62 187 GLY A O 1
ATOM 1406 N N . THR A 1 188 ? -0.092 6.537 22.799 1.00 91.69 188 THR A N 1
ATOM 1407 C CA . THR A 1 188 ? -0.763 7.095 21.609 1.00 91.69 188 THR A CA 1
ATOM 1408 C C . THR A 1 188 ? -0.483 6.310 20.328 1.00 91.69 188 THR A C 1
ATOM 1410 O O . THR A 1 188 ? -1.213 6.471 19.352 1.00 91.69 188 THR A O 1
ATOM 1413 N N . ASP A 1 189 ? 0.499 5.407 20.334 1.00 95.69 189 ASP A N 1
ATOM 1414 C CA . ASP A 1 189 ? 0.873 4.591 19.171 1.00 95.69 189 ASP A CA 1
ATOM 1415 C C . ASP A 1 189 ? -0.280 3.706 18.657 1.00 95.69 189 ASP A C 1
ATOM 1417 O O . ASP A 1 189 ? -0.432 3.546 17.445 1.00 95.69 189 ASP A O 1
ATOM 1421 N N . ILE A 1 190 ? -1.158 3.209 19.544 1.00 96.50 190 ILE A N 1
ATOM 1422 C CA . ILE A 1 190 ? -2.369 2.453 19.154 1.00 96.50 190 ILE A CA 1
ATOM 1423 C C . ILE A 1 190 ? -3.341 3.280 18.310 1.00 96.50 190 ILE A C 1
ATOM 1425 O O . ILE A 1 190 ? -4.148 2.732 17.564 1.00 96.50 190 ILE A O 1
ATOM 1429 N N . ALA A 1 191 ? -3.254 4.603 18.391 1.00 95.06 191 ALA A N 1
ATOM 1430 C CA . ALA A 1 191 ? -4.108 5.495 17.635 1.00 95.06 191 ALA A CA 1
ATOM 1431 C C . ALA A 1 191 ? -3.480 5.933 16.298 1.00 95.06 191 ALA A C 1
ATOM 1433 O O . ALA A 1 191 ? -4.196 6.395 15.415 1.00 95.06 191 ALA A O 1
ATOM 1434 N N . SER A 1 192 ? -2.165 5.766 16.111 1.00 95.88 192 SER A N 1
ATOM 1435 C CA . SER A 1 192 ? -1.460 6.184 14.891 1.00 95.88 192 SER A CA 1
ATOM 1436 C C . SER A 1 192 ? -1.011 5.010 14.015 1.00 95.88 192 SER A C 1
ATOM 1438 O O . SER A 1 192 ? -1.249 5.022 12.808 1.00 95.88 192 SER A O 1
ATOM 1440 N N . ILE A 1 193 ? -0.401 3.968 14.591 1.00 98.00 193 ILE A N 1
ATOM 1441 C CA . ILE A 1 193 ? 0.192 2.860 13.820 1.00 98.00 193 ILE A CA 1
ATOM 1442 C C . ILE A 1 193 ? -0.864 2.101 13.006 1.00 98.00 193 ILE A C 1
ATOM 1444 O O . ILE A 1 193 ? -0.648 1.907 11.808 1.00 98.00 193 ILE A O 1
ATOM 1448 N N . PRO A 1 194 ? -2.039 1.745 13.565 1.00 98.06 194 PRO A N 1
ATOM 1449 C CA . PRO A 1 194 ? -3.065 1.017 12.813 1.00 98.06 194 PRO A CA 1
ATOM 1450 C C . PRO A 1 194 ? -3.657 1.780 11.622 1.00 98.06 194 PRO A C 1
ATOM 1452 O O . PRO A 1 194 ? -4.236 1.164 10.726 1.00 98.06 194 PRO A O 1
ATOM 1455 N N . ILE A 1 195 ? -3.523 3.112 11.605 1.00 98.12 195 ILE A N 1
ATOM 1456 C CA . ILE A 1 195 ? -3.939 3.979 10.493 1.00 98.12 195 ILE A CA 1
ATOM 1457 C C . ILE A 1 195 ? -2.762 4.393 9.594 1.00 98.12 195 ILE A C 1
ATOM 1459 O O . ILE A 1 195 ? -2.949 5.206 8.691 1.00 98.12 195 ILE A O 1
ATOM 1463 N N . GLY A 1 196 ? -1.570 3.831 9.823 1.00 97.81 196 GLY A N 1
ATOM 1464 C CA . GLY A 1 196 ? -0.379 4.025 8.998 1.00 97.81 196 GLY A CA 1
ATOM 1465 C C . GLY A 1 196 ? 0.445 5.276 9.308 1.00 97.81 196 GLY A C 1
ATOM 1466 O O . GLY A 1 196 ? 1.114 5.767 8.405 1.00 97.81 196 GLY A O 1
ATOM 1467 N N . GLN A 1 197 ? 0.396 5.784 10.543 1.00 96.06 197 GLN A N 1
ATOM 1468 C CA . GLN A 1 197 ? 1.246 6.870 11.060 1.00 96.06 197 GLN A CA 1
ATOM 1469 C C . GLN A 1 197 ? 2.134 6.370 12.211 1.00 96.06 197 GLN A C 1
ATOM 1471 O O . GLN A 1 197 ? 1.746 5.462 12.943 1.00 96.06 197 GLN A O 1
ATOM 1476 N N . SER A 1 198 ? 3.314 6.960 12.422 1.00 95.12 198 SER A N 1
ATOM 1477 C CA . SER A 1 198 ? 4.323 6.462 13.383 1.00 95.12 198 SER A CA 1
ATOM 1478 C C . SER A 1 198 ? 4.891 5.073 13.036 1.00 95.12 198 SER A C 1
ATOM 1480 O O . SER A 1 198 ? 5.420 4.371 13.901 1.00 95.12 198 SER A O 1
ATOM 1482 N N . ILE A 1 199 ? 4.789 4.683 11.765 1.00 97.69 199 ILE A N 1
ATOM 1483 C CA . ILE A 1 199 ? 5.342 3.462 11.174 1.00 97.69 199 ILE A CA 1
ATOM 1484 C C . ILE A 1 199 ? 5.925 3.823 9.810 1.00 97.69 199 ILE A C 1
ATOM 1486 O O . ILE A 1 199 ? 5.295 4.549 9.044 1.00 97.69 199 ILE A O 1
ATOM 1490 N N . LEU A 1 200 ? 7.116 3.312 9.494 1.00 98.19 200 LEU A N 1
ATOM 1491 C CA . LEU A 1 200 ? 7.723 3.502 8.178 1.00 98.19 200 LEU A CA 1
ATOM 1492 C C . LEU A 1 200 ? 7.700 2.192 7.398 1.00 98.19 200 LEU A C 1
ATOM 1494 O O . LEU A 1 200 ? 8.121 1.153 7.899 1.00 98.19 200 LEU A O 1
ATOM 1498 N N . THR A 1 201 ? 7.242 2.258 6.156 1.00 98.25 201 THR A N 1
ATOM 1499 C CA . THR A 1 201 ? 7.217 1.136 5.205 1.00 98.25 201 THR A CA 1
ATOM 1500 C C . THR A 1 201 ? 7.777 1.593 3.869 1.00 98.25 201 THR A C 1
ATOM 1502 O O . THR A 1 201 ? 7.933 2.793 3.661 1.00 98.25 201 THR A O 1
ATOM 1505 N N . THR A 1 202 ? 8.042 0.678 2.946 1.00 98.56 202 THR A N 1
ATOM 1506 C CA . THR A 1 202 ? 8.295 1.021 1.540 1.00 98.56 202 THR A CA 1
ATOM 1507 C C . THR A 1 202 ? 7.071 0.730 0.667 1.00 98.56 202 THR A C 1
ATOM 1509 O O . THR A 1 202 ? 6.240 -0.112 1.028 1.00 98.56 202 THR A O 1
ATOM 1512 N N . PRO A 1 203 ? 6.926 1.387 -0.500 1.00 98.62 203 PRO A N 1
ATOM 1513 C CA . PRO A 1 203 ? 5.882 1.034 -1.458 1.00 98.62 203 PRO A CA 1
ATOM 1514 C C . PRO A 1 203 ? 5.891 -0.455 -1.833 1.00 98.62 203 PRO A C 1
ATOM 1516 O O . PRO A 1 203 ? 4.821 -1.051 -1.923 1.00 98.62 203 PRO A O 1
ATOM 1519 N N . VAL A 1 204 ? 7.068 -1.085 -1.961 1.00 98.62 204 VAL A N 1
ATOM 1520 C CA . VAL A 1 204 ? 7.165 -2.526 -2.249 1.00 98.62 204 VAL A CA 1
ATOM 1521 C C . VAL A 1 204 ? 6.699 -3.404 -1.086 1.00 98.62 204 VAL A C 1
ATOM 1523 O O . VAL A 1 204 ? 6.021 -4.402 -1.321 1.00 98.62 204 VAL A O 1
ATOM 1526 N N . GLN A 1 205 ? 6.959 -3.024 0.169 1.00 98.69 205 GLN A N 1
ATOM 1527 C CA . GLN A 1 205 ? 6.406 -3.739 1.325 1.00 98.69 205 GLN A CA 1
ATOM 1528 C C . GLN A 1 205 ? 4.876 -3.644 1.358 1.00 98.69 205 GLN A C 1
ATOM 1530 O O . GLN A 1 205 ? 4.202 -4.645 1.586 1.00 98.69 205 GLN A O 1
ATOM 1535 N N . MET A 1 206 ? 4.315 -2.463 1.079 1.00 98.81 206 MET A N 1
ATOM 1536 C CA . MET A 1 206 ? 2.861 -2.292 1.005 1.00 98.81 206 MET A CA 1
ATOM 1537 C C . MET A 1 206 ? 2.250 -3.093 -0.147 1.00 98.81 206 MET A C 1
ATOM 1539 O O . MET A 1 206 ? 1.264 -3.789 0.068 1.00 98.81 206 MET A O 1
ATOM 1543 N N . TRP A 1 207 ? 2.850 -3.064 -1.338 1.00 98.88 207 TRP A N 1
ATOM 1544 C CA . TRP A 1 207 ? 2.425 -3.900 -2.464 1.00 98.88 207 TRP A CA 1
ATOM 1545 C C . TRP A 1 207 ? 2.437 -5.393 -2.097 1.00 98.88 207 TRP A C 1
ATOM 1547 O O . TRP A 1 207 ? 1.453 -6.098 -2.310 1.00 98.88 207 TRP A O 1
ATOM 1557 N N . THR A 1 208 ? 3.501 -5.855 -1.437 1.00 98.50 208 THR A N 1
ATOM 1558 C CA . THR A 1 208 ? 3.632 -7.254 -1.003 1.00 98.50 208 THR A CA 1
ATOM 1559 C C . THR A 1 208 ? 2.587 -7.635 0.057 1.00 98.50 208 THR A C 1
ATOM 1561 O O . THR A 1 208 ? 2.045 -8.739 0.024 1.00 98.50 208 THR A O 1
ATOM 1564 N N . ALA A 1 209 ? 2.220 -6.721 0.961 1.00 98.75 209 ALA A N 1
ATOM 1565 C CA . ALA A 1 209 ? 1.150 -6.960 1.930 1.00 98.75 209 ALA A CA 1
ATOM 1566 C C . ALA A 1 209 ? -0.223 -7.156 1.256 1.00 98.75 209 ALA A C 1
ATOM 1568 O O . ALA A 1 209 ? -0.996 -8.019 1.674 1.00 98.75 209 ALA A O 1
ATOM 1569 N N . TYR A 1 210 ? -0.513 -6.410 0.184 1.00 98.88 210 TYR A N 1
ATOM 1570 C CA . TYR A 1 210 ? -1.728 -6.613 -0.616 1.00 98.88 210 TYR A CA 1
ATOM 1571 C C . TYR A 1 210 ? -1.659 -7.915 -1.420 1.00 98.88 210 TYR A C 1
ATOM 1573 O O . TYR A 1 210 ? -2.661 -8.628 -1.491 1.00 98.88 210 TYR A O 1
ATOM 1581 N N . ASN A 1 211 ? -0.480 -8.286 -1.934 1.00 98.81 211 ASN A N 1
ATOM 1582 C CA . ASN A 1 211 ? -0.276 -9.587 -2.576 1.00 98.81 211 ASN A CA 1
ATOM 1583 C C . ASN A 1 211 ? -0.584 -10.746 -1.633 1.00 98.81 211 ASN A C 1
ATOM 1585 O O . ASN A 1 211 ? -1.189 -11.719 -2.067 1.00 98.81 211 ASN A O 1
ATOM 1589 N N . ALA A 1 212 ? -0.227 -10.637 -0.350 1.00 98.75 212 ALA A N 1
ATOM 1590 C CA . ALA A 1 212 ? -0.548 -11.674 0.622 1.00 98.75 212 ALA A CA 1
ATOM 1591 C C . ALA A 1 212 ? -2.062 -11.909 0.711 1.00 98.75 212 ALA A C 1
ATOM 1593 O O . ALA A 1 212 ? -2.498 -13.054 0.745 1.00 98.75 212 ALA A O 1
ATOM 1594 N N . ILE A 1 213 ? -2.879 -10.851 0.689 1.00 98.88 213 ILE A N 1
ATOM 1595 C CA . ILE A 1 213 ? -4.345 -10.977 0.699 1.00 98.88 213 ILE A CA 1
ATOM 1596 C C . ILE A 1 213 ? -4.866 -11.531 -0.630 1.00 98.88 213 ILE A C 1
ATOM 1598 O O . ILE A 1 213 ? -5.636 -12.490 -0.624 1.00 98.88 213 ILE A O 1
ATOM 1602 N N . ALA A 1 214 ? -4.386 -11.006 -1.756 1.00 98.69 214 ALA A N 1
ATOM 1603 C CA . ALA A 1 214 ? -4.718 -11.509 -3.088 1.00 98.69 214 ALA A CA 1
ATOM 1604 C C . ALA A 1 214 ? -4.350 -12.995 -3.282 1.00 98.69 214 ALA A C 1
ATOM 1606 O O . ALA A 1 214 ? -5.009 -13.717 -4.025 1.00 98.69 214 ALA A O 1
ATOM 1607 N N . ASN A 1 215 ? -3.323 -13.473 -2.578 1.00 98.50 215 ASN A N 1
ATOM 1608 C CA . ASN A 1 215 ? -2.842 -14.850 -2.606 1.00 98.50 215 ASN A CA 1
ATOM 1609 C C . ASN A 1 215 ? -3.388 -15.695 -1.437 1.00 98.50 215 ASN A C 1
ATOM 1611 O O . ASN A 1 215 ? -2.687 -16.531 -0.866 1.00 98.50 215 ASN A O 1
ATOM 1615 N N . GLY A 1 216 ? -4.636 -15.454 -1.022 1.00 98.44 216 GLY A N 1
ATOM 1616 C CA . GLY A 1 216 ? -5.313 -16.282 -0.015 1.00 98.44 216 GLY A CA 1
ATOM 1617 C C . GLY A 1 216 ? -4.676 -16.229 1.381 1.00 98.44 216 GLY A C 1
ATOM 1618 O O . GLY A 1 216 ? -4.767 -17.186 2.149 1.00 98.44 216 GLY A O 1
ATOM 1619 N N . GLY A 1 217 ? -4.008 -15.127 1.714 1.00 98.69 217 GLY A N 1
ATOM 1620 C CA . GLY A 1 217 ? -3.320 -14.905 2.986 1.00 98.69 217 GLY A CA 1
ATOM 1621 C C . GLY A 1 217 ? -1.870 -15.396 3.026 1.00 98.69 217 GLY A C 1
ATOM 1622 O O . GLY A 1 217 ? -1.242 -15.289 4.083 1.00 98.69 217 GLY A O 1
ATOM 1623 N N . LEU A 1 218 ? -1.336 -15.937 1.924 1.00 98.69 218 LEU A N 1
ATOM 1624 C CA . LEU A 1 218 ? 0.043 -16.412 1.822 1.00 98.69 218 LEU A CA 1
ATOM 1625 C C . LEU A 1 218 ? 0.966 -15.280 1.353 1.00 98.69 218 LEU A C 1
ATOM 1627 O O . LEU A 1 218 ? 0.888 -14.838 0.207 1.00 98.69 218 LEU A O 1
ATOM 1631 N N . TYR A 1 219 ? 1.880 -14.844 2.220 1.00 98.38 219 TYR A N 1
ATOM 1632 C CA . TYR A 1 219 ? 2.950 -13.931 1.831 1.00 98.38 219 TYR A CA 1
ATOM 1633 C C . TYR A 1 219 ? 3.960 -14.669 0.958 1.00 98.38 219 TYR A C 1
ATOM 1635 O O . TYR A 1 219 ? 4.503 -15.700 1.359 1.00 98.38 219 TYR A O 1
ATOM 1643 N N . VAL A 1 220 ? 4.232 -14.104 -0.214 1.00 97.06 220 VAL A N 1
ATOM 1644 C CA . VAL A 1 220 ? 5.293 -14.533 -1.125 1.00 97.06 220 VAL A CA 1
ATOM 1645 C C . VAL A 1 220 ? 6.239 -13.346 -1.288 1.00 97.06 220 VAL A C 1
ATOM 1647 O O . VAL A 1 220 ? 5.758 -12.251 -1.595 1.00 97.06 220 VAL A O 1
ATOM 1650 N N . PRO A 1 221 ? 7.554 -13.510 -1.051 1.00 95.56 221 PRO A N 1
ATOM 1651 C CA . PRO A 1 221 ? 8.492 -12.410 -1.227 1.00 95.56 221 PRO A CA 1
ATOM 1652 C C . PRO A 1 221 ? 8.468 -11.880 -2.662 1.00 95.56 221 PRO A C 1
ATOM 1654 O O . PRO A 1 221 ? 8.304 -12.665 -3.600 1.00 95.56 221 PRO A O 1
ATOM 1657 N N . PRO A 1 222 ? 8.657 -10.567 -2.855 1.00 97.00 222 PRO A N 1
ATOM 1658 C CA . PRO A 1 222 ? 8.730 -10.002 -4.188 1.00 97.00 222 PRO A CA 1
ATOM 1659 C C . PRO A 1 222 ? 9.979 -10.517 -4.920 1.00 97.00 222 PRO A C 1
ATOM 1661 O O . PRO A 1 222 ? 11.034 -10.719 -4.319 1.00 97.00 222 PRO A O 1
ATOM 1664 N N . LYS A 1 223 ? 9.863 -10.705 -6.235 1.00 96.25 223 LYS A N 1
ATOM 1665 C CA . LYS A 1 223 ? 10.899 -11.260 -7.110 1.00 96.25 223 LYS A CA 1
ATOM 1666 C C . LYS A 1 223 ? 11.116 -10.325 -8.298 1.00 96.25 223 LYS A C 1
ATOM 1668 O O . LYS A 1 223 ? 10.160 -10.002 -8.997 1.00 96.25 223 LYS A O 1
ATOM 1673 N N . LEU A 1 224 ? 12.368 -9.917 -8.524 1.00 96.25 224 LEU A N 1
ATOM 1674 C CA . LEU A 1 224 ? 12.768 -9.076 -9.665 1.00 96.25 224 LEU A CA 1
ATOM 1675 C C . LEU A 1 224 ? 13.673 -9.806 -10.667 1.00 96.25 224 LEU A C 1
ATOM 1677 O O . LEU A 1 224 ? 13.621 -9.535 -11.861 1.00 96.25 224 LEU A O 1
ATOM 1681 N N . VAL A 1 225 ? 14.507 -10.731 -10.197 1.00 96.12 225 VAL A N 1
ATOM 1682 C CA . VAL A 1 225 ? 15.398 -11.528 -11.048 1.00 96.12 225 VAL A CA 1
ATOM 1683 C C . VAL A 1 225 ? 14.768 -12.902 -11.243 1.00 96.12 225 VAL A C 1
ATOM 1685 O O . VAL A 1 225 ? 14.478 -13.600 -10.270 1.00 96.12 225 VAL A O 1
ATOM 1688 N N . LEU A 1 226 ? 14.520 -13.274 -12.498 1.00 92.44 226 LEU A N 1
ATOM 1689 C CA . LEU A 1 226 ? 14.026 -14.596 -12.876 1.00 92.44 226 LEU A CA 1
ATOM 1690 C C . LEU A 1 226 ? 15.132 -15.638 -12.819 1.00 92.44 226 LEU A C 1
ATOM 1692 O O . LEU A 1 226 ? 14.890 -16.721 -12.285 1.00 92.44 226 LEU A O 1
ATOM 1696 N N . ASP A 1 227 ? 16.296 -15.293 -13.366 1.00 93.88 227 ASP A N 1
ATOM 1697 C CA . ASP A 1 227 ? 17.384 -16.224 -13.627 1.00 93.88 227 ASP A CA 1
ATOM 1698 C C . ASP A 1 227 ? 18.711 -15.482 -13.850 1.00 93.88 227 ASP A C 1
ATOM 1700 O O . ASP A 1 227 ? 18.718 -14.342 -14.327 1.00 93.88 227 ASP A O 1
ATOM 1704 N N . MET A 1 228 ? 19.822 -16.133 -13.513 1.00 95.25 228 MET A N 1
ATOM 1705 C CA . MET A 1 228 ? 21.177 -15.674 -13.808 1.00 95.25 228 MET A CA 1
ATOM 1706 C C . MET A 1 228 ? 21.952 -16.806 -14.477 1.00 95.25 228 MET A C 1
ATOM 1708 O O . MET A 1 228 ? 22.108 -17.871 -13.884 1.00 95.25 228 MET A O 1
ATOM 1712 N N . VAL A 1 229 ? 22.457 -16.574 -15.686 1.00 95.81 229 VAL A N 1
ATOM 1713 C CA . VAL A 1 229 ? 23.176 -17.585 -16.471 1.00 95.81 229 VAL A CA 1
ATOM 1714 C C . VAL A 1 229 ? 24.654 -17.225 -16.502 1.00 95.81 229 VAL A C 1
ATOM 1716 O O . VAL A 1 229 ? 25.025 -16.170 -17.011 1.00 95.81 229 VAL A O 1
ATOM 1719 N N . ASP A 1 230 ? 25.502 -18.068 -15.913 1.00 93.88 230 ASP A N 1
ATOM 1720 C CA . ASP A 1 230 ? 26.948 -17.834 -15.912 1.00 93.88 230 ASP A CA 1
ATOM 1721 C C . ASP A 1 230 ? 27.617 -18.190 -17.251 1.00 93.88 230 ASP A C 1
ATOM 1723 O O . ASP A 1 230 ? 26.994 -18.716 -18.173 1.00 93.88 230 ASP A O 1
ATOM 1727 N N . ALA A 1 231 ? 28.917 -17.901 -17.358 1.00 92.31 231 ALA A N 1
ATOM 1728 C CA . ALA A 1 231 ? 29.702 -18.128 -18.571 1.00 92.31 231 ALA A CA 1
ATOM 1729 C C . ALA A 1 231 ? 29.770 -19.607 -19.004 1.00 92.31 231 ALA A C 1
ATOM 1731 O O . ALA A 1 231 ? 30.103 -19.898 -20.152 1.00 92.31 231 ALA A O 1
ATOM 1732 N N . GLU A 1 232 ? 29.465 -20.541 -18.099 1.00 91.62 232 GLU A N 1
ATOM 1733 C CA . GLU A 1 232 ? 29.398 -21.976 -18.371 1.00 91.62 232 GLU A CA 1
ATOM 1734 C C . GLU A 1 232 ? 27.974 -22.446 -18.725 1.00 91.62 232 GLU A C 1
ATOM 1736 O O . GLU A 1 232 ? 27.750 -23.642 -18.917 1.00 91.62 232 GLU A O 1
ATOM 1741 N N . GLY A 1 233 ? 27.011 -21.523 -18.812 1.00 92.31 233 GLY A N 1
ATOM 1742 C CA . GLY A 1 233 ? 25.607 -21.814 -19.087 1.00 92.31 233 GLY A CA 1
ATOM 1743 C C . GLY A 1 233 ? 24.846 -22.368 -17.882 1.00 92.31 233 GLY A C 1
ATOM 1744 O O . GLY A 1 233 ? 23.782 -22.961 -18.055 1.00 92.31 233 GLY A O 1
ATOM 1745 N N . ARG A 1 234 ? 25.376 -22.234 -16.657 1.00 94.31 234 ARG A N 1
ATOM 1746 C CA . ARG A 1 234 ? 24.685 -22.704 -15.450 1.00 94.31 234 ARG A CA 1
ATOM 1747 C C . ARG A 1 234 ? 23.723 -21.634 -14.953 1.00 94.31 234 ARG A C 1
ATOM 1749 O O . ARG A 1 234 ? 24.076 -20.461 -14.859 1.00 94.31 234 ARG A O 1
ATOM 1756 N N . HIS A 1 235 ? 22.527 -22.084 -14.597 1.00 95.50 235 HIS A N 1
ATOM 1757 C CA . HIS A 1 235 ? 21.440 -21.253 -14.098 1.00 95.50 235 HIS A CA 1
ATOM 1758 C C . HIS A 1 235 ? 21.516 -21.097 -12.577 1.00 95.50 235 HIS A C 1
ATOM 1760 O O . HIS A 1 235 ? 21.668 -22.084 -11.851 1.00 95.50 235 HIS A O 1
ATOM 1766 N N . HIS A 1 236 ? 21.351 -19.866 -12.098 1.00 91.06 236 HIS A N 1
ATOM 1767 C CA . HIS A 1 236 ? 21.351 -19.499 -10.685 1.00 91.06 236 HIS A CA 1
ATOM 1768 C C . HIS A 1 236 ? 20.135 -18.621 -10.384 1.00 91.06 236 HIS A C 1
ATOM 1770 O O . HIS A 1 236 ? 20.028 -17.490 -10.856 1.00 91.06 236 HIS A O 1
ATOM 1776 N N . VAL A 1 237 ? 19.222 -19.119 -9.553 1.00 85.25 237 VAL A N 1
ATOM 1777 C CA . VAL A 1 237 ? 18.086 -18.328 -9.061 1.00 85.25 237 VAL A CA 1
ATOM 1778 C C . VAL A 1 237 ? 18.494 -17.671 -7.740 1.00 85.25 237 VAL A C 1
ATOM 1780 O O . VAL A 1 237 ? 19.043 -18.367 -6.885 1.00 85.25 237 VAL A O 1
ATOM 1783 N N . PRO A 1 238 ? 18.245 -16.363 -7.538 1.00 83.31 238 PRO A N 1
ATOM 1784 C CA . PRO A 1 238 ? 18.558 -15.719 -6.268 1.00 83.31 238 PRO A CA 1
ATOM 1785 C C . PRO A 1 238 ? 17.813 -16.361 -5.097 1.00 83.31 238 PRO A C 1
ATOM 1787 O O . PRO A 1 238 ? 16.631 -16.700 -5.207 1.00 83.31 238 PRO A O 1
ATOM 1790 N N . ASP A 1 239 ? 18.488 -16.444 -3.953 1.00 82.50 239 ASP A N 1
ATOM 1791 C CA . ASP A 1 239 ? 17.868 -16.878 -2.707 1.00 82.50 239 ASP A CA 1
ATOM 1792 C C . ASP A 1 239 ? 16.746 -15.914 -2.301 1.00 82.50 239 ASP A C 1
ATOM 1794 O O . ASP A 1 239 ? 16.952 -14.708 -2.149 1.00 82.50 239 ASP A O 1
ATOM 1798 N N . ALA A 1 240 ? 15.553 -16.459 -2.067 1.00 81.88 240 ALA A N 1
ATOM 1799 C CA . ALA A 1 240 ? 14.409 -15.722 -1.548 1.00 81.88 240 ALA A CA 1
ATOM 1800 C C . ALA A 1 240 ? 13.959 -16.317 -0.203 1.00 81.88 240 ALA A C 1
ATOM 1802 O O . ALA A 1 240 ? 14.077 -17.530 0.010 1.00 81.88 240 ALA A O 1
ATOM 1803 N N . PRO A 1 241 ? 13.413 -15.501 0.720 1.00 84.88 241 PRO A N 1
ATOM 1804 C CA . PRO A 1 241 ? 12.763 -16.027 1.913 1.00 84.88 241 PRO A CA 1
ATOM 1805 C C . PRO A 1 241 ? 11.678 -17.050 1.553 1.00 84.88 241 PRO A C 1
ATOM 1807 O O . PRO A 1 241 ? 11.067 -17.004 0.487 1.00 84.88 241 PRO A O 1
ATOM 1810 N N . ARG A 1 242 ? 11.402 -17.987 2.459 1.00 91.31 242 ARG A N 1
ATOM 1811 C CA . ARG A 1 242 ? 10.308 -18.936 2.229 1.00 91.31 242 ARG A CA 1
ATOM 1812 C C . ARG A 1 242 ? 8.956 -18.227 2.373 1.00 91.31 242 ARG A C 1
ATOM 1814 O O . ARG A 1 242 ? 8.812 -17.442 3.310 1.00 91.31 242 ARG A O 1
ATOM 1821 N N . PRO A 1 243 ? 7.970 -18.522 1.505 1.00 96.12 243 PRO A N 1
ATOM 1822 C CA . PRO A 1 243 ? 6.598 -18.076 1.706 1.00 96.12 243 PRO A CA 1
ATOM 1823 C C . PRO A 1 243 ? 6.048 -18.503 3.070 1.00 96.12 243 PRO A C 1
ATOM 1825 O O . PRO A 1 243 ? 6.383 -19.581 3.573 1.00 96.12 243 PRO A O 1
ATOM 1828 N N . HIS A 1 244 ? 5.169 -17.690 3.654 1.00 97.88 244 HIS A N 1
ATOM 1829 C CA . HIS A 1 244 ? 4.551 -17.980 4.951 1.00 97.88 244 HIS A CA 1
ATOM 1830 C C . HIS A 1 244 ? 3.124 -17.441 5.052 1.00 97.88 244 HIS A C 1
ATOM 1832 O O . HIS A 1 244 ? 2.762 -16.432 4.448 1.00 97.88 244 HIS A O 1
ATOM 1838 N N . GLN A 1 245 ? 2.288 -18.114 5.844 1.00 98.44 245 GLN A N 1
ATOM 1839 C CA . GLN A 1 245 ? 0.891 -17.720 6.019 1.00 98.44 245 GLN A CA 1
ATOM 1840 C C . GLN A 1 245 ? 0.768 -16.522 6.977 1.00 98.44 245 GLN A C 1
ATOM 1842 O O . GLN A 1 245 ? 1.145 -16.600 8.153 1.00 98.44 245 GLN A O 1
ATOM 1847 N N . VAL A 1 246 ? 0.176 -15.424 6.507 1.00 98.62 246 VAL A N 1
ATOM 1848 C CA . VAL A 1 246 ? -0.096 -14.218 7.312 1.00 98.62 246 VAL A CA 1
ATOM 1849 C C . VAL A 1 246 ? -1.472 -14.280 7.958 1.00 98.62 246 VAL A C 1
ATOM 1851 O O . VAL A 1 246 ? -1.612 -14.029 9.150 1.00 98.62 246 VAL A O 1
ATOM 1854 N N . VAL A 1 247 ? -2.489 -14.667 7.195 1.00 98.81 247 VAL A N 1
ATOM 1855 C CA . VAL A 1 247 ? -3.870 -14.839 7.674 1.00 98.81 247 VAL A CA 1
ATOM 1856 C C . VAL A 1 247 ? -4.495 -16.063 7.029 1.00 98.81 247 VAL A C 1
ATOM 1858 O O . VAL A 1 247 ? -4.002 -16.536 6.016 1.00 98.81 247 VAL A O 1
ATOM 1861 N N . LYS A 1 248 ? -5.576 -16.598 7.591 1.00 98.75 248 LYS A N 1
ATOM 1862 C CA . LYS A 1 248 ? -6.313 -17.723 7.005 1.00 98.75 248 LYS A CA 1
ATOM 1863 C C . LYS A 1 248 ? -6.885 -17.332 5.629 1.00 98.75 248 LYS A C 1
ATOM 1865 O O . LYS A 1 248 ? -7.278 -16.175 5.459 1.00 98.75 248 LYS A O 1
ATOM 1870 N N . PRO A 1 249 ? -7.054 -18.284 4.692 1.00 98.62 249 PRO A N 1
ATOM 1871 C CA . PRO A 1 249 ? -7.713 -18.018 3.411 1.00 98.62 249 PRO A CA 1
ATOM 1872 C C . PRO A 1 249 ? -9.106 -17.389 3.548 1.00 98.62 249 PRO A C 1
ATOM 1874 O O . PRO A 1 249 ? -9.440 -16.463 2.815 1.00 98.62 249 PRO A O 1
ATOM 1877 N N . SER A 1 250 ? -9.892 -17.812 4.544 1.00 98.56 250 SER A N 1
ATOM 1878 C CA . SER A 1 250 ? -11.205 -17.219 4.836 1.00 98.56 250 SER A CA 1
ATOM 1879 C C . SER A 1 250 ? -11.114 -15.742 5.231 1.00 98.56 250 SER A C 1
ATOM 1881 O O . SER A 1 250 ? -11.961 -14.943 4.844 1.00 98.56 250 SER A O 1
ATOM 1883 N N . THR A 1 251 ? -10.074 -15.358 5.973 1.00 98.75 251 THR A N 1
ATOM 1884 C CA . THR A 1 251 ? -9.824 -13.959 6.325 1.00 98.75 251 THR A CA 1
ATOM 1885 C C . THR A 1 251 ? -9.388 -13.161 5.106 1.00 98.75 251 THR A C 1
ATOM 1887 O O . THR A 1 251 ? -9.883 -12.059 4.904 1.00 98.75 251 THR A O 1
ATOM 1890 N N . ALA A 1 252 ? -8.514 -13.710 4.261 1.00 98.75 252 ALA A N 1
ATOM 1891 C CA . ALA A 1 252 ? -8.128 -13.049 3.018 1.00 98.75 252 ALA A CA 1
ATOM 1892 C C . ALA A 1 252 ? -9.346 -12.771 2.116 1.00 98.75 252 ALA A C 1
ATOM 1894 O O . ALA A 1 252 ? -9.464 -11.674 1.571 1.00 98.75 252 ALA A O 1
ATOM 1895 N N . ALA A 1 253 ? -10.301 -13.704 2.043 1.00 98.50 253 ALA A N 1
ATOM 1896 C CA . ALA A 1 253 ? -11.566 -13.501 1.338 1.00 98.50 253 ALA A CA 1
ATOM 1897 C C . ALA A 1 253 ? -12.412 -12.365 1.953 1.00 98.50 253 ALA A C 1
ATOM 1899 O O . ALA A 1 253 ? -12.868 -11.486 1.226 1.00 98.50 253 ALA A O 1
ATOM 1900 N N . GLN A 1 254 ? -12.553 -12.316 3.284 1.00 98.44 254 GLN A N 1
ATOM 1901 C CA . GLN A 1 254 ? -13.265 -11.231 3.983 1.00 98.44 254 GLN A CA 1
ATOM 1902 C C . GLN A 1 254 ? -12.613 -9.856 3.773 1.00 98.44 254 GLN A C 1
ATOM 1904 O O . GLN A 1 254 ? -13.300 -8.853 3.591 1.00 98.44 254 GLN A O 1
ATOM 1909 N N . VAL A 1 255 ? -11.279 -9.790 3.794 1.00 98.50 255 VAL A N 1
ATOM 1910 C CA . VAL A 1 255 ? -10.546 -8.544 3.519 1.00 98.50 255 VAL A CA 1
ATOM 1911 C C . VAL A 1 255 ? -10.727 -8.136 2.061 1.00 98.50 255 VAL A C 1
ATOM 1913 O O . VAL A 1 255 ? -10.934 -6.959 1.787 1.00 98.50 255 VAL A O 1
ATOM 1916 N N . THR A 1 256 ? -10.705 -9.093 1.132 1.00 98.44 256 THR A N 1
ATOM 1917 C CA . THR A 1 256 ? -10.960 -8.840 -0.293 1.00 98.44 256 THR A CA 1
ATOM 1918 C C . THR A 1 256 ? -12.356 -8.256 -0.508 1.00 98.44 256 THR A C 1
ATOM 1920 O O . THR A 1 256 ? -12.490 -7.256 -1.205 1.00 98.44 256 THR A O 1
ATOM 1923 N N . GLU A 1 257 ? -13.385 -8.805 0.141 1.00 96.25 257 GLU A N 1
ATOM 1924 C CA . GLU A 1 257 ? -14.748 -8.256 0.119 1.00 96.25 257 GLU A CA 1
ATOM 1925 C C . GLU A 1 257 ? -14.799 -6.818 0.659 1.00 96.25 257 GLU A C 1
ATOM 1927 O O . GLU A 1 257 ? -15.355 -5.927 0.016 1.00 96.25 257 GLU A O 1
ATOM 1932 N N . ALA A 1 258 ? -14.155 -6.558 1.800 1.00 96.69 258 ALA A N 1
ATOM 1933 C CA . ALA A 1 258 ? -14.082 -5.211 2.358 1.00 96.69 258 ALA A CA 1
ATOM 1934 C C . ALA A 1 258 ? -13.341 -4.234 1.423 1.00 96.69 258 ALA A C 1
ATOM 1936 O O . ALA A 1 258 ? -13.757 -3.088 1.274 1.00 96.69 258 ALA A O 1
ATOM 1937 N N . LEU A 1 259 ? -12.275 -4.667 0.750 1.00 97.88 259 LEU A N 1
ATOM 1938 C CA . LEU A 1 259 ? -11.552 -3.840 -0.218 1.00 97.88 259 LEU A CA 1
ATOM 1939 C C . LEU A 1 259 ? -12.353 -3.561 -1.493 1.00 97.88 259 LEU A C 1
ATOM 1941 O O . LEU A 1 259 ? -12.219 -2.476 -2.053 1.00 97.88 259 LEU A O 1
ATOM 1945 N N . ARG A 1 260 ? -13.192 -4.496 -1.953 1.00 96.75 260 ARG A N 1
ATOM 1946 C CA . ARG A 1 260 ? -14.089 -4.250 -3.095 1.00 96.75 260 ARG A CA 1
ATOM 1947 C C . ARG A 1 260 ? -15.031 -3.085 -2.819 1.00 96.75 260 ARG A C 1
ATOM 1949 O O . ARG A 1 260 ? -15.137 -2.184 -3.639 1.00 96.75 260 ARG A O 1
ATOM 1956 N N . SER A 1 261 ? -15.587 -3.012 -1.607 1.00 95.62 261 SER A N 1
ATOM 1957 C CA . SER A 1 261 ? -16.471 -1.902 -1.217 1.00 95.62 261 SER A CA 1
ATOM 1958 C C . SER A 1 261 ? -15.810 -0.517 -1.292 1.00 95.62 261 SER A C 1
ATOM 1960 O O . SER A 1 261 ? -16.485 0.489 -1.492 1.00 95.62 261 SER A O 1
ATOM 1962 N N . VAL A 1 262 ? -14.476 -0.432 -1.207 1.00 96.56 262 VAL A N 1
ATOM 1963 C CA . VAL A 1 262 ? -13.759 0.837 -1.402 1.00 96.56 262 VAL A CA 1
ATOM 1964 C C . VAL A 1 262 ? -13.939 1.359 -2.827 1.00 96.56 262 VAL A C 1
ATOM 1966 O O . VAL A 1 262 ? -14.037 2.572 -3.008 1.00 96.56 262 VAL A O 1
ATOM 1969 N N . VAL A 1 263 ? -13.967 0.464 -3.814 1.00 95.38 263 VAL A N 1
ATOM 1970 C CA . VAL A 1 263 ? -14.155 0.784 -5.233 1.00 95.38 263 VAL A CA 1
ATOM 1971 C C . VAL A 1 263 ? -15.640 0.813 -5.593 1.00 95.38 263 VAL A C 1
ATOM 1973 O O . VAL A 1 263 ? -16.050 1.661 -6.367 1.00 95.38 263 VAL A O 1
ATOM 1976 N N . ASP A 1 264 ? -16.478 -0.036 -5.008 1.00 92.06 264 ASP A N 1
ATOM 1977 C CA . ASP A 1 264 ? -17.900 -0.081 -5.376 1.00 92.06 264 ASP A CA 1
ATOM 1978 C C . ASP A 1 264 ? -18.689 1.124 -4.825 1.00 92.06 264 ASP A C 1
ATOM 1980 O O . ASP A 1 264 ? -19.529 1.700 -5.514 1.00 92.06 264 ASP A O 1
ATOM 1984 N N . GLU A 1 265 ? -18.417 1.526 -3.580 1.00 91.56 265 GLU A N 1
ATOM 1985 C CA . GLU A 1 265 ? -19.222 2.527 -2.856 1.00 91.56 265 GLU A CA 1
ATOM 1986 C C . GLU A 1 265 ? -18.389 3.581 -2.105 1.00 91.56 265 GLU A C 1
ATOM 1988 O O . GLU A 1 265 ? -18.923 4.596 -1.655 1.00 91.56 265 GLU A O 1
ATOM 1993 N N . GLY A 1 266 ? -17.077 3.372 -1.975 1.00 93.88 266 GLY A N 1
ATOM 1994 C CA . GLY A 1 266 ? -16.216 4.151 -1.092 1.00 93.88 266 GLY A CA 1
ATOM 1995 C C . GLY A 1 266 ? -15.291 5.162 -1.772 1.00 93.88 266 GLY A C 1
ATOM 1996 O O . GLY A 1 266 ? -15.550 5.744 -2.826 1.00 93.88 266 GLY A O 1
ATOM 1997 N N . THR A 1 267 ? -14.154 5.385 -1.112 1.00 90.25 267 THR A N 1
ATOM 1998 C CA . THR A 1 267 ? -13.151 6.395 -1.500 1.00 90.25 267 THR A CA 1
ATOM 1999 C C . THR A 1 267 ? -12.460 6.145 -2.847 1.00 90.25 267 THR A C 1
ATOM 2001 O O . THR A 1 267 ? -11.808 7.050 -3.362 1.00 90.25 267 THR A O 1
ATOM 2004 N N . GLY A 1 268 ? -12.563 4.939 -3.407 1.00 92.62 268 GLY A N 1
ATOM 2005 C CA . GLY A 1 268 ? -11.966 4.531 -4.679 1.00 92.62 268 GLY A CA 1
ATOM 2006 C C . GLY A 1 268 ? -12.948 4.455 -5.846 1.00 92.62 268 GLY A C 1
ATOM 2007 O O . GLY A 1 268 ? -12.559 3.955 -6.893 1.00 92.62 268 GLY A O 1
ATOM 2008 N N . LYS A 1 269 ? -14.188 4.933 -5.684 1.00 92.31 269 LYS A N 1
ATOM 2009 C CA . LYS A 1 269 ? -15.273 4.772 -6.668 1.00 92.31 269 LYS A CA 1
ATOM 2010 C C . LYS A 1 269 ? -14.987 5.265 -8.082 1.00 92.31 269 LYS A C 1
ATOM 2012 O O . LYS A 1 269 ? -15.571 4.752 -9.030 1.00 92.31 269 LYS A O 1
ATOM 2017 N N . ASP A 1 270 ? -14.079 6.225 -8.206 1.00 90.06 270 ASP A N 1
ATOM 2018 C CA . ASP A 1 270 ? -13.686 6.814 -9.483 1.00 90.06 270 ASP A CA 1
ATOM 2019 C C . ASP A 1 270 ? -12.608 5.985 -10.211 1.00 90.06 270 ASP A C 1
ATOM 2021 O O . ASP A 1 270 ? -12.146 6.412 -11.260 1.00 90.06 270 ASP A O 1
ATOM 2025 N N . VAL A 1 271 ? -12.178 4.843 -9.648 1.00 91.38 271 VAL A N 1
ATOM 2026 C CA . VAL A 1 271 ? -11.135 3.959 -10.199 1.00 91.38 271 VAL A CA 1
ATOM 2027 C C . VAL A 1 271 ? -11.760 2.625 -10.624 1.00 91.38 271 VAL A C 1
ATOM 2029 O O . VAL A 1 271 ? -11.701 1.641 -9.885 1.00 91.38 271 VAL A O 1
ATOM 2032 N N . GLN A 1 272 ? -12.388 2.592 -11.802 1.00 90.00 272 GLN A N 1
ATOM 2033 C CA . GLN A 1 272 ? -13.172 1.448 -12.295 1.00 90.00 272 GLN A CA 1
ATOM 2034 C C . GLN A 1 272 ? -12.525 0.805 -13.524 1.00 90.00 272 GLN A C 1
ATOM 2036 O O . GLN A 1 272 ? -12.106 1.485 -14.464 1.00 90.00 272 GLN A O 1
ATOM 2041 N N . ILE A 1 273 ? -12.504 -0.528 -13.561 1.00 93.38 273 ILE A N 1
ATOM 2042 C CA . ILE A 1 273 ? -12.024 -1.297 -14.715 1.00 93.38 273 ILE A CA 1
ATOM 2043 C C . ILE A 1 273 ? -13.198 -2.091 -15.275 1.00 93.38 273 ILE A C 1
ATOM 2045 O O . ILE A 1 273 ? -13.685 -3.025 -14.647 1.00 93.38 273 ILE A O 1
ATOM 2049 N N . GLU A 1 274 ? -13.667 -1.712 -16.462 1.00 89.56 274 GLU A N 1
ATOM 2050 C CA . GLU A 1 274 ? -14.830 -2.341 -17.088 1.00 89.56 274 GLU A CA 1
ATOM 2051 C C . GLU A 1 274 ? -14.664 -3.866 -17.196 1.00 89.56 274 GLU A C 1
ATOM 2053 O O . GLU A 1 274 ? -13.688 -4.360 -17.761 1.00 89.56 274 GLU A O 1
ATOM 2058 N N . GLY A 1 275 ? -15.626 -4.609 -16.641 1.00 91.31 275 GLY A N 1
ATOM 2059 C CA . GLY A 1 275 ? -15.626 -6.074 -16.615 1.00 91.31 275 GLY A CA 1
ATOM 2060 C C . GLY A 1 275 ? -14.848 -6.715 -15.458 1.00 91.31 275 GLY A C 1
ATOM 2061 O O . GLY A 1 275 ? -14.848 -7.942 -15.352 1.00 91.31 275 GLY A O 1
ATOM 2062 N N . PHE A 1 276 ? -14.218 -5.930 -14.580 1.00 95.06 276 PHE A N 1
ATOM 2063 C CA . PHE A 1 276 ? -13.413 -6.438 -13.468 1.00 95.06 276 PHE A CA 1
ATOM 2064 C C . PHE A 1 276 ? -13.827 -5.813 -12.139 1.00 95.06 276 PHE A C 1
ATOM 2066 O O . PHE A 1 276 ? -13.849 -4.597 -11.971 1.00 95.06 276 PHE A O 1
ATOM 2073 N N . ASN A 1 277 ? -14.058 -6.663 -11.148 1.00 95.62 277 ASN A N 1
ATOM 2074 C CA . ASN A 1 277 ? -14.124 -6.278 -9.753 1.00 95.62 277 ASN A CA 1
ATOM 2075 C C . ASN A 1 277 ? -12.703 -6.012 -9.258 1.00 95.62 277 ASN A C 1
ATOM 2077 O O . ASN A 1 277 ? -11.842 -6.897 -9.287 1.00 95.62 277 ASN A O 1
ATOM 2081 N N . VAL A 1 278 ? -12.471 -4.807 -8.753 1.00 97.44 278 VAL A N 1
ATOM 2082 C CA . VAL A 1 278 ? -11.184 -4.404 -8.187 1.00 97.44 278 VAL A CA 1
ATOM 2083 C C . VAL A 1 278 ? -11.281 -4.417 -6.666 1.00 97.44 278 VAL A C 1
ATOM 2085 O O . VAL A 1 278 ? -12.185 -3.825 -6.086 1.00 97.44 278 VAL A O 1
ATOM 2088 N N . ALA A 1 279 ? -10.326 -5.067 -6.002 1.00 98.19 279 ALA A N 1
ATOM 2089 C CA . ALA A 1 279 ? -10.143 -4.959 -4.559 1.00 98.19 279 ALA A CA 1
ATOM 2090 C C . ALA A 1 279 ? -8.975 -4.004 -4.290 1.00 98.19 279 ALA A C 1
ATOM 2092 O O . ALA A 1 279 ? -7.821 -4.340 -4.562 1.00 98.19 279 ALA A O 1
ATOM 2093 N N . ALA A 1 280 ? -9.258 -2.804 -3.781 1.00 98.25 280 ALA A N 1
ATOM 2094 C CA . ALA A 1 280 ? -8.238 -1.771 -3.623 1.00 98.25 280 ALA A CA 1
ATOM 2095 C C . ALA A 1 280 ? -8.445 -0.879 -2.399 1.00 98.25 280 ALA A C 1
ATOM 2097 O O . ALA A 1 280 ? -9.475 -0.906 -1.732 1.00 98.25 280 ALA A O 1
ATOM 2098 N N . LYS A 1 281 ? -7.436 -0.058 -2.102 1.00 98.38 281 LYS A N 1
ATOM 2099 C CA . LYS A 1 281 ? -7.480 0.948 -1.050 1.00 98.38 281 LYS A CA 1
ATOM 2100 C C . LYS A 1 281 ? -6.782 2.234 -1.470 1.00 98.38 281 LYS A C 1
ATOM 2102 O O . LYS A 1 281 ? -5.668 2.229 -1.989 1.00 98.38 281 LYS A O 1
ATOM 2107 N N . THR A 1 282 ? -7.424 3.349 -1.141 1.00 97.31 282 THR A N 1
ATOM 2108 C CA . THR A 1 282 ? -6.835 4.690 -1.183 1.00 97.31 282 THR A CA 1
ATOM 2109 C C . THR A 1 282 ? -5.969 4.965 0.048 1.00 97.31 282 THR A C 1
ATOM 2111 O O . THR A 1 282 ? -6.312 4.589 1.179 1.00 97.31 282 THR A O 1
ATOM 2114 N N . GLY A 1 283 ? -4.877 5.692 -0.159 1.00 96.12 283 GLY A N 1
ATOM 2115 C CA . GLY A 1 283 ? -4.021 6.241 0.881 1.00 96.12 283 GLY A CA 1
ATOM 2116 C C . GLY A 1 283 ? -3.823 7.738 0.707 1.00 96.12 283 GLY A C 1
ATOM 2117 O O . GLY A 1 283 ? -3.557 8.226 -0.387 1.00 96.12 283 GLY A O 1
ATOM 2118 N N . THR A 1 284 ? -3.923 8.455 1.820 1.00 94.88 284 THR A N 1
ATOM 2119 C CA . THR A 1 284 ? -3.467 9.837 1.952 1.00 94.88 284 THR A CA 1
ATOM 2120 C C . THR A 1 284 ? -2.708 9.905 3.266 1.00 94.88 284 THR A C 1
ATOM 2122 O O . THR A 1 284 ? -3.307 9.801 4.339 1.00 94.88 284 THR A O 1
ATOM 2125 N N . ALA A 1 285 ? -1.386 10.007 3.187 1.00 95.38 285 ALA A N 1
ATOM 2126 C CA . ALA A 1 285 ? -0.515 10.078 4.350 1.00 95.38 285 ALA A CA 1
ATOM 2127 C C . ALA A 1 285 ? 0.084 11.474 4.465 1.00 95.38 285 ALA A C 1
ATOM 2129 O O . ALA A 1 285 ? 0.544 12.037 3.472 1.00 95.38 285 ALA A O 1
ATOM 2130 N N . TYR A 1 286 ? 0.094 12.037 5.671 1.00 94.75 286 TYR A N 1
ATOM 2131 C CA . TYR A 1 286 ? 0.813 13.280 5.917 1.00 94.75 286 TYR A CA 1
ATOM 2132 C C . TYR A 1 286 ? 2.315 13.008 5.888 1.00 94.75 286 TYR A C 1
ATOM 2134 O O . TYR A 1 286 ? 2.790 12.059 6.504 1.00 94.75 286 TYR A O 1
ATOM 2142 N N . LYS A 1 287 ? 3.078 13.867 5.215 1.00 95.62 287 LYS A N 1
ATOM 2143 C CA . LYS A 1 287 ? 4.539 13.810 5.271 1.00 95.62 287 LYS A CA 1
ATOM 2144 C C . LYS A 1 287 ? 5.052 14.640 6.436 1.00 95.62 287 LYS A C 1
ATOM 2146 O O . LYS A 1 287 ? 4.614 15.774 6.638 1.00 95.62 287 LYS A O 1
ATOM 2151 N N . VAL A 1 288 ? 6.016 14.084 7.163 1.00 93.69 288 VAL A N 1
ATOM 2152 C CA . VAL A 1 288 ? 6.814 14.846 8.124 1.00 93.69 288 VAL A CA 1
ATOM 2153 C C . VAL A 1 288 ? 7.650 15.867 7.350 1.00 93.69 288 VAL A C 1
ATOM 2155 O O . VAL A 1 288 ? 8.339 15.526 6.387 1.00 93.69 288 VAL A O 1
ATOM 2158 N N . LEU A 1 289 ? 7.543 17.130 7.743 1.00 94.19 289 LEU A N 1
ATOM 2159 C CA . LEU A 1 289 ? 8.251 18.258 7.150 1.00 94.19 289 LEU A CA 1
ATOM 2160 C C . LEU A 1 289 ? 9.603 18.469 7.844 1.00 94.19 289 LEU A C 1
ATOM 2162 O O . LEU A 1 289 ? 9.879 17.890 8.894 1.00 94.19 289 LEU A O 1
ATOM 2166 N N . SER A 1 290 ? 10.443 19.343 7.288 1.00 92.38 290 SER A N 1
ATOM 2167 C CA . SER A 1 290 ? 11.772 19.654 7.842 1.00 92.38 290 SER A CA 1
ATOM 2168 C C . SER A 1 290 ? 11.734 20.192 9.277 1.00 92.38 290 SER A C 1
ATOM 2170 O O . SER A 1 290 ? 12.709 20.049 10.007 1.00 92.38 290 SER A O 1
ATOM 2172 N N . ASN A 1 291 ? 10.604 20.761 9.709 1.00 93.44 291 ASN A N 1
ATOM 2173 C CA . ASN A 1 291 ? 10.382 21.218 11.082 1.00 93.44 291 ASN A CA 1
ATOM 2174 C C . ASN A 1 291 ? 10.009 20.089 12.070 1.00 93.44 291 ASN A C 1
ATOM 2176 O O . ASN A 1 291 ? 9.693 20.374 13.223 1.00 93.44 291 ASN A O 1
ATOM 2180 N N . GLY A 1 292 ? 9.991 18.827 11.629 1.00 92.94 292 GLY A N 1
ATOM 2181 C CA . GLY A 1 292 ? 9.648 17.670 12.460 1.00 92.94 292 GLY A CA 1
ATOM 2182 C C . GLY A 1 292 ? 8.149 17.490 12.725 1.00 92.94 292 GLY A C 1
ATOM 2183 O O . GLY A 1 292 ? 7.776 16.713 13.600 1.00 92.94 292 GLY A O 1
ATOM 2184 N N . THR A 1 293 ? 7.276 18.191 11.997 1.00 93.75 293 THR A N 1
ATOM 2185 C CA . THR A 1 293 ? 5.813 18.120 12.164 1.00 93.75 293 THR A CA 1
ATOM 2186 C C . THR A 1 293 ? 5.110 17.796 10.841 1.00 93.75 293 THR A C 1
ATOM 2188 O O . THR A 1 293 ? 5.730 17.785 9.785 1.00 93.75 293 THR A O 1
ATOM 2191 N N . TYR A 1 294 ? 3.795 17.566 10.869 1.00 93.69 294 TYR A N 1
ATOM 2192 C CA . TYR A 1 294 ? 2.992 17.282 9.667 1.00 93.69 294 TYR A CA 1
ATOM 2193 C C . TYR A 1 294 ? 2.440 18.524 8.950 1.00 93.69 294 TYR A C 1
ATOM 2195 O O . TYR A 1 294 ? 1.606 18.386 8.049 1.00 93.69 294 TYR A O 1
ATOM 2203 N N . LYS A 1 295 ? 2.782 19.735 9.405 1.00 94.50 295 LYS A N 1
ATOM 2204 C CA . LYS A 1 295 ? 2.264 20.989 8.845 1.00 94.50 295 LYS A CA 1
ATOM 2205 C C . LYS A 1 295 ? 3.207 22.152 9.149 1.00 94.50 295 LYS A C 1
ATOM 2207 O O . LYS A 1 295 ? 3.698 22.277 10.265 1.00 94.50 295 LYS A O 1
ATOM 2212 N N . ASP A 1 296 ? 3.397 23.040 8.188 1.00 93.69 296 ASP A N 1
ATOM 2213 C CA . ASP A 1 296 ? 4.072 24.321 8.387 1.00 93.69 296 ASP A CA 1
ATOM 2214 C C . ASP A 1 296 ? 3.175 25.486 7.927 1.00 93.69 296 ASP A C 1
ATOM 2216 O O . ASP A 1 296 ? 1.967 25.322 7.714 1.00 93.69 296 ASP A O 1
ATOM 2220 N N . ALA A 1 297 ? 3.756 26.682 7.806 1.00 92.38 297 ALA A N 1
ATOM 2221 C CA . ALA A 1 297 ? 3.054 27.871 7.324 1.00 92.38 297 ALA A CA 1
ATOM 2222 C C . ALA A 1 297 ? 2.517 27.717 5.886 1.00 92.38 297 ALA A C 1
ATOM 2224 O O . ALA A 1 297 ? 1.513 28.337 5.546 1.00 92.38 297 ALA A O 1
ATOM 2225 N N . ASN A 1 298 ? 3.134 26.855 5.073 1.00 90.06 298 ASN A N 1
ATOM 2226 C CA . ASN A 1 298 ? 2.749 26.564 3.691 1.00 90.06 298 ASN A CA 1
ATOM 2227 C C . ASN A 1 298 ? 1.762 25.389 3.591 1.00 90.06 298 ASN A C 1
ATOM 2229 O O . ASN A 1 298 ? 1.361 24.995 2.495 1.00 90.06 298 ASN A O 1
ATOM 2233 N N . GLY A 1 299 ? 1.343 24.830 4.728 1.00 92.25 299 GLY A N 1
ATOM 2234 C CA . GLY A 1 299 ? 0.334 23.787 4.803 1.00 92.25 299 GLY A CA 1
ATOM 2235 C C . GLY A 1 299 ? 0.925 22.396 4.991 1.00 92.25 299 GLY A C 1
ATOM 2236 O O . GLY A 1 299 ? 1.878 22.192 5.741 1.00 92.25 299 GLY A O 1
ATOM 2237 N N . ARG A 1 300 ? 0.262 21.403 4.397 1.00 94.44 300 ARG A N 1
ATOM 2238 C CA . ARG A 1 300 ? 0.612 19.987 4.530 1.00 94.44 300 ARG A CA 1
ATOM 2239 C C . ARG A 1 300 ? 1.153 19.462 3.212 1.00 94.44 300 ARG A C 1
ATOM 2241 O O . ARG A 1 300 ? 0.750 19.910 2.142 1.00 94.44 300 ARG A O 1
ATOM 2248 N N . LYS A 1 301 ? 2.011 18.456 3.318 1.00 96.38 301 LYS A N 1
ATOM 2249 C CA . LYS A 1 301 ? 2.465 17.645 2.194 1.00 96.38 301 LYS A CA 1
ATOM 2250 C C . LYS A 1 301 ? 1.951 16.226 2.362 1.00 96.38 301 LYS A C 1
ATOM 2252 O O . LYS A 1 301 ? 1.784 15.765 3.494 1.00 96.38 301 LYS A O 1
ATOM 2257 N N . TYR A 1 302 ? 1.715 15.555 1.243 1.00 96.81 302 TYR A N 1
ATOM 2258 C CA . TYR A 1 302 ? 1.047 14.262 1.226 1.00 96.81 302 TYR A CA 1
ATOM 2259 C C . TYR A 1 302 ? 1.816 13.251 0.389 1.00 96.81 302 TYR A C 1
ATOM 2261 O O . TYR A 1 302 ? 2.373 13.613 -0.643 1.00 96.81 302 TYR A O 1
ATOM 2269 N N . ALA A 1 303 ? 1.791 11.992 0.810 1.00 97.62 303 ALA A N 1
ATOM 2270 C CA . ALA A 1 303 ? 1.953 10.864 -0.094 1.00 97.62 303 ALA A CA 1
ATOM 2271 C C . ALA A 1 303 ? 0.549 10.333 -0.408 1.00 97.62 303 ALA A C 1
ATOM 2273 O O . ALA A 1 303 ? -0.193 9.962 0.508 1.00 97.62 303 ALA A O 1
ATOM 2274 N N . SER A 1 304 ? 0.174 10.357 -1.686 1.00 97.94 304 SER A N 1
ATOM 2275 C CA . SER A 1 304 ? -1.157 9.950 -2.147 1.00 97.94 304 SER A CA 1
ATOM 2276 C C . SER A 1 304 ? -1.028 8.648 -2.913 1.00 97.94 304 SER A C 1
ATOM 2278 O O . SER A 1 304 ? -0.320 8.595 -3.915 1.00 97.94 304 SER A O 1
ATOM 2280 N N . SER A 1 305 ? -1.669 7.590 -2.432 1.00 98.44 305 SER A N 1
ATOM 2281 C CA . SER A 1 305 ? -1.482 6.241 -2.956 1.00 98.44 305 SER A CA 1
ATOM 2282 C C . SER A 1 305 ? -2.788 5.546 -3.301 1.00 98.44 305 SER A C 1
ATOM 2284 O O . SER A 1 305 ? -3.853 5.836 -2.751 1.00 98.44 305 SER A O 1
ATOM 2286 N N . PHE A 1 306 ? -2.686 4.603 -4.228 1.00 98.69 306 PHE A N 1
ATOM 2287 C CA . PHE A 1 306 ? -3.743 3.671 -4.570 1.00 98.69 306 PHE A CA 1
ATOM 2288 C C . PHE A 1 306 ? -3.108 2.303 -4.795 1.00 98.69 306 PHE A C 1
ATOM 2290 O O . PHE A 1 306 ? -2.162 2.173 -5.574 1.00 98.69 306 PHE A O 1
ATOM 2297 N N . VAL A 1 307 ? -3.593 1.296 -4.077 1.00 98.81 307 VAL A N 1
ATOM 2298 C CA . VAL A 1 307 ? -3.066 -0.068 -4.148 1.00 98.81 307 VAL A CA 1
ATOM 2299 C C . VAL A 1 307 ? -4.199 -1.062 -4.197 1.00 98.81 307 VAL A C 1
ATOM 2301 O O . VAL A 1 307 ? -5.182 -0.922 -3.476 1.00 98.81 307 VAL A O 1
ATOM 2304 N N . GLY A 1 308 ? -4.062 -2.075 -5.035 1.00 98.44 308 GLY A N 1
ATOM 2305 C CA . GLY A 1 308 ? -5.090 -3.084 -5.178 1.00 98.44 308 GLY A CA 1
ATOM 2306 C C . GLY A 1 308 ? -4.702 -4.186 -6.135 1.00 98.44 308 GLY A C 1
ATOM 2307 O O . GLY A 1 308 ? -3.591 -4.218 -6.664 1.00 98.44 308 GLY A O 1
ATOM 2308 N N . PHE A 1 309 ? -5.645 -5.090 -6.341 1.00 98.75 309 PHE A N 1
ATOM 2309 C CA . PHE A 1 309 ? -5.506 -6.234 -7.221 1.00 98.75 309 PHE A CA 1
ATOM 2310 C C . PHE A 1 309 ? -6.832 -6.570 -7.896 1.00 98.75 309 PHE A C 1
ATOM 2312 O O . PHE A 1 309 ? -7.910 -6.222 -7.403 1.00 98.75 309 PHE A O 1
ATOM 2319 N N . PHE A 1 310 ? -6.737 -7.238 -9.040 1.00 98.00 310 PHE A N 1
ATOM 2320 C CA . PHE A 1 310 ? -7.886 -7.651 -9.833 1.00 98.00 310 PHE A CA 1
ATOM 2321 C C . PHE A 1 310 ? -7.540 -8.871 -10.719 1.00 98.00 310 PHE A C 1
ATOM 2323 O O . PHE A 1 310 ? -6.355 -9.134 -10.971 1.00 98.00 310 PHE A O 1
ATOM 2330 N N . PRO A 1 311 ? -8.547 -9.613 -11.216 1.00 97.50 311 PRO A N 1
ATOM 2331 C CA . PRO A 1 311 ? -9.930 -9.644 -10.730 1.00 97.50 311 PRO A CA 1
ATOM 2332 C C . PRO A 1 311 ? -9.989 -10.016 -9.242 1.00 97.50 311 PRO A C 1
ATOM 2334 O O . PRO A 1 311 ? -9.184 -10.809 -8.763 1.00 97.50 311 PRO A O 1
ATOM 2337 N N . ALA A 1 312 ? -10.917 -9.445 -8.476 1.00 96.00 312 ALA A N 1
ATOM 2338 C CA . ALA A 1 312 ? -10.984 -9.694 -7.033 1.00 96.00 312 ALA A CA 1
ATOM 2339 C C . ALA A 1 312 ? -11.309 -11.163 -6.694 1.00 96.00 312 ALA A C 1
ATOM 2341 O O . ALA A 1 312 ? -10.920 -11.648 -5.634 1.00 96.00 312 ALA A O 1
ATOM 2342 N N . SER A 1 313 ? -12.013 -11.873 -7.585 1.00 92.69 313 SER A N 1
ATOM 2343 C CA . SER A 1 313 ? -12.378 -13.286 -7.414 1.00 92.69 313 SER A CA 1
ATOM 2344 C C . SER A 1 313 ? -11.217 -14.252 -7.691 1.00 92.69 313 SER A C 1
ATOM 2346 O O . SER A 1 313 ? -11.102 -15.293 -7.042 1.00 92.69 313 SER A O 1
ATOM 2348 N N . ALA A 1 314 ? -10.340 -13.893 -8.629 1.00 95.38 314 ALA A N 1
ATOM 2349 C CA . ALA A 1 314 ? -9.180 -14.668 -9.048 1.00 95.38 314 ALA A CA 1
ATOM 2350 C C . ALA A 1 314 ? -8.022 -13.709 -9.378 1.00 95.38 314 ALA A C 1
ATOM 2352 O O . ALA A 1 314 ? -7.825 -13.380 -10.544 1.00 95.38 314 ALA A O 1
ATOM 2353 N N . PRO A 1 315 ? -7.273 -13.226 -8.367 1.00 97.56 315 PRO A N 1
ATOM 2354 C CA . PRO A 1 315 ? -6.278 -12.180 -8.581 1.00 97.56 315 PRO A CA 1
ATOM 2355 C C . PRO A 1 315 ? -5.122 -12.623 -9.479 1.00 97.56 315 PRO A C 1
ATOM 2357 O O . PRO A 1 315 ? -4.396 -13.564 -9.151 1.00 97.56 315 PRO A O 1
ATOM 2360 N N . GLU A 1 316 ? -4.922 -11.886 -10.570 1.00 97.94 316 GLU A N 1
ATOM 2361 C CA . GLU A 1 316 ? -3.837 -12.100 -11.538 1.00 97.94 316 GLU A CA 1
ATOM 2362 C C . GLU A 1 316 ? -2.811 -10.963 -11.492 1.00 97.94 316 GLU A C 1
ATOM 2364 O O . GLU A 1 316 ? -1.606 -11.193 -11.618 1.00 97.94 316 GLU A O 1
ATOM 2369 N N . ILE A 1 317 ? -3.281 -9.733 -11.259 1.00 98.50 317 ILE A N 1
ATOM 2370 C CA . ILE A 1 317 ? -2.458 -8.524 -11.240 1.00 98.50 317 ILE A CA 1
ATOM 2371 C C . ILE A 1 317 ? -2.696 -7.747 -9.953 1.00 98.50 317 ILE A C 1
ATOM 2373 O O . ILE A 1 317 ? -3.832 -7.574 -9.510 1.00 98.50 317 ILE A O 1
ATOM 2377 N N . SER A 1 318 ? -1.614 -7.227 -9.383 1.00 98.81 318 SER A N 1
ATOM 2378 C CA . SER A 1 318 ? -1.642 -6.209 -8.338 1.00 98.81 318 SER A CA 1
ATOM 2379 C C . SER A 1 318 ? -0.816 -4.998 -8.736 1.00 98.81 318 SER A C 1
ATOM 2381 O O . SER A 1 318 ? 0.252 -5.117 -9.341 1.00 98.81 318 SER A O 1
ATOM 2383 N N . ILE A 1 319 ? -1.301 -3.818 -8.360 1.00 98.88 319 ILE A N 1
ATOM 2384 C CA . ILE A 1 319 ? -0.676 -2.538 -8.685 1.00 98.88 319 ILE A CA 1
ATOM 2385 C C . ILE A 1 319 ? -0.650 -1.681 -7.423 1.00 98.88 319 ILE A C 1
ATOM 2387 O O . ILE A 1 319 ? -1.648 -1.571 -6.713 1.00 98.88 319 ILE A O 1
ATOM 2391 N N . MET A 1 320 ? 0.497 -1.070 -7.154 1.00 98.75 320 MET A N 1
ATOM 2392 C CA . MET A 1 320 ? 0.694 -0.025 -6.157 1.00 98.75 320 MET A CA 1
ATOM 2393 C C . MET A 1 320 ? 1.196 1.220 -6.874 1.00 98.75 320 MET A C 1
ATOM 2395 O O . MET A 1 320 ? 2.237 1.183 -7.526 1.00 98.75 320 MET A O 1
ATOM 2399 N N . VAL A 1 321 ? 0.477 2.325 -6.718 1.00 98.88 321 VAL A N 1
ATOM 2400 C CA . VAL A 1 321 ? 0.877 3.642 -7.208 1.00 98.88 321 VAL A CA 1
ATOM 2401 C C . VAL A 1 321 ? 0.973 4.588 -6.019 1.00 98.88 321 VAL A C 1
ATOM 2403 O O . VAL A 1 321 ? 0.082 4.620 -5.168 1.00 98.88 321 VAL A O 1
ATOM 2406 N N . MET A 1 322 ? 2.037 5.383 -5.961 1.00 98.69 322 MET A N 1
ATOM 2407 C CA . MET A 1 322 ? 2.169 6.480 -5.005 1.00 98.69 322 MET A CA 1
ATOM 2408 C C . MET A 1 322 ? 2.684 7.730 -5.712 1.00 98.69 322 MET A C 1
ATOM 2410 O O . MET A 1 322 ? 3.707 7.686 -6.387 1.00 98.69 322 MET A O 1
ATOM 2414 N N . ILE A 1 323 ? 1.964 8.837 -5.545 1.00 98.56 323 ILE A N 1
ATOM 2415 C CA . ILE A 1 323 ? 2.341 10.168 -6.013 1.00 98.56 323 ILE A CA 1
ATOM 2416 C C . ILE A 1 323 ? 2.807 10.984 -4.808 1.00 98.56 323 ILE A C 1
ATOM 2418 O O . ILE A 1 323 ? 2.085 11.124 -3.811 1.00 98.56 323 ILE A O 1
ATOM 2422 N N . ASP A 1 324 ? 4.023 11.513 -4.903 1.00 97.62 324 ASP A N 1
ATOM 2423 C CA . ASP A 1 324 ? 4.697 12.229 -3.829 1.00 97.62 324 ASP A CA 1
ATOM 2424 C C . ASP A 1 324 ? 4.496 13.743 -3.937 1.00 97.62 324 ASP A C 1
ATOM 2426 O O . ASP A 1 324 ? 4.870 14.375 -4.925 1.00 97.62 324 ASP A O 1
ATOM 2430 N N . GLU A 1 325 ? 3.942 14.338 -2.884 1.00 96.88 325 GLU A N 1
ATOM 2431 C CA . GLU A 1 325 ? 3.648 15.769 -2.772 1.00 96.88 325 GLU A CA 1
ATOM 2432 C C . GLU A 1 325 ? 2.828 16.347 -3.948 1.00 96.88 325 GLU A C 1
ATOM 2434 O O . GLU A 1 325 ? 3.195 17.410 -4.464 1.00 96.88 325 GLU A O 1
ATOM 2439 N N . PRO A 1 326 ? 1.721 15.707 -4.389 1.00 97.31 326 PRO A N 1
ATOM 2440 C CA . PRO A 1 326 ? 0.851 16.304 -5.398 1.00 97.31 326 PRO A CA 1
ATOM 2441 C C . PRO A 1 326 ? 0.263 17.625 -4.892 1.00 97.31 326 PRO A C 1
ATOM 2443 O O . PRO A 1 326 ? -0.021 17.788 -3.698 1.00 97.31 326 PRO A O 1
ATOM 2446 N N . LYS A 1 327 ? 0.079 18.586 -5.799 1.00 94.94 327 LYS A N 1
ATOM 2447 C CA . LYS A 1 327 ? -0.542 19.871 -5.465 1.00 94.94 327 LYS A CA 1
ATOM 2448 C C . LYS A 1 327 ? -2.063 19.725 -5.352 1.00 94.94 327 LYS A C 1
ATOM 2450 O O . LYS A 1 327 ? -2.639 18.826 -5.966 1.00 94.94 327 LYS A O 1
ATOM 2455 N N . PRO A 1 328 ? -2.742 20.593 -4.580 1.00 90.56 328 PRO A N 1
ATOM 2456 C CA . PRO A 1 328 ? -4.200 20.631 -4.567 1.00 90.56 328 PRO A CA 1
ATOM 2457 C C . PRO A 1 328 ? -4.773 20.774 -5.990 1.00 90.56 328 PRO A C 1
ATOM 2459 O O . PRO A 1 328 ? -4.191 21.510 -6.788 1.00 90.56 328 PRO A O 1
ATOM 2462 N N . PRO A 1 329 ? -5.899 20.111 -6.311 1.00 91.12 329 PRO A N 1
ATOM 2463 C CA . PRO A 1 329 ? -6.769 19.325 -5.423 1.00 91.12 329 PRO A CA 1
ATOM 2464 C C . PRO A 1 329 ? -6.399 17.828 -5.301 1.00 91.12 329 PRO A C 1
ATOM 2466 O O . PRO A 1 329 ? -7.179 17.045 -4.764 1.00 91.12 329 PRO A O 1
ATOM 2469 N N . TYR A 1 330 ? -5.229 17.401 -5.781 1.00 92.12 330 TYR A N 1
ATOM 2470 C CA . TYR A 1 330 ? -4.875 15.986 -5.966 1.00 92.12 330 TYR A CA 1
ATOM 2471 C C . TYR A 1 330 ? -4.312 15.285 -4.712 1.00 92.12 330 TYR A C 1
ATOM 2473 O O . TYR A 1 330 ? -3.564 14.319 -4.824 1.00 92.12 330 TYR A O 1
ATOM 2481 N N . HIS A 1 331 ? -4.625 15.739 -3.495 1.00 89.88 331 HIS A N 1
ATOM 2482 C CA . HIS A 1 331 ? -4.103 15.117 -2.262 1.00 89.88 331 HIS A CA 1
ATOM 2483 C C . HIS A 1 331 ? -4.803 13.800 -1.878 1.00 89.88 331 HIS A C 1
ATOM 2485 O O . HIS A 1 331 ? -4.374 13.114 -0.947 1.00 89.88 331 HIS A O 1
ATOM 2491 N N . TYR A 1 332 ? -5.891 13.437 -2.559 1.00 91.31 332 TYR A N 1
ATOM 2492 C CA . TYR A 1 332 ? -6.576 12.160 -2.360 1.00 91.31 332 TYR A CA 1
ATOM 2493 C C . TYR A 1 332 ? -6.000 11.067 -3.260 1.00 91.31 332 TYR A C 1
ATOM 2495 O O . TYR A 1 332 ? -5.759 11.290 -4.445 1.00 91.31 332 TYR A O 1
ATOM 2503 N N . GLY A 1 333 ? -5.838 9.861 -2.706 1.00 87.94 333 GLY A N 1
ATOM 2504 C CA . GLY A 1 333 ? -5.268 8.713 -3.417 1.00 87.94 333 GLY A CA 1
ATOM 2505 C C . GLY A 1 333 ? -5.974 8.364 -4.732 1.00 87.94 333 GLY A C 1
ATOM 2506 O O . GLY A 1 333 ? -5.299 8.123 -5.726 1.00 87.94 333 GLY A O 1
ATOM 2507 N N . SER A 1 334 ? -7.310 8.397 -4.777 1.00 90.19 334 SER A N 1
ATOM 2508 C CA . SER A 1 334 ? -8.072 8.133 -6.009 1.00 90.19 334 SER A CA 1
ATOM 2509 C C . SER A 1 334 ? -7.787 9.165 -7.103 1.00 90.19 334 SER A C 1
ATOM 2511 O O . SER A 1 334 ? -7.515 8.784 -8.232 1.00 90.19 334 SER A O 1
ATOM 2513 N N . ALA A 1 335 ? -7.757 10.456 -6.767 1.00 93.25 335 ALA A N 1
ATOM 2514 C CA . ALA A 1 335 ? -7.505 11.525 -7.733 1.00 93.25 335 ALA A CA 1
ATOM 2515 C C . ALA A 1 335 ? -6.043 11.576 -8.214 1.00 93.25 335 ALA A C 1
ATOM 2517 O O . ALA A 1 335 ? -5.786 11.827 -9.389 1.00 93.25 335 ALA A O 1
ATOM 2518 N N . ALA A 1 336 ? -5.076 11.349 -7.319 1.00 95.50 336 ALA A N 1
ATOM 2519 C CA . ALA A 1 336 ? -3.656 11.402 -7.668 1.00 95.50 336 ALA A CA 1
ATOM 2520 C C . ALA A 1 336 ? -3.146 10.104 -8.302 1.00 95.50 336 ALA A C 1
ATOM 2522 O O . ALA A 1 336 ? -2.480 10.150 -9.329 1.00 95.50 336 ALA A O 1
ATOM 2523 N N . ALA A 1 337 ? -3.416 8.955 -7.687 1.00 97.62 337 ALA A N 1
ATOM 2524 C CA . ALA A 1 337 ? -2.807 7.678 -8.054 1.00 97.62 337 ALA A CA 1
ATOM 2525 C C . ALA A 1 337 ? -3.746 6.772 -8.876 1.00 97.62 337 ALA A C 1
ATOM 2527 O O . ALA A 1 337 ? -3.269 5.912 -9.619 1.00 97.62 337 ALA A O 1
ATOM 2528 N N . GLY A 1 338 ? -5.063 6.990 -8.792 1.00 97.12 338 GLY A N 1
ATOM 2529 C CA . GLY A 1 338 ? -6.076 6.236 -9.536 1.00 97.12 338 GLY A CA 1
ATOM 2530 C C . GLY A 1 338 ? -5.903 6.254 -11.060 1.00 97.12 338 GLY A C 1
ATOM 2531 O O . GLY A 1 338 ? -5.918 5.174 -11.645 1.00 97.12 338 GLY A O 1
ATOM 2532 N N . PRO A 1 339 ? -5.645 7.406 -11.719 1.00 97.56 339 PRO A N 1
ATOM 2533 C CA . PRO A 1 339 ? -5.489 7.447 -13.178 1.00 97.56 339 PRO A CA 1
ATOM 2534 C C . PRO A 1 339 ? -4.373 6.534 -13.710 1.00 97.56 339 PRO A C 1
ATOM 2536 O O . PRO A 1 339 ? -4.543 5.852 -14.721 1.00 97.56 339 PRO A O 1
ATOM 2539 N N . VAL A 1 340 ? -3.246 6.461 -12.995 1.00 98.50 340 VAL A N 1
ATOM 2540 C CA . VAL A 1 340 ? -2.129 5.567 -13.346 1.00 98.50 340 VAL A CA 1
ATOM 2541 C C . VAL A 1 340 ? -2.517 4.110 -13.110 1.00 98.50 340 VAL A C 1
ATOM 2543 O O . VAL A 1 340 ? -2.250 3.263 -13.961 1.00 98.50 340 VAL A O 1
ATOM 2546 N N . PHE A 1 341 ? -3.180 3.815 -11.985 1.00 98.62 341 PHE A N 1
ATOM 2547 C CA . PHE A 1 341 ? -3.680 2.472 -11.691 1.00 98.62 341 PHE A CA 1
ATOM 2548 C C . PHE A 1 341 ? -4.604 1.976 -12.809 1.00 98.62 341 PHE A C 1
ATOM 2550 O O . PHE A 1 341 ? -4.405 0.872 -13.312 1.00 98.62 341 PHE A O 1
ATOM 2557 N N . GLU A 1 342 ? -5.565 2.795 -13.249 1.00 97.88 342 GLU A N 1
ATOM 2558 C CA . GLU A 1 342 ? -6.492 2.401 -14.310 1.00 97.88 342 GLU A CA 1
ATOM 2559 C C . GLU A 1 342 ? -5.805 2.133 -15.640 1.00 97.88 342 GLU A C 1
ATOM 2561 O O . GLU A 1 342 ? -6.095 1.124 -16.290 1.00 97.88 342 GLU A O 1
ATOM 2566 N N . ARG A 1 343 ? -4.914 3.039 -16.062 1.00 97.88 343 ARG A N 1
ATOM 2567 C CA . ARG A 1 343 ? -4.191 2.898 -17.328 1.00 97.88 343 ARG A CA 1
ATOM 2568 C C . ARG A 1 343 ? -3.433 1.576 -17.343 1.00 97.88 343 ARG A C 1
ATOM 2570 O O . ARG A 1 343 ? -3.599 0.791 -18.272 1.00 97.88 343 ARG A O 1
ATOM 2577 N N . LEU A 1 344 ? -2.681 1.287 -16.284 1.00 98.56 344 LEU A N 1
ATOM 2578 C CA . LEU A 1 344 ? -1.871 0.075 -16.201 1.00 98.56 344 LEU A CA 1
ATOM 2579 C C . LEU A 1 344 ? -2.692 -1.197 -16.007 1.00 98.56 344 LEU A C 1
ATOM 2581 O O . LEU A 1 344 ? -2.332 -2.236 -16.558 1.00 98.56 344 LEU A O 1
ATOM 2585 N N . ALA A 1 345 ? -3.814 -1.126 -15.292 1.00 98.12 345 ALA A N 1
ATOM 2586 C CA . ALA A 1 345 ? -4.747 -2.239 -15.208 1.00 98.12 345 ALA A CA 1
ATOM 2587 C C . ALA A 1 345 ? -5.291 -2.600 -16.599 1.00 98.12 345 ALA A C 1
ATOM 2589 O O . ALA A 1 345 ? -5.234 -3.761 -16.999 1.00 98.12 345 ALA A O 1
ATOM 2590 N N . LYS A 1 346 ? -5.726 -1.601 -17.380 1.00 96.94 346 LYS A N 1
ATOM 2591 C CA . LYS A 1 346 ? -6.204 -1.780 -18.761 1.00 96.94 346 LYS A CA 1
ATOM 2592 C C . LYS A 1 346 ? -5.111 -2.345 -19.680 1.00 96.94 346 LYS A C 1
ATOM 2594 O O . LYS A 1 346 ? -5.408 -3.223 -20.492 1.00 96.94 346 LYS A O 1
ATOM 2599 N N . GLU A 1 347 ? -3.858 -1.901 -19.538 1.00 97.56 347 GLU A N 1
ATOM 2600 C CA . GLU A 1 347 ? -2.727 -2.491 -20.276 1.00 97.56 347 GLU A CA 1
ATOM 2601 C C . GLU A 1 347 ? -2.496 -3.958 -19.902 1.00 97.56 347 GLU A C 1
ATOM 2603 O O . GLU A 1 347 ? -2.357 -4.805 -20.785 1.00 97.56 347 GLU A O 1
ATOM 2608 N N . ALA A 1 348 ? -2.495 -4.286 -18.609 1.00 97.62 348 ALA A N 1
ATOM 2609 C CA . ALA A 1 348 ? -2.270 -5.650 -18.143 1.00 97.62 348 ALA A CA 1
ATOM 2610 C C . ALA A 1 348 ? -3.392 -6.604 -18.586 1.00 97.62 348 ALA A C 1
ATOM 2612 O O . ALA A 1 348 ? -3.102 -7.714 -19.035 1.00 97.62 348 ALA A O 1
ATOM 2613 N N . VAL A 1 349 ? -4.656 -6.157 -18.543 1.00 96.06 349 VAL A N 1
ATOM 2614 C CA . VAL A 1 349 ? -5.808 -6.911 -19.069 1.00 96.06 349 VAL A CA 1
ATOM 2615 C C . VAL A 1 349 ? -5.599 -7.265 -20.536 1.00 96.06 349 VAL A C 1
ATOM 2617 O O . VAL A 1 349 ? -5.698 -8.437 -20.900 1.00 96.06 349 VAL A O 1
ATOM 2620 N N . ARG A 1 350 ? -5.274 -6.273 -21.378 1.00 94.81 350 ARG A N 1
ATOM 2621 C CA . ARG A 1 350 ? -5.039 -6.501 -22.811 1.00 94.81 350 ARG A CA 1
ATOM 2622 C C . ARG A 1 350 ? -3.850 -7.419 -23.051 1.00 94.81 350 ARG A C 1
ATOM 2624 O O . ARG A 1 350 ? -3.922 -8.306 -23.895 1.00 94.81 350 ARG A O 1
ATOM 2631 N N . ARG A 1 351 ? -2.759 -7.202 -22.318 1.00 95.69 351 ARG A N 1
ATOM 2632 C CA . ARG A 1 351 ? -1.497 -7.906 -22.535 1.00 95.69 351 ARG A CA 1
ATOM 2633 C C . ARG A 1 351 ? -1.544 -9.375 -22.128 1.00 95.69 351 ARG A C 1
ATOM 2635 O O . ARG A 1 351 ? -0.927 -10.194 -22.802 1.00 95.69 351 ARG A O 1
ATOM 2642 N N . PHE A 1 352 ? -2.265 -9.705 -21.060 1.00 96.06 352 PHE A N 1
ATOM 2643 C CA . PHE A 1 352 ? -2.343 -11.074 -20.541 1.00 96.06 352 PHE A CA 1
ATOM 2644 C C . PHE A 1 352 ? -3.678 -11.768 -20.814 1.00 96.06 352 PHE A C 1
ATOM 2646 O O . PHE A 1 352 ? -3.867 -12.887 -20.349 1.00 96.06 352 PHE A O 1
ATOM 2653 N N . ALA A 1 353 ? -4.586 -11.128 -21.561 1.00 94.69 353 ALA A N 1
ATOM 2654 C CA . ALA A 1 353 ? -5.928 -11.642 -21.842 1.00 94.69 353 ALA A CA 1
ATOM 2655 C C . ALA A 1 353 ? -6.651 -12.101 -20.562 1.00 94.69 353 ALA A C 1
ATOM 2657 O O . ALA A 1 353 ? -7.220 -13.192 -20.501 1.00 94.69 353 ALA A O 1
ATOM 2658 N N . ILE A 1 354 ? -6.578 -11.269 -19.517 1.00 94.12 354 ILE A N 1
ATOM 2659 C CA . ILE A 1 354 ? -7.111 -11.605 -18.195 1.00 94.12 354 ILE A CA 1
ATOM 2660 C C . ILE A 1 354 ? -8.632 -11.802 -18.313 1.00 94.12 354 ILE A C 1
ATOM 2662 O O . ILE A 1 354 ? -9.311 -10.902 -18.817 1.00 94.12 354 ILE A O 1
ATOM 2666 N N . PRO A 1 355 ? -9.188 -12.941 -17.861 1.00 90.00 355 PRO A N 1
ATOM 2667 C CA . PRO A 1 355 ? -10.627 -13.171 -17.903 1.00 90.00 355 PRO A CA 1
ATOM 2668 C C . PRO A 1 355 ? -11.380 -12.164 -17.033 1.00 90.00 355 PRO A C 1
ATOM 2670 O O . PRO A 1 355 ? -11.010 -11.932 -15.883 1.00 90.00 355 PRO A O 1
ATOM 2673 N N . SER A 1 356 ? -12.461 -11.598 -17.571 1.00 87.81 356 SER A N 1
ATOM 2674 C CA . SER A 1 356 ? -13.378 -10.757 -16.801 1.00 87.81 356 SER A CA 1
ATOM 2675 C C . SER A 1 356 ? -14.118 -11.579 -15.741 1.00 87.81 356 SER A C 1
ATOM 2677 O O . SER A 1 356 ? -14.311 -12.790 -15.895 1.00 87.81 356 SER A O 1
ATOM 2679 N N . ASP A 1 357 ? -14.611 -10.924 -14.690 1.00 80.62 357 ASP A N 1
ATOM 2680 C CA . ASP A 1 357 ? -15.406 -11.604 -13.655 1.00 80.62 357 ASP A CA 1
ATOM 2681 C C . ASP A 1 357 ? -16.751 -12.140 -14.195 1.00 80.62 357 ASP A C 1
ATOM 2683 O O . ASP A 1 357 ? -17.327 -13.085 -13.653 1.00 80.62 357 ASP A O 1
ATOM 2687 N N . HIS A 1 358 ? -17.252 -11.580 -15.301 1.00 67.25 358 HIS A N 1
ATOM 2688 C CA . HIS A 1 358 ? -18.438 -12.092 -16.003 1.00 67.25 358 HIS A CA 1
ATOM 2689 C C . HIS A 1 358 ? -18.140 -13.357 -16.822 1.00 67.25 358 HIS A C 1
ATOM 2691 O O . HIS A 1 358 ? -18.985 -14.242 -16.933 1.00 67.25 358 HIS A O 1
ATOM 2697 N N . ALA A 1 359 ? -16.925 -13.482 -17.363 1.00 58.34 359 ALA A N 1
ATOM 2698 C CA . ALA A 1 359 ? -16.508 -14.682 -18.081 1.00 58.34 359 ALA A CA 1
ATOM 2699 C C . ALA A 1 359 ? -16.265 -15.868 -17.130 1.00 58.34 359 ALA A C 1
ATOM 2701 O O . ALA A 1 359 ? -16.540 -17.010 -17.496 1.00 58.34 359 ALA A O 1
ATOM 2702 N N . SER A 1 360 ? -15.793 -15.614 -15.903 1.00 54.12 360 SER A N 1
ATOM 2703 C CA . SER A 1 360 ? -15.554 -16.655 -14.891 1.00 54.12 360 SER A CA 1
ATOM 2704 C C . SER A 1 360 ? -16.823 -17.119 -14.161 1.00 54.12 360 SER A C 1
ATOM 2706 O O . SER A 1 360 ? -16.847 -18.231 -13.635 1.00 54.12 360 SER A O 1
ATOM 2708 N N . SER A 1 361 ? -17.894 -16.317 -14.165 1.00 49.88 361 SER A N 1
ATOM 2709 C CA . SER A 1 361 ? -19.192 -16.641 -13.545 1.00 49.88 361 SER A CA 1
ATOM 2710 C C . SER A 1 361 ? -20.163 -17.399 -14.463 1.00 49.88 361 SER A C 1
ATOM 2712 O O . SER A 1 361 ? -21.264 -17.743 -14.039 1.00 49.88 361 SER A O 1
ATOM 2714 N N . GLY A 1 362 ? -19.771 -17.710 -15.705 1.00 41.09 362 GLY A N 1
ATOM 2715 C CA . GLY A 1 362 ? -20.623 -18.427 -16.664 1.00 41.09 362 GLY A CA 1
ATOM 2716 C C . GLY A 1 362 ? -21.766 -17.586 -17.249 1.00 41.09 362 GLY A C 1
ATOM 2717 O O . GLY A 1 362 ? -22.540 -18.089 -18.062 1.00 41.09 362 GLY A O 1
ATOM 2718 N N . GLU A 1 363 ? -21.860 -16.300 -16.902 1.00 39.41 363 GLU A N 1
ATOM 2719 C CA . GLU A 1 363 ? -22.795 -15.364 -17.520 1.00 39.41 363 GLU A CA 1
ATOM 2720 C C . GLU A 1 363 ? -22.192 -14.789 -18.806 1.00 39.41 363 GLU A C 1
ATOM 2722 O O . GLU A 1 363 ? -21.777 -13.633 -18.893 1.00 39.41 363 GLU A O 1
ATOM 2727 N N . THR A 1 364 ? -22.182 -15.593 -19.870 1.00 35.97 364 THR A N 1
ATOM 2728 C CA . THR A 1 364 ? -22.038 -15.045 -21.219 1.00 35.97 364 THR A CA 1
ATOM 2729 C C . THR A 1 364 ? -23.313 -14.286 -21.566 1.00 35.97 364 THR A C 1
ATOM 2731 O O . THR A 1 364 ? -24.248 -14.848 -22.140 1.00 35.97 364 THR A O 1
ATOM 2734 N N . LYS A 1 365 ? -23.377 -12.993 -21.243 1.00 35.53 365 LYS A N 1
ATOM 2735 C CA . LYS A 1 365 ? -24.286 -12.102 -21.962 1.00 35.53 365 LYS A CA 1
ATOM 2736 C C . LYS A 1 365 ? -23.645 -11.882 -23.333 1.00 35.53 365 LYS A C 1
ATOM 2738 O O . LYS A 1 365 ? -22.556 -11.309 -23.385 1.00 35.53 365 LYS A O 1
ATOM 2743 N N . PRO A 1 366 ? -24.228 -12.377 -24.440 1.00 37.50 366 PRO A N 1
ATOM 2744 C CA . PRO A 1 366 ? -23.639 -12.133 -25.744 1.00 37.50 366 PRO A CA 1
ATOM 2745 C C . PRO A 1 366 ? -23.590 -10.619 -25.944 1.00 37.50 366 PRO A C 1
ATOM 2747 O O . PRO A 1 366 ? -24.610 -9.942 -25.781 1.00 37.50 366 PRO A O 1
ATOM 2750 N N . LEU A 1 367 ? -22.412 -10.091 -26.288 1.00 42.94 367 LEU A N 1
ATOM 2751 C CA . LEU A 1 367 ? -22.312 -8.781 -26.919 1.00 42.94 367 LEU A CA 1
ATOM 2752 C C . LEU A 1 367 ? -23.104 -8.892 -28.225 1.00 42.94 367 LEU A C 1
ATOM 2754 O O . LEU A 1 367 ? -22.594 -9.313 -29.262 1.00 42.94 367 LEU A O 1
ATOM 2758 N N . ARG A 1 368 ? -24.399 -8.590 -28.162 1.00 34.69 368 ARG A N 1
ATOM 2759 C CA . ARG A 1 368 ? -25.197 -8.369 -29.354 1.00 34.69 368 ARG A CA 1
ATOM 2760 C C . ARG A 1 368 ? -24.676 -7.062 -29.929 1.00 34.69 368 ARG A C 1
ATOM 2762 O O . ARG A 1 368 ? -25.020 -5.992 -29.441 1.00 34.69 368 ARG A O 1
ATOM 2769 N N . ALA A 1 369 ? -23.817 -7.167 -30.937 1.00 39.78 369 ALA A N 1
ATOM 2770 C CA . ALA A 1 369 ? -23.635 -6.085 -31.882 1.00 39.78 369 ALA A CA 1
ATOM 2771 C C . ALA A 1 369 ? -25.024 -5.794 -32.461 1.00 39.78 369 ALA A C 1
ATOM 2773 O O . ALA A 1 369 ? -25.568 -6.593 -33.227 1.00 39.78 369 ALA A O 1
ATOM 2774 N N . GLU A 1 370 ? -25.651 -4.706 -32.020 1.00 35.88 370 GLU A N 1
ATOM 2775 C CA . GLU A 1 370 ? -26.762 -4.163 -32.780 1.00 35.88 370 GLU A CA 1
ATOM 2776 C C . GLU A 1 370 ? -26.188 -3.649 -34.104 1.00 35.88 370 GLU A C 1
ATOM 2778 O O . GLU A 1 370 ? -25.230 -2.869 -34.094 1.00 35.88 370 GLU A O 1
ATOM 2783 N N . PRO A 1 371 ? -26.704 -4.106 -35.256 1.00 34.84 371 PRO A N 1
ATOM 2784 C CA . PRO A 1 371 ? -26.312 -3.530 -36.525 1.00 34.84 371 PRO A CA 1
ATOM 2785 C C . PRO A 1 371 ? -26.774 -2.074 -36.530 1.00 34.84 371 PRO A C 1
ATOM 2787 O O . PRO A 1 371 ? -27.962 -1.793 -36.378 1.00 34.84 371 PRO A O 1
ATOM 2790 N N . ALA A 1 372 ? -25.829 -1.151 -36.701 1.00 35.16 372 ALA A N 1
ATOM 2791 C CA . ALA A 1 372 ? -26.134 0.250 -36.921 1.00 35.16 372 ALA A CA 1
ATOM 2792 C C . ALA A 1 372 ? -27.083 0.366 -38.124 1.00 35.16 372 ALA A C 1
ATOM 2794 O O . ALA A 1 372 ? -26.703 0.089 -39.263 1.00 35.16 372 ALA A O 1
ATOM 2795 N N . THR A 1 373 ? -28.329 0.767 -37.879 1.00 34.97 373 THR A N 1
ATOM 2796 C CA . THR A 1 373 ? -29.223 1.251 -38.930 1.00 34.97 373 THR A CA 1
ATOM 2797 C C . THR A 1 373 ? -28.606 2.509 -39.524 1.00 34.97 373 THR A C 1
ATOM 2799 O O . THR A 1 373 ? -28.668 3.586 -38.935 1.00 34.97 373 THR A O 1
ATOM 2802 N N . ALA A 1 374 ? -27.970 2.354 -40.682 1.00 34.69 374 ALA A N 1
ATOM 2803 C CA . ALA A 1 374 ? -27.468 3.455 -41.479 1.00 34.69 374 ALA A CA 1
ATOM 2804 C C . ALA A 1 374 ? -28.647 4.220 -42.095 1.00 34.69 374 ALA A C 1
ATOM 2806 O O . ALA A 1 374 ? -29.361 3.705 -42.956 1.00 34.69 374 ALA A O 1
ATOM 2807 N N . THR A 1 375 ? -28.841 5.467 -41.676 1.00 33.94 375 THR A N 1
ATOM 2808 C CA . THR A 1 375 ? -29.595 6.457 -42.447 1.00 33.94 375 THR A CA 1
ATOM 2809 C C . THR A 1 375 ? -28.718 6.913 -43.620 1.00 33.94 375 THR A C 1
ATOM 2811 O O . THR A 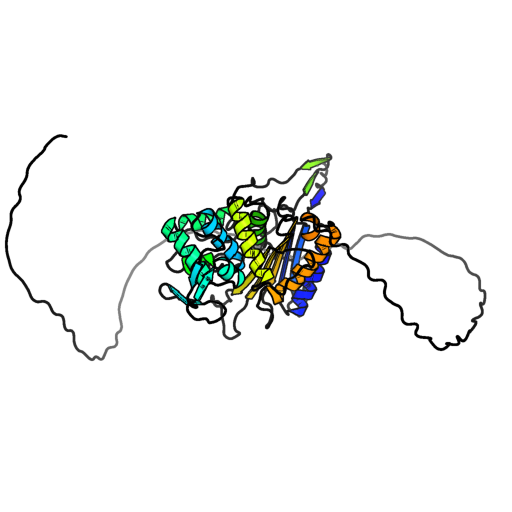1 375 ? -27.576 7.319 -43.388 1.00 33.94 375 THR A O 1
ATOM 2814 N N . PRO A 1 376 ? -29.189 6.869 -44.879 1.00 33.81 376 PRO A N 1
ATOM 2815 C CA . PRO A 1 376 ? -28.387 7.323 -46.003 1.00 33.81 376 PRO A CA 1
ATOM 2816 C C . PRO A 1 376 ? -28.359 8.853 -46.029 1.00 33.81 376 PRO A C 1
ATOM 2818 O O . PRO A 1 376 ? -29.389 9.498 -46.218 1.00 33.81 376 PRO A O 1
ATOM 2821 N N . VAL A 1 377 ? -27.171 9.434 -45.859 1.00 34.25 377 VAL A N 1
ATOM 2822 C CA . VAL A 1 377 ? -26.905 10.848 -46.150 1.00 34.25 377 VAL A CA 1
ATOM 2823 C C . VAL A 1 377 ? -26.173 10.912 -47.487 1.00 34.25 377 VAL A C 1
ATOM 2825 O O . VAL A 1 377 ? -25.022 10.500 -47.605 1.00 34.25 377 VAL A O 1
ATOM 2828 N N . THR A 1 378 ? -26.857 11.407 -48.514 1.00 33.91 378 THR A N 1
ATOM 2829 C CA . THR A 1 378 ? -26.278 11.740 -49.822 1.00 33.91 378 THR A CA 1
ATOM 2830 C C . THR A 1 378 ? -25.306 12.915 -49.687 1.00 33.91 378 THR A C 1
ATOM 2832 O O . THR A 1 378 ? -25.711 14.005 -49.288 1.00 33.91 378 THR A O 1
ATOM 2835 N N . ALA A 1 379 ? -24.036 12.704 -50.041 1.00 34.72 379 ALA A N 1
ATOM 2836 C CA . ALA A 1 379 ? -23.018 13.752 -50.136 1.00 34.72 379 ALA A CA 1
ATOM 2837 C C . ALA A 1 379 ? -22.975 14.364 -51.557 1.00 34.72 379 ALA A C 1
ATOM 2839 O O . ALA A 1 379 ? -23.168 13.633 -52.532 1.00 34.72 379 ALA A O 1
ATOM 2840 N N . PRO A 1 380 ? -22.715 15.679 -51.710 1.00 37.66 380 PRO A N 1
ATOM 2841 C CA . PRO A 1 380 ? -22.559 16.321 -53.016 1.00 37.66 380 PRO A CA 1
ATOM 2842 C C . PRO A 1 380 ? -21.181 16.021 -53.649 1.00 37.66 380 PRO A C 1
ATOM 2844 O O . PRO A 1 380 ? -20.229 15.708 -52.931 1.00 37.66 380 PRO A O 1
ATOM 2847 N N . PRO A 1 381 ? -21.044 16.121 -54.987 1.00 34.31 381 PRO A N 1
ATOM 2848 C CA . PRO A 1 381 ? -19.832 15.715 -55.691 1.00 34.31 381 PRO A CA 1
ATOM 2849 C C . PRO A 1 381 ? -18.712 16.754 -55.545 1.00 34.31 381 PRO A C 1
ATOM 2851 O O . PRO A 1 381 ? -18.926 17.949 -55.740 1.00 34.31 381 PRO A O 1
ATOM 2854 N N . VAL A 1 382 ? -17.496 16.278 -55.263 1.00 32.56 382 VAL A N 1
ATOM 2855 C CA . VAL A 1 382 ? -16.267 17.082 -55.273 1.00 32.56 382 VAL A CA 1
ATOM 2856 C C . VAL A 1 382 ? -15.471 16.755 -56.537 1.00 32.56 382 VAL A C 1
ATOM 2858 O O . VAL A 1 382 ? -15.072 15.615 -56.762 1.00 32.56 382 VAL A O 1
ATOM 2861 N N . THR A 1 383 ? -15.238 17.768 -57.367 1.00 31.88 383 THR A N 1
ATOM 2862 C CA . THR A 1 383 ? -14.337 17.740 -58.527 1.00 31.88 383 THR A CA 1
ATOM 2863 C C . THR A 1 383 ? -12.874 17.862 -58.095 1.00 31.88 383 THR A C 1
ATOM 2865 O O . THR A 1 383 ? -12.524 18.787 -57.364 1.00 31.88 383 THR A O 1
ATOM 2868 N N . VAL A 1 384 ? -12.010 16.974 -58.598 1.00 31.61 384 VAL A N 1
ATOM 2869 C CA . VAL A 1 384 ? -10.551 16.995 -58.387 1.00 31.61 384 VAL A CA 1
ATOM 2870 C C . VAL A 1 384 ? -9.860 17.635 -59.602 1.00 31.61 384 VAL A C 1
ATOM 2872 O O . VAL A 1 384 ? -10.060 17.146 -60.714 1.00 31.61 384 VAL A O 1
ATOM 2875 N N . PRO A 1 385 ? -9.025 18.680 -59.447 1.00 32.09 385 PRO A N 1
ATOM 2876 C CA . PRO A 1 385 ? -8.169 19.158 -60.527 1.00 32.09 385 PRO A CA 1
ATOM 2877 C C . PRO A 1 385 ? -6.842 18.383 -60.581 1.00 32.09 385 PRO A C 1
ATOM 2879 O O . PRO A 1 385 ? -6.117 18.268 -59.595 1.00 32.09 385 PRO A O 1
ATOM 2882 N N . THR A 1 386 ? -6.507 17.879 -61.768 1.00 32.22 386 THR A N 1
ATOM 2883 C CA . THR A 1 386 ? -5.229 17.231 -62.095 1.00 32.22 386 THR A CA 1
ATOM 2884 C C . THR A 1 386 ? -4.194 18.289 -62.487 1.00 32.22 386 THR A C 1
ATOM 2886 O O . THR A 1 386 ? -4.458 19.100 -63.375 1.00 32.22 386 THR A O 1
ATOM 2889 N N . LYS A 1 387 ? -2.991 18.269 -61.897 1.00 29.72 387 LYS A N 1
ATOM 2890 C CA . LYS A 1 387 ? -1.830 18.990 -62.443 1.00 29.72 387 LYS A CA 1
ATOM 2891 C C . LYS A 1 387 ? -0.643 18.041 -62.582 1.00 29.72 387 LYS A C 1
ATOM 2893 O O . LYS A 1 387 ? -0.162 17.476 -61.609 1.00 29.72 387 LYS A O 1
ATOM 2898 N N . VAL A 1 388 ? -0.228 17.874 -63.833 1.00 32.19 388 VAL A N 1
ATOM 2899 C CA . VAL A 1 388 ? 0.913 17.084 -64.303 1.00 32.19 388 VAL A CA 1
ATOM 2900 C C . VAL A 1 388 ? 2.201 17.879 -64.073 1.00 32.19 388 VAL A C 1
ATOM 2902 O O . VAL A 1 388 ? 2.251 19.062 -64.416 1.00 32.19 388 VAL A O 1
ATOM 2905 N N . ILE A 1 389 ? 3.244 17.236 -63.545 1.00 32.31 389 ILE A N 1
ATOM 2906 C CA . ILE A 1 389 ? 4.623 17.744 -63.573 1.00 32.31 389 ILE A CA 1
ATOM 2907 C C . ILE A 1 389 ? 5.456 16.759 -64.398 1.00 32.31 389 ILE A C 1
ATOM 2909 O O . ILE A 1 389 ? 5.396 15.552 -64.176 1.00 32.31 389 ILE A O 1
ATOM 2913 N N . LYS A 1 390 ? 6.158 17.302 -65.399 1.00 29.09 390 LYS A N 1
ATOM 2914 C CA . LYS A 1 390 ? 7.048 16.598 -66.329 1.00 29.09 390 LYS A CA 1
ATOM 2915 C C . LYS A 1 390 ? 8.367 16.214 -65.654 1.00 29.09 390 LYS A C 1
ATOM 2917 O O . LYS A 1 390 ? 8.889 16.977 -64.847 1.00 29.09 390 LYS A O 1
ATOM 2922 N N . THR A 1 391 ? 8.886 15.065 -66.065 1.00 30.31 391 THR A N 1
ATOM 2923 C CA . THR A 1 391 ? 10.260 14.590 -65.884 1.00 30.31 391 THR A CA 1
ATOM 2924 C C . THR A 1 391 ? 11.223 15.342 -66.802 1.00 30.31 391 THR A C 1
ATOM 2926 O O . THR A 1 391 ? 10.847 15.680 -67.926 1.00 30.31 391 THR A O 1
ATOM 2929 N N . ASP A 1 392 ? 12.453 15.546 -66.336 1.00 30.77 392 ASP A N 1
ATOM 2930 C CA . ASP A 1 392 ? 13.615 15.802 -67.187 1.00 30.77 392 ASP A CA 1
ATOM 2931 C C . ASP A 1 392 ? 14.769 14.920 -66.687 1.00 30.77 392 ASP A C 1
ATOM 2933 O O . ASP A 1 392 ? 14.959 14.770 -65.476 1.00 30.77 392 ASP A O 1
ATOM 2937 N N . ASP A 1 393 ? 15.449 14.279 -67.633 1.00 32.88 393 ASP A N 1
ATOM 2938 C CA . ASP A 1 393 ? 16.496 13.273 -67.443 1.00 32.88 393 ASP A CA 1
ATOM 2939 C C . ASP A 1 393 ? 17.875 13.925 -67.231 1.00 32.88 393 ASP A C 1
ATOM 2941 O O . ASP A 1 393 ? 18.170 14.976 -67.799 1.00 32.88 393 ASP A O 1
ATOM 2945 N N . GLY A 1 394 ? 18.760 13.273 -66.467 1.00 29.66 394 GLY A N 1
ATOM 2946 C CA . GLY A 1 394 ? 20.149 13.719 -66.304 1.00 29.66 394 GLY A CA 1
ATOM 2947 C C . GLY A 1 394 ? 21.017 12.825 -65.412 1.00 29.66 394 GLY A C 1
ATOM 2948 O O . GLY A 1 394 ? 21.171 13.105 -64.231 1.00 29.66 394 GLY A O 1
ATOM 2949 N N . ASP A 1 395 ? 21.521 11.747 -66.019 1.00 31.61 395 ASP A N 1
ATOM 2950 C CA . ASP A 1 395 ? 22.809 11.038 -65.845 1.00 31.61 395 ASP A CA 1
ATOM 2951 C C . ASP A 1 395 ? 23.755 11.395 -64.664 1.00 31.61 395 ASP A C 1
ATOM 2953 O O . ASP A 1 395 ? 24.113 12.554 -64.458 1.00 31.61 395 ASP A O 1
ATOM 2957 N N . GLY A 1 396 ? 24.261 10.352 -63.981 1.00 28.69 396 GLY A N 1
ATOM 2958 C CA . GLY A 1 396 ? 25.505 10.406 -63.198 1.00 28.69 396 GLY A CA 1
ATOM 2959 C C . GLY A 1 396 ? 25.584 9.443 -62.001 1.00 28.69 396 GLY A C 1
ATOM 2960 O O . GLY A 1 396 ? 25.257 9.817 -60.878 1.00 28.69 396 GLY A O 1
ATOM 2961 N N . THR A 1 397 ? 26.056 8.209 -62.210 1.00 31.44 397 THR A N 1
ATOM 2962 C CA . THR A 1 397 ? 26.524 7.273 -61.152 1.00 31.44 397 THR A CA 1
ATOM 2963 C C . THR A 1 397 ? 28.044 7.440 -60.884 1.00 31.44 397 THR A C 1
ATOM 2965 O O . THR A 1 397 ? 28.690 8.164 -61.634 1.00 31.44 397 THR A O 1
ATOM 2968 N N . PRO A 1 398 ? 28.678 6.701 -59.945 1.00 41.75 398 PRO A N 1
ATOM 2969 C CA . PRO A 1 398 ? 28.843 7.015 -58.518 1.00 41.75 398 PRO A CA 1
ATOM 2970 C C . PRO A 1 398 ? 30.335 7.108 -58.098 1.00 41.75 398 PRO A C 1
ATOM 2972 O O . PRO A 1 398 ? 31.182 6.522 -58.757 1.00 41.75 398 PRO A O 1
ATOM 2975 N N . ASP A 1 399 ? 30.665 7.724 -56.957 1.00 31.20 399 ASP A N 1
ATOM 2976 C CA . ASP A 1 399 ? 32.001 7.568 -56.348 1.00 31.20 399 ASP A CA 1
ATOM 2977 C C . ASP A 1 399 ? 31.921 7.398 -54.819 1.00 31.20 399 ASP A C 1
ATOM 2979 O O . ASP A 1 399 ? 31.425 8.259 -54.091 1.00 31.20 399 ASP A O 1
ATOM 2983 N N . ASP A 1 400 ? 32.427 6.249 -54.368 1.00 32.06 400 ASP A N 1
ATOM 2984 C CA . ASP A 1 400 ? 32.944 5.947 -53.026 1.00 32.06 400 ASP A CA 1
ATOM 2985 C C . ASP A 1 400 ? 34.448 6.302 -53.026 1.00 32.06 400 ASP A C 1
ATOM 2987 O O . ASP A 1 400 ? 35.104 6.134 -54.059 1.00 32.06 400 ASP A O 1
ATOM 2991 N N . PRO A 1 401 ? 35.041 6.770 -51.912 1.00 38.53 401 PRO A N 1
ATOM 2992 C CA . PRO A 1 401 ? 35.897 5.813 -51.211 1.00 38.53 401 PRO A CA 1
ATOM 2993 C C . PRO A 1 401 ? 35.932 5.946 -49.677 1.00 38.53 401 PRO A C 1
ATOM 2995 O O . PRO A 1 401 ? 35.929 7.027 -49.084 1.00 38.53 401 PRO A O 1
ATOM 2998 N N . ALA A 1 402 ? 36.116 4.784 -49.056 1.00 30.58 402 ALA A N 1
ATOM 2999 C CA . ALA A 1 402 ? 36.507 4.551 -47.673 1.00 30.58 402 ALA A CA 1
ATOM 3000 C C . ALA A 1 402 ? 37.796 5.273 -47.216 1.00 30.58 402 ALA A C 1
ATOM 3002 O O . ALA A 1 402 ? 38.770 5.330 -47.963 1.00 30.58 402 ALA A O 1
ATOM 3003 N N . ALA A 1 403 ? 37.847 5.666 -45.930 1.00 31.23 403 ALA A N 1
ATOM 3004 C CA . ALA A 1 403 ? 38.998 5.465 -45.027 1.00 31.23 403 ALA A CA 1
ATOM 3005 C C . ALA A 1 403 ? 38.689 5.890 -43.569 1.00 31.23 403 ALA A C 1
ATOM 3007 O O . ALA A 1 403 ? 38.402 7.049 -43.286 1.00 31.23 403 ALA A O 1
ATOM 3008 N N . ASN A 1 404 ? 38.826 4.943 -42.637 1.00 31.02 404 ASN A N 1
ATOM 3009 C CA . ASN A 1 404 ? 39.174 5.150 -41.217 1.00 31.02 404 ASN A CA 1
ATOM 3010 C C . ASN A 1 404 ? 40.723 5.028 -41.129 1.00 31.02 404 ASN A C 1
ATOM 3012 O O . ASN A 1 404 ? 41.247 4.288 -41.971 1.00 31.02 404 ASN A O 1
ATOM 3016 N N . PRO A 1 405 ? 41.494 5.642 -40.191 1.00 41.03 405 PRO A N 1
ATOM 3017 C CA . PRO A 1 405 ? 41.345 5.420 -38.737 1.00 41.03 405 PRO A CA 1
ATOM 3018 C C . PRO A 1 405 ? 41.734 6.610 -37.813 1.00 41.03 405 PRO A C 1
ATOM 3020 O O . PRO A 1 405 ? 42.458 7.510 -38.226 1.00 41.03 405 PRO A O 1
ATOM 3023 N N . THR A 1 406 ? 41.329 6.590 -36.532 1.00 32.31 406 THR A N 1
ATOM 3024 C CA . THR A 1 406 ? 42.192 6.633 -35.310 1.00 32.31 406 THR A CA 1
ATOM 3025 C C . THR A 1 406 ? 41.447 7.065 -34.031 1.00 32.31 406 THR A C 1
ATOM 3027 O O . THR A 1 406 ? 40.421 7.734 -34.074 1.00 32.31 406 THR A O 1
ATOM 3030 N N . ASP A 1 407 ? 41.993 6.576 -32.915 1.00 34.41 407 ASP A N 1
ATOM 3031 C CA . ASP A 1 407 ? 41.538 6.468 -31.521 1.00 34.41 407 ASP A CA 1
ATOM 3032 C C . ASP A 1 407 ? 40.832 7.658 -30.825 1.00 34.41 407 ASP A C 1
ATOM 3034 O O . ASP A 1 407 ? 41.025 8.821 -31.183 1.00 34.41 407 ASP A O 1
ATOM 3038 N N . PRO A 1 408 ? 40.063 7.376 -29.747 1.00 38.97 408 PRO A N 1
ATOM 3039 C CA . PRO A 1 408 ? 39.394 8.385 -28.928 1.00 38.97 408 PRO A CA 1
ATOM 3040 C C . PRO A 1 408 ? 40.336 9.024 -27.883 1.00 38.97 408 PRO A C 1
ATOM 3042 O O . PRO A 1 408 ? 41.240 8.358 -27.373 1.00 38.97 408 PRO A O 1
ATOM 3045 N N . PRO A 1 409 ? 40.113 10.289 -27.479 1.00 40.19 409 PRO A N 1
ATOM 3046 C CA . PRO A 1 409 ? 40.907 10.921 -26.432 1.00 40.19 409 PRO A CA 1
ATOM 3047 C C . PRO A 1 409 ? 40.509 10.459 -25.017 1.00 40.19 409 PRO A C 1
ATOM 3049 O O . PRO A 1 409 ? 39.341 10.455 -24.629 1.00 40.19 409 PRO A O 1
ATOM 3052 N N . THR A 1 410 ? 41.536 10.116 -24.241 1.00 35.50 410 THR A N 1
ATOM 3053 C CA . THR A 1 410 ? 41.553 9.810 -22.801 1.00 35.50 410 THR A CA 1
ATOM 3054 C C . THR A 1 410 ? 41.050 10.984 -21.937 1.00 35.50 410 THR A C 1
ATOM 3056 O O . THR A 1 410 ? 41.357 12.137 -22.249 1.00 35.50 410 THR A O 1
ATOM 3059 N N . PRO A 1 411 ? 40.337 10.733 -20.819 1.00 38.34 411 PRO A N 1
ATOM 3060 C CA . PRO A 1 411 ? 39.836 11.781 -19.931 1.00 38.34 411 PRO A CA 1
ATOM 3061 C C . PRO A 1 411 ? 40.931 12.410 -19.057 1.00 38.34 411 PRO A C 1
ATOM 3063 O O . PRO A 1 411 ? 41.847 11.741 -18.575 1.00 38.34 411 PRO A O 1
ATOM 3066 N N . ALA A 1 412 ? 40.788 13.716 -18.825 1.00 33.34 412 ALA A N 1
ATOM 3067 C CA . ALA A 1 412 ? 41.640 14.514 -17.958 1.00 33.34 412 ALA A CA 1
ATOM 3068 C C . ALA A 1 412 ? 41.481 14.130 -16.476 1.00 33.34 412 ALA A C 1
ATOM 3070 O O . ALA A 1 412 ? 40.380 14.022 -15.936 1.00 33.34 412 ALA A O 1
ATOM 3071 N N . THR A 1 413 ? 42.628 13.974 -15.828 1.00 29.06 413 THR A N 1
ATOM 3072 C CA . THR A 1 413 ? 42.851 13.824 -14.391 1.00 29.06 413 THR A CA 1
ATOM 3073 C C . THR A 1 413 ? 42.287 14.998 -13.591 1.00 29.06 413 THR A C 1
ATOM 3075 O O . THR A 1 413 ? 42.613 16.150 -13.870 1.00 29.06 413 THR A O 1
ATOM 3078 N N . THR A 1 414 ? 41.524 14.710 -12.536 1.00 30.41 414 THR A N 1
ATOM 3079 C CA . THR A 1 414 ? 41.303 15.646 -11.424 1.00 30.41 414 THR A CA 1
ATOM 3080 C C . THR A 1 414 ? 41.666 14.965 -10.112 1.00 30.41 414 THR A C 1
ATOM 3082 O O . THR A 1 414 ? 41.316 13.814 -9.854 1.00 30.41 414 THR A O 1
ATOM 3085 N N . GLU A 1 415 ? 42.461 15.684 -9.332 1.00 30.06 415 GLU A N 1
ATOM 3086 C CA . GLU A 1 415 ? 43.129 15.251 -8.116 1.00 30.06 415 GLU A CA 1
ATOM 3087 C C . GLU A 1 415 ? 42.132 14.878 -7.015 1.00 30.06 415 GLU A C 1
ATOM 3089 O O . GLU A 1 415 ? 41.213 15.624 -6.682 1.00 30.06 415 GLU A O 1
ATOM 3094 N N . THR A 1 416 ? 42.351 13.712 -6.412 1.00 28.00 416 THR A N 1
ATOM 3095 C CA . THR A 1 416 ? 41.694 13.297 -5.174 1.00 28.00 416 THR A CA 1
ATOM 3096 C C . THR A 1 416 ? 42.564 13.754 -4.008 1.00 28.00 416 THR A C 1
ATOM 3098 O O . THR A 1 416 ? 43.674 13.253 -3.835 1.00 28.00 416 THR A O 1
ATOM 3101 N N . THR A 1 417 ? 42.073 14.691 -3.198 1.00 30.02 417 THR A N 1
ATOM 3102 C CA . THR A 1 417 ? 42.662 15.000 -1.890 1.00 30.02 417 THR A CA 1
ATOM 3103 C C . THR A 1 417 ? 41.920 14.226 -0.802 1.00 30.02 417 THR A C 1
ATOM 3105 O O . THR A 1 417 ? 40.736 14.419 -0.537 1.00 30.02 417 THR A O 1
ATOM 3108 N N . THR A 1 418 ? 42.640 13.299 -0.183 1.00 30.23 418 THR A N 1
ATOM 3109 C CA . THR A 1 418 ? 42.284 12.607 1.059 1.00 30.23 418 THR A CA 1
ATOM 3110 C C . THR A 1 418 ? 42.305 13.591 2.235 1.00 30.23 418 THR A C 1
ATOM 3112 O O . THR A 1 418 ? 43.121 14.515 2.243 1.00 30.23 418 THR A O 1
ATOM 3115 N N . PRO A 1 419 ? 41.549 13.319 3.313 1.00 33.34 419 PRO A N 1
ATOM 3116 C CA . PRO A 1 419 ? 42.195 13.415 4.616 1.00 33.34 419 PRO A CA 1
ATOM 3117 C C . PRO A 1 419 ? 42.084 12.133 5.435 1.00 33.34 419 PRO A C 1
ATOM 3119 O O . PRO A 1 419 ? 41.053 11.474 5.556 1.00 33.34 419 PRO A O 1
ATOM 3122 N N . THR A 1 420 ? 43.239 11.844 6.006 1.00 29.12 420 THR A N 1
ATOM 3123 C CA . THR A 1 420 ? 43.650 10.749 6.863 1.00 29.12 420 THR A CA 1
ATOM 3124 C C . THR A 1 420 ? 42.935 10.752 8.216 1.00 29.12 420 THR A C 1
ATOM 3126 O O . THR A 1 420 ? 42.730 11.784 8.849 1.00 29.12 420 THR A O 1
ATOM 3129 N N . THR A 1 421 ? 42.641 9.549 8.697 1.00 29.73 421 THR A N 1
ATOM 3130 C CA . THR A 1 421 ? 42.332 9.201 10.088 1.00 29.73 421 THR A CA 1
ATOM 3131 C C . THR A 1 421 ? 43.456 9.571 11.063 1.00 29.73 421 THR A C 1
ATOM 3133 O O . THR A 1 421 ? 44.607 9.216 10.823 1.00 29.73 421 THR A O 1
ATOM 3136 N N . ALA A 1 422 ? 43.124 10.113 12.238 1.00 28.78 422 ALA A N 1
ATOM 3137 C CA . ALA A 1 422 ? 43.960 9.981 13.433 1.00 28.78 422 ALA A CA 1
ATOM 3138 C C . ALA A 1 422 ? 43.105 9.868 14.705 1.00 28.78 422 ALA A C 1
ATOM 3140 O O . ALA A 1 422 ? 42.051 10.480 14.844 1.00 28.78 422 ALA A O 1
ATOM 3141 N N . LYS A 1 423 ? 43.583 9.012 15.606 1.00 27.39 423 LYS A N 1
ATOM 3142 C CA . LYS A 1 423 ? 42.947 8.438 16.795 1.00 27.39 423 LYS A CA 1
ATOM 3143 C C . LYS A 1 423 ? 43.688 8.927 18.050 1.00 27.39 423 LYS A C 1
ATOM 3145 O O . LYS A 1 423 ? 44.894 9.136 17.980 1.00 27.39 423 LYS A O 1
ATOM 3150 N N . ALA A 1 424 ? 42.983 8.899 19.190 1.00 28.53 424 ALA A N 1
ATOM 3151 C CA . ALA A 1 424 ? 43.470 8.962 20.586 1.00 28.53 424 ALA A CA 1
ATOM 3152 C C . ALA A 1 424 ? 43.810 10.381 21.116 1.00 28.53 424 ALA A C 1
ATOM 3154 O O . ALA A 1 424 ? 44.199 11.242 20.348 1.00 28.53 424 ALA A O 1
ATOM 3155 N N . ALA A 1 425 ? 43.680 10.731 22.402 1.00 27.98 425 ALA A N 1
ATOM 3156 C CA . ALA A 1 425 ? 43.518 9.950 23.626 1.00 27.98 425 ALA A CA 1
ATOM 3157 C C . ALA A 1 425 ? 42.877 10.785 24.764 1.00 27.98 425 ALA A C 1
ATOM 3159 O O . ALA A 1 425 ? 42.796 12.007 24.712 1.00 27.98 425 ALA A O 1
ATOM 3160 N N . SER A 1 426 ? 42.472 10.063 25.807 1.00 28.14 426 SER A N 1
ATOM 3161 C CA . SER A 1 426 ? 41.932 10.461 27.114 1.00 28.14 426 SER A CA 1
ATOM 3162 C C . SER A 1 426 ? 42.893 11.197 28.072 1.00 28.14 426 SER A C 1
ATOM 3164 O O . SER A 1 426 ? 44.107 11.061 27.927 1.00 28.14 426 SER A O 1
ATOM 3166 N N . LYS A 1 427 ? 42.298 11.697 29.179 1.00 29.62 427 LYS A N 1
ATOM 3167 C CA . LYS A 1 427 ? 42.827 12.218 30.475 1.00 29.62 427 LYS A CA 1
ATOM 3168 C C . LYS A 1 427 ? 42.739 13.748 30.555 1.00 29.62 427 LYS A C 1
ATOM 3170 O O . LYS A 1 427 ? 43.041 14.418 29.588 1.00 29.62 427 LYS A O 1
ATOM 3175 N N . GLY A 1 428 ? 42.345 14.382 31.654 1.00 26.41 428 GLY A N 1
ATOM 3176 C CA . GLY A 1 428 ? 42.059 13.957 33.020 1.00 26.41 428 GLY A CA 1
ATOM 3177 C C . GLY A 1 428 ? 41.715 15.204 33.855 1.00 26.41 428 GLY A C 1
ATOM 3178 O O . GLY A 1 428 ? 41.879 16.327 33.393 1.00 26.41 428 GLY A O 1
ATOM 3179 N N . ALA A 1 429 ? 41.185 14.963 35.049 1.00 28.39 429 ALA A N 1
ATOM 3180 C CA . ALA A 1 429 ? 40.594 15.895 36.010 1.00 28.39 429 ALA A CA 1
ATOM 3181 C C . ALA A 1 429 ? 41.400 17.153 36.394 1.00 28.39 429 ALA A C 1
ATOM 3183 O O . ALA A 1 429 ? 42.620 17.097 36.434 1.00 28.39 429 ALA A O 1
ATOM 3184 N N . THR A 1 430 ? 40.670 18.208 36.795 1.00 29.22 430 THR A N 1
ATOM 3185 C CA . THR A 1 430 ? 40.771 19.050 38.027 1.00 29.22 430 THR A CA 1
ATOM 3186 C C . THR A 1 430 ? 39.845 20.264 37.799 1.00 29.22 430 THR A C 1
ATOM 3188 O O . THR A 1 430 ? 39.837 20.787 36.696 1.00 29.22 430 THR A O 1
ATOM 3191 N N . GLY A 1 431 ? 38.963 20.750 38.678 1.00 26.59 431 GLY A N 1
ATOM 3192 C CA . GLY A 1 431 ? 39.018 20.907 40.132 1.00 26.59 431 GLY A CA 1
ATOM 3193 C C . GLY A 1 431 ? 39.088 22.413 40.468 1.00 26.59 431 GLY A C 1
ATOM 3194 O O . GLY A 1 431 ? 39.967 23.083 39.944 1.00 26.59 431 GLY A O 1
ATOM 3195 N N . SER A 1 432 ? 38.209 22.901 41.364 1.00 29.00 432 SER A N 1
ATOM 3196 C CA . SER A 1 432 ? 38.056 24.291 41.888 1.00 29.00 432 SER A CA 1
ATOM 3197 C C . SER A 1 432 ? 37.103 25.191 41.077 1.00 29.00 432 SER A C 1
ATOM 3199 O O . SER A 1 432 ? 37.314 25.408 39.895 1.00 29.00 432 SER A O 1
ATOM 3201 N N . GLY A 1 433 ? 35.965 25.679 41.601 1.00 26.09 433 GLY A N 1
ATOM 3202 C CA . GLY A 1 433 ? 35.822 26.560 42.779 1.00 26.09 433 GLY A CA 1
ATOM 3203 C C . GLY A 1 433 ? 36.181 27.992 42.343 1.00 26.09 433 GLY A C 1
ATOM 3204 O O . GLY A 1 433 ? 37.310 28.208 41.930 1.00 26.09 433 GLY A O 1
ATOM 3205 N N . THR A 1 434 ? 35.324 29.023 42.337 1.00 28.17 434 THR A N 1
ATOM 3206 C CA . THR A 1 434 ? 34.495 29.545 43.438 1.00 28.17 434 THR A CA 1
ATOM 3207 C C . THR A 1 434 ? 33.608 30.714 42.940 1.00 28.17 434 THR A C 1
ATOM 3209 O O . THR A 1 434 ? 34.052 31.464 42.083 1.00 28.17 434 THR A O 1
ATOM 3212 N N . LYS A 1 435 ? 32.425 30.893 43.564 1.00 29.58 435 LYS A N 1
ATOM 3213 C CA . LYS A 1 435 ? 31.738 32.158 43.972 1.00 29.58 435 LYS A CA 1
ATOM 3214 C C . LYS A 1 435 ? 31.608 33.329 42.962 1.00 29.58 435 LYS A C 1
ATOM 3216 O O . LYS A 1 435 ? 32.589 33.918 42.552 1.00 29.58 435 LYS A O 1
ATOM 3221 N N . SER A 1 436 ? 30.391 33.720 42.562 1.00 28.23 436 SER A N 1
ATOM 3222 C CA . SER A 1 436 ? 29.368 34.506 43.305 1.00 28.23 436 SER A CA 1
ATOM 3223 C C . SER A 1 436 ? 29.427 36.014 43.030 1.00 28.23 436 SER A C 1
ATOM 3225 O O . SER A 1 436 ? 30.256 36.692 43.622 1.00 28.23 436 SER A O 1
ATOM 3227 N N . THR A 1 437 ? 28.413 36.524 42.328 1.00 31.28 437 THR A N 1
ATOM 3228 C CA . THR A 1 437 ? 27.652 37.768 42.593 1.00 31.28 437 THR A CA 1
ATOM 3229 C C . THR A 1 437 ? 26.315 37.611 41.833 1.00 31.28 437 THR A C 1
ATOM 3231 O O . THR A 1 437 ? 26.308 37.110 40.720 1.00 31.28 437 THR A O 1
ATOM 3234 N N . GLY A 1 438 ? 25.108 37.885 42.327 1.00 27.16 438 GLY A N 1
ATOM 3235 C CA . GLY A 1 438 ? 24.673 38.510 43.563 1.00 27.16 438 GLY A CA 1
ATOM 3236 C C . GLY A 1 438 ? 23.865 39.778 43.281 1.00 27.16 438 GLY A C 1
ATOM 3237 O O . GLY A 1 438 ? 24.401 40.853 43.505 1.00 27.16 438 GLY A O 1
ATOM 3238 N N . THR A 1 439 ? 22.584 39.664 42.895 1.00 31.27 439 THR A N 1
ATOM 3239 C CA . THR A 1 439 ? 21.604 40.755 43.089 1.00 31.27 439 THR A CA 1
ATOM 3240 C C . THR A 1 439 ? 20.160 40.246 43.240 1.00 31.27 439 THR A C 1
ATOM 3242 O O . THR A 1 439 ? 19.509 39.830 42.289 1.00 31.27 439 THR A O 1
ATOM 3245 N N . LYS A 1 440 ? 19.719 40.250 44.510 1.00 30.59 440 LYS A N 1
ATOM 3246 C CA . LYS A 1 440 ? 18.424 40.680 45.101 1.00 30.59 440 LYS A CA 1
ATOM 3247 C C . LYS A 1 440 ? 17.455 41.425 44.148 1.00 30.59 440 LYS A C 1
ATOM 3249 O O . LYS A 1 440 ? 17.923 42.155 43.293 1.00 30.59 440 LYS A O 1
ATOM 3254 N N . SER A 1 441 ? 16.126 41.463 44.314 1.00 29.11 441 SER A N 1
ATOM 3255 C CA . SER A 1 441 ? 15.194 41.108 45.405 1.00 29.11 441 SER A CA 1
ATOM 3256 C C . SER A 1 441 ? 13.751 41.439 44.951 1.00 29.11 441 SER A C 1
ATOM 3258 O O . SER A 1 441 ? 13.571 42.179 43.990 1.00 29.11 441 SER A O 1
ATOM 3260 N N . THR A 1 442 ? 12.773 41.013 45.764 1.00 32.56 442 THR A N 1
ATOM 3261 C CA . THR A 1 442 ? 11.332 41.359 45.843 1.00 32.56 442 THR A CA 1
ATOM 3262 C C . THR A 1 442 ? 10.417 40.379 45.096 1.00 32.56 442 THR A C 1
ATOM 3264 O O . THR A 1 442 ? 10.568 40.179 43.905 1.00 32.56 442 THR A O 1
ATOM 3267 N N . GLY A 1 443 ? 9.479 39.647 45.703 1.00 28.73 443 GLY A N 1
ATOM 3268 C CA . GLY A 1 443 ? 8.970 39.612 47.073 1.00 28.73 443 GLY A CA 1
ATOM 3269 C C . GLY A 1 443 ? 7.480 39.946 47.101 1.00 28.73 443 GLY A C 1
ATOM 3270 O O . GLY A 1 443 ? 7.134 41.118 47.163 1.00 28.73 443 GLY A O 1
ATOM 3271 N N . THR A 1 444 ? 6.603 38.938 47.118 1.00 32.59 444 THR A N 1
ATOM 3272 C CA . THR A 1 444 ? 5.293 39.007 47.797 1.00 32.59 444 THR A CA 1
ATOM 3273 C C . THR A 1 444 ? 4.745 37.600 48.064 1.00 32.59 444 THR A C 1
ATOM 3275 O O . THR A 1 444 ? 4.984 36.665 47.307 1.00 32.59 444 THR A O 1
ATOM 3278 N N . LYS A 1 445 ? 4.116 37.465 49.235 1.00 31.52 445 LYS A N 1
ATOM 3279 C CA . LYS A 1 445 ? 3.762 36.250 49.986 1.00 31.52 445 LYS A CA 1
ATOM 3280 C C . LYS A 1 445 ? 2.297 35.826 49.779 1.00 31.52 445 LYS A C 1
ATOM 3282 O O . LYS A 1 445 ? 1.473 36.658 49.423 1.00 31.52 445 LYS A O 1
ATOM 3287 N N . SER A 1 446 ? 2.015 34.620 50.302 1.00 30.41 446 SER A N 1
ATOM 3288 C CA . SER A 1 446 ? 0.774 34.178 50.986 1.00 30.41 446 SER A CA 1
ATOM 3289 C C . SER A 1 446 ? -0.231 33.430 50.091 1.00 30.41 446 SER A C 1
ATOM 3291 O O . SER A 1 446 ? -0.527 33.900 49.008 1.00 30.41 446 SER A O 1
ATOM 3293 N N . THR A 1 447 ? -0.819 32.277 50.441 1.00 31.23 447 THR A N 1
ATOM 3294 C CA . THR A 1 447 ? -0.824 31.468 51.680 1.00 31.23 447 THR A CA 1
ATOM 3295 C C . THR A 1 447 ? -1.334 30.058 51.360 1.00 31.23 447 THR A C 1
ATOM 3297 O O . THR A 1 447 ? -2.157 29.886 50.466 1.00 31.23 447 THR A O 1
ATOM 3300 N N . ALA A 1 448 ? -0.866 29.069 52.123 1.00 32.62 448 ALA A N 1
ATOM 3301 C CA . ALA A 1 448 ? -1.317 27.682 52.105 1.00 32.62 448 ALA A CA 1
ATOM 3302 C C . ALA A 1 448 ? -2.597 27.474 52.936 1.00 32.62 448 ALA A C 1
ATOM 3304 O O . ALA A 1 448 ? -2.858 28.214 53.886 1.00 32.62 448 ALA A O 1
ATOM 3305 N N . THR A 1 449 ? -3.338 26.402 52.649 1.00 29.80 449 THR A N 1
ATOM 3306 C CA . THR A 1 449 ? -4.244 25.774 53.622 1.00 29.80 449 THR A CA 1
ATOM 3307 C C . THR A 1 449 ? -4.176 24.258 53.457 1.00 29.80 449 THR A C 1
ATOM 3309 O O . THR A 1 449 ? -4.656 23.687 52.484 1.00 29.80 449 THR A O 1
ATOM 3312 N N . THR A 1 450 ? -3.509 23.623 54.413 1.00 31.59 450 THR A N 1
ATOM 3313 C CA . THR A 1 450 ? -3.523 22.189 54.710 1.00 31.59 450 THR A CA 1
ATOM 3314 C C . THR A 1 450 ? -4.631 21.906 55.715 1.00 31.59 450 THR A C 1
ATOM 3316 O O . THR A 1 450 ? -4.717 22.613 56.717 1.00 31.59 450 THR A O 1
ATOM 3319 N N . ASN A 1 451 ? -5.407 20.845 55.501 1.00 31.31 451 ASN A N 1
ATOM 3320 C CA . ASN A 1 451 ? -6.300 20.285 56.512 1.00 31.31 451 ASN A CA 1
ATOM 3321 C C . ASN A 1 451 ? -5.852 18.864 56.870 1.00 31.31 451 ASN A C 1
ATOM 3323 O O . ASN A 1 451 ? -5.814 17.978 56.020 1.00 31.31 451 ASN A O 1
ATOM 3327 N N . THR A 1 452 ? -5.567 18.669 58.154 1.00 31.83 452 THR A N 1
ATOM 3328 C CA . THR A 1 452 ? -5.485 17.381 58.850 1.00 31.83 452 THR A CA 1
ATOM 3329 C C . THR A 1 452 ? -6.188 17.537 60.189 1.00 31.83 452 THR A C 1
ATOM 3331 O O . THR A 1 452 ? -5.892 18.487 60.913 1.00 31.83 452 THR A O 1
ATOM 3334 N N . VAL A 1 453 ? -7.051 16.582 60.543 1.00 33.84 453 VAL A N 1
ATOM 3335 C CA . VAL A 1 453 ? -7.515 16.338 61.916 1.00 33.84 453 VAL A CA 1
ATOM 3336 C C . VAL A 1 453 ? -7.486 14.823 62.188 1.00 33.84 453 VAL A C 1
ATOM 3338 O O . VAL A 1 453 ? -7.966 14.026 61.388 1.00 33.84 453 VAL A O 1
ATOM 3341 N N . SER A 1 454 ? -6.853 14.488 63.316 1.00 33.28 454 SER A N 1
ATOM 3342 C CA . SER A 1 454 ? -6.725 13.215 64.064 1.00 33.28 454 SER A CA 1
ATOM 3343 C C . SER A 1 454 ? -8.056 12.834 64.760 1.00 33.28 454 SER A C 1
ATOM 3345 O O . SER A 1 454 ? -8.851 13.730 64.995 1.00 33.28 454 SER A O 1
ATOM 3347 N N . GLY A 1 455 ? -8.397 11.619 65.218 1.00 31.33 455 GLY A N 1
ATOM 3348 C CA . GLY A 1 455 ? -7.702 10.346 65.468 1.00 31.33 455 GLY A CA 1
ATOM 3349 C C . GLY A 1 455 ? -8.527 9.468 66.452 1.00 31.33 455 GLY A C 1
ATOM 3350 O O . GLY A 1 455 ? -9.600 9.895 66.872 1.00 31.33 455 GLY A O 1
ATOM 3351 N N . ALA A 1 456 ? -7.959 8.306 66.846 1.00 31.64 456 ALA A N 1
ATOM 3352 C CA . ALA A 1 456 ? -8.348 7.339 67.915 1.00 31.64 456 ALA A CA 1
ATOM 3353 C C . ALA A 1 456 ? -9.544 6.378 67.636 1.00 31.64 456 ALA A C 1
ATOM 3355 O O . ALA A 1 456 ? -10.548 6.804 67.090 1.00 31.64 456 ALA A O 1
ATOM 3356 N N . THR A 1 457 ? -9.575 5.071 67.974 1.00 33.03 457 THR A N 1
ATOM 3357 C CA . THR A 1 457 ? -8.762 4.175 68.839 1.00 33.03 457 THR A CA 1
ATOM 3358 C C . THR A 1 457 ? -9.216 2.705 68.665 1.00 33.03 457 THR A C 1
ATOM 3360 O O . THR A 1 457 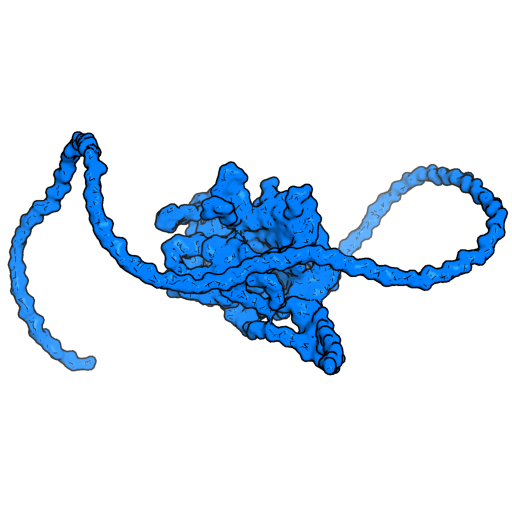? -10.412 2.472 68.532 1.00 33.03 457 THR A O 1
ATOM 3363 N N . GLY A 1 458 ? -8.302 1.733 68.838 1.00 29.12 458 GLY A N 1
ATOM 3364 C CA . GLY A 1 458 ? -8.581 0.476 69.568 1.00 29.12 458 GLY A CA 1
ATOM 3365 C C . GLY A 1 458 ? -8.623 -0.862 68.798 1.00 29.12 458 GLY A C 1
ATOM 3366 O O . GLY A 1 458 ? -9.443 -1.043 67.911 1.00 29.12 458 GLY A O 1
ATOM 3367 N N . GLY A 1 459 ? -7.830 -1.844 69.263 1.00 28.86 459 GLY A N 1
ATOM 3368 C CA . GLY A 1 459 ? -8.279 -3.248 69.324 1.00 28.86 459 GLY A CA 1
ATOM 3369 C C . GLY A 1 459 ? -7.493 -4.309 68.544 1.00 28.86 459 GLY A C 1
ATOM 3370 O O . GLY A 1 459 ? -7.834 -4.644 67.421 1.00 28.86 459 GLY A O 1
ATOM 3371 N N . SER A 1 460 ? -6.499 -4.904 69.204 1.00 32.03 460 SER A N 1
ATOM 3372 C CA . SER A 1 460 ? -5.849 -6.184 68.875 1.00 32.03 460 SER A CA 1
ATOM 3373 C C . SER A 1 460 ? -6.828 -7.372 68.919 1.00 32.03 460 SER A C 1
ATOM 3375 O O . SER A 1 460 ? -7.663 -7.423 69.818 1.00 32.03 460 SER A O 1
ATOM 3377 N N . THR A 1 461 ? -6.682 -8.361 68.025 1.00 33.62 461 THR A N 1
ATOM 3378 C CA . THR A 1 461 ? -6.488 -9.785 68.397 1.00 33.62 461 THR A CA 1
ATOM 3379 C C . THR A 1 461 ? -6.244 -10.677 67.175 1.00 33.62 461 THR A C 1
ATOM 3381 O O . THR A 1 461 ? -6.994 -10.697 66.205 1.00 33.62 461 THR A O 1
ATOM 3384 N N . SER A 1 462 ? -5.162 -11.443 67.265 1.00 34.66 462 SER A N 1
ATOM 3385 C CA . SER A 1 462 ? -4.820 -12.614 66.464 1.00 34.66 462 SER A CA 1
ATOM 3386 C C . SER A 1 462 ? -5.624 -13.843 66.901 1.00 34.66 462 SER A C 1
ATOM 3388 O O . SER A 1 462 ? -5.679 -14.115 68.100 1.00 34.66 462 SER A O 1
ATOM 3390 N N . VAL A 1 463 ? -6.119 -14.647 65.954 1.00 37.06 463 VAL A N 1
ATOM 3391 C CA . VAL A 1 463 ? -6.465 -16.060 66.186 1.00 37.06 463 VAL A CA 1
ATOM 3392 C C . VAL A 1 463 ? -5.920 -16.921 65.047 1.00 37.06 463 VAL A C 1
ATOM 3394 O O . VAL A 1 463 ? -6.138 -16.660 63.867 1.00 37.06 463 VAL A O 1
ATOM 3397 N N . THR A 1 464 ? -5.171 -17.934 65.461 1.00 37.94 464 THR A N 1
ATOM 3398 C CA . THR A 1 464 ? -4.621 -19.073 64.730 1.00 37.94 464 THR A CA 1
ATOM 3399 C C . THR A 1 464 ? -5.591 -20.266 64.745 1.00 37.94 464 THR A C 1
ATOM 3401 O O . THR A 1 464 ? -6.367 -20.422 65.683 1.00 37.94 464 THR A O 1
ATOM 3404 N N . GLY A 1 465 ? -5.455 -21.165 63.759 1.00 32.66 465 GLY A N 1
ATOM 3405 C CA . GLY A 1 465 ? -6.034 -22.525 63.731 1.00 32.66 46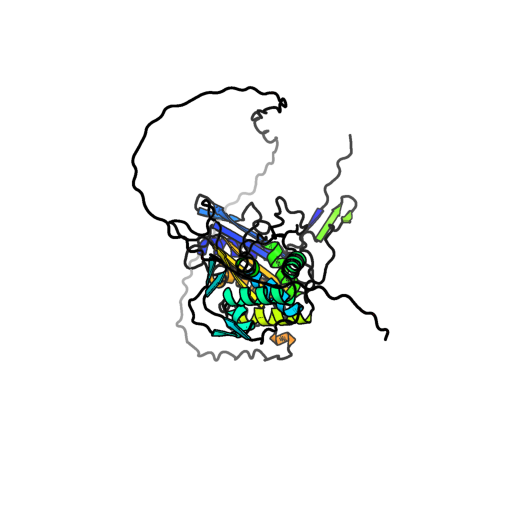5 GLY A CA 1
ATOM 3406 C C . GLY A 1 465 ? -7.231 -22.661 62.776 1.00 32.66 465 GLY A C 1
ATOM 3407 O O . GLY A 1 465 ? -8.063 -21.772 62.722 1.00 32.66 465 GLY A O 1
ATOM 3408 N N . ASN A 1 466 ? -7.418 -23.725 61.991 1.00 34.00 466 ASN A N 1
ATOM 3409 C CA . ASN A 1 466 ? -6.831 -25.063 62.001 1.00 34.00 466 ASN A CA 1
ATOM 3410 C C . ASN A 1 466 ? -7.099 -25.770 60.646 1.00 34.00 466 ASN A C 1
ATOM 3412 O O . ASN A 1 466 ? -7.964 -25.356 59.880 1.00 34.00 466 ASN A O 1
ATOM 3416 N N . ARG A 1 467 ? -6.346 -26.849 60.411 1.00 43.34 467 ARG A N 1
ATOM 3417 C CA . ARG A 1 467 ? -6.452 -27.864 59.348 1.00 43.34 467 ARG A CA 1
ATOM 3418 C C . ARG A 1 467 ? -7.839 -28.519 59.231 1.00 43.34 467 ARG A C 1
ATOM 3420 O O . ARG A 1 467 ? -8.541 -28.639 60.232 1.00 43.34 467 ARG A O 1
ATOM 3427 N N . GLY A 1 468 ? -8.115 -29.098 58.060 1.00 35.06 468 GLY A N 1
ATOM 3428 C CA . GLY A 1 468 ? -9.086 -30.180 57.876 1.00 35.06 468 GLY A CA 1
ATOM 3429 C C . GLY A 1 468 ? -9.096 -30.707 56.440 1.00 35.06 468 GLY A C 1
ATOM 3430 O O . GLY A 1 468 ? -9.346 -29.938 55.521 1.00 35.06 468 GLY A O 1
ATOM 3431 N N . ASP A 1 469 ? -8.776 -31.991 56.295 1.00 48.78 469 ASP A N 1
ATOM 3432 C CA . ASP A 1 469 ? -8.673 -32.786 55.068 1.00 48.78 469 ASP A CA 1
ATOM 3433 C C . ASP A 1 469 ? -9.975 -32.888 54.248 1.00 48.78 469 ASP A C 1
ATOM 3435 O O . ASP A 1 469 ? -11.077 -32.775 54.791 1.00 48.78 469 ASP A O 1
ATOM 3439 N N . GLY A 1 470 ? -9.816 -33.183 52.952 1.00 48.06 470 GLY A N 1
ATOM 3440 C CA . GLY A 1 470 ? -10.873 -33.535 51.998 1.00 48.06 470 GLY A CA 1
ATOM 3441 C C . GLY A 1 470 ? -10.349 -33.611 50.574 1.00 48.06 470 GLY A C 1
ATOM 3442 O O . GLY A 1 470 ? -10.220 -32.525 49.968 1.00 48.06 470 GLY A O 1
#

pLDDT: mean 80.75, std 26.93, range [26.09, 98.88]